Protein 3A5P (pdb70)

Secondary structure (DSSP, 8-state):
-EEEEEEEESS-GGGEEEES-SEEBSS-EEEEETTBPPEEEE--S---SSSSEEEEEEETTEEEEEEEESSSEEEEEEEETTTEEEEE-SSS--EEEE--B--/-EEEEEEE-S--GGGEEEES-SS-BSS-EEEEETTBPPEEEE--S---SSSSEEEEEEETTEEEEEEEESSSEEEEEEEETTTEEEEE-SSS--EEEE--B--/-EEEEEEEESS-GGGEEEES-SS-BSS-EEEEETTBPPEEEE--S---SSSSEEEEEEETTEEEEEEEESSSEEEEEEEETTTEEEEE-SSS--EEEE--B--/-EEEEEEE-SS-GGGEEEES-SEEBSS-EEEEETTBPPEEEE--S---SSSSEEEEEEETTEEEEEEEESSSEEEEEEE-GGGEEEEE-SSS--EEEEPPBP-

Organism: Physarum polycephalum (NCBI:txid5791)

InterPro domains:
  IPR040862 Hemagglutinin I [PF18239] (16-75)

B-factor: mean 23.21, std 9.41, range [11.25, 69.48]

CATH classification: 2.60.200.70

Structure (mmCIF, N/CA/C/O backbone):
data_3A5P
#
_entry.id   3A5P
#
_cell.length_a   64.929
_cell.length_b   77.980
_cell.length_c   86.109
_cell.angle_alpha   90.000
_cell.angle_beta   90.000
_cell.angle_gamma   90.000
#
_symmetry.space_group_name_H-M   'P 21 21 21'
#
loop_
_entity.id
_entity.type
_entity.pdbx_description
1 polymer 'Haemagglutinin I'
2 water water
#
loop_
_atom_site.group_PDB
_atom_site.id
_atom_site.type_symbol
_atom_site.label_atom_id
_atom_site.label_alt_id
_atom_site.label_comp_id
_atom_site.label_asym_id
_atom_site.label_entity_id
_atom_site.label_seq_id
_atom_site.pdbx_PDB_ins_code
_atom_site.Cartn_x
_atom_site.Cartn_y
_atom_site.Cartn_z
_atom_site.occupancy
_atom_site.B_iso_or_equiv
_atom_site.auth_seq_id
_atom_site.auth_comp_id
_atom_site.auth_asym_id
_atom_site.auth_atom_id
_atom_site.pdbx_PDB_model_num
ATOM 1 N N . VAL A 1 2 ? 25.522 56.677 10.865 1.00 19.13 2 VAL A N 1
ATOM 2 C CA . VAL A 1 2 ? 24.704 55.889 11.848 1.00 18.37 2 VAL A CA 1
ATOM 3 C C . VAL A 1 2 ? 23.977 54.758 11.124 1.00 18.84 2 VAL A C 1
ATOM 4 O O . VAL A 1 2 ? 23.803 54.789 9.898 1.00 19.07 2 VAL A O 1
ATOM 8 N N . TRP A 1 3 ? 23.580 53.740 11.887 1.00 18.81 3 TRP A N 1
ATOM 9 C CA . TRP A 1 3 ? 23.067 52.507 11.291 1.00 18.26 3 TRP A CA 1
ATOM 10 C C . TRP A 1 3 ? 22.084 51.834 12.227 1.00 18.04 3 TRP A C 1
ATOM 11 O O . TRP A 1 3 ? 22.123 52.028 13.465 1.00 17.14 3 TRP A O 1
ATOM 22 N N . SER A 1 4 ? 21.179 51.079 11.610 1.00 17.43 4 SER A N 1
ATOM 23 C CA . SER A 1 4 ? 20.197 50.267 12.320 1.00 17.66 4 SER A CA 1
ATOM 24 C C . SER A 1 4 ? 20.459 48.794 12.011 1.00 17.61 4 SER A C 1
ATOM 25 O O . SER A 1 4 ? 21.290 48.474 11.144 1.00 17.36 4 SER A O 1
ATOM 28 N N . VAL A 1 5 ? 19.755 47.909 12.728 1.00 17.60 5 VAL A N 1
ATOM 29 C CA . VAL A 1 5 ? 19.819 46.474 12.472 1.00 17.63 5 VAL A CA 1
ATOM 30 C C . VAL A 1 5 ? 18.388 45.967 12.251 1.00 18.14 5 VAL A C 1
ATOM 31 O O . VAL A 1 5 ? 17.487 46.215 13.083 1.00 18.44 5 VAL A O 1
ATOM 35 N N . GLN A 1 6 ? 18.183 45.291 11.118 1.00 17.74 6 GLN A N 1
ATOM 36 C CA . GLN A 1 6 ? 16.897 44.649 10.795 1.00 18.38 6 GLN A CA 1
ATOM 37 C C . GLN A 1 6 ? 17.044 43.146 10.945 1.00 17.74 6 GLN A C 1
ATOM 38 O O . GLN A 1 6 ? 18.060 42.581 10.574 1.00 18.21 6 GLN A O 1
ATOM 44 N N A ILE A 1 7 ? 16.026 42.488 11.479 0.50 17.24 7 ILE A N 1
ATOM 45 N N B ILE A 1 7 ? 16.010 42.506 11.480 0.50 17.62 7 ILE A N 1
ATOM 46 C CA A ILE A 1 7 ? 16.108 41.033 11.650 0.50 16.83 7 ILE A CA 1
ATOM 47 C CA B ILE A 1 7 ? 16.019 41.054 11.680 0.50 17.66 7 ILE A CA 1
ATOM 48 C C A ILE A 1 7 ? 14.970 40.357 10.882 0.50 16.78 7 ILE A C 1
ATOM 49 C C B ILE A 1 7 ? 14.957 40.433 10.774 0.50 17.26 7 ILE A C 1
ATOM 50 O O A ILE A 1 7 ? 13.806 40.774 10.977 0.50 16.09 7 ILE A O 1
ATOM 51 O O B ILE A 1 7 ? 13.833 40.949 10.682 0.50 16.49 7 ILE A O 1
ATOM 60 N N . VAL A 1 8 ? 15.323 39.359 10.073 1.00 16.39 8 VAL A N 1
ATOM 61 C CA . VAL A 1 8 ? 14.336 38.620 9.277 1.00 16.75 8 VAL A CA 1
ATOM 62 C C . VAL A 1 8 ? 14.398 37.186 9.759 1.00 16.81 8 VAL A C 1
ATOM 63 O O . VAL A 1 8 ? 15.450 36.546 9.664 1.00 16.58 8 VAL A O 1
ATOM 67 N N . ASP A 1 9 ? 13.278 36.710 10.304 1.00 16.81 9 ASP A N 1
ATOM 68 C CA . ASP A 1 9 ? 13.201 35.385 10.890 1.00 17.90 9 ASP A CA 1
ATOM 69 C C . ASP A 1 9 ? 12.613 34.381 9.893 1.00 17.75 9 ASP A C 1
ATOM 70 O O . ASP A 1 9 ? 11.393 34.218 9.802 1.00 17.33 9 ASP A O 1
ATOM 75 N N . ASN A 1 10 ? 13.485 33.731 9.134 1.00 17.87 10 ASN A N 1
ATOM 76 C CA . ASN A 1 10 ? 13.056 32.624 8.275 1.00 18.52 10 ASN A CA 1
ATOM 77 C C . ASN A 1 10 ? 13.448 31.275 8.860 1.00 18.74 10 ASN A C 1
ATOM 78 O O . ASN A 1 10 ? 13.652 30.300 8.131 1.00 19.36 10 ASN A O 1
ATOM 83 N N . ALA A 1 11 ? 13.548 31.232 10.183 1.00 18.49 11 ALA A N 1
ATOM 84 C CA . ALA A 1 11 ? 14.083 30.059 10.869 1.00 19.23 11 ALA A CA 1
ATOM 85 C C . ALA A 1 11 ? 13.075 29.483 11.863 1.00 19.94 11 ALA A C 1
ATOM 86 O O . ALA A 1 11 ? 13.343 28.475 12.521 1.00 20.34 11 ALA A O 1
ATOM 88 N N . GLY A 1 12 ? 11.916 30.130 11.968 1.00 20.29 12 GLY A N 1
ATOM 89 C CA . GLY A 1 12 ? 10.884 29.726 12.921 1.00 20.62 12 GLY A CA 1
ATOM 90 C C . GLY A 1 12 ? 11.355 29.945 14.349 1.00 21.35 12 GLY A C 1
ATOM 91 O O . GLY A 1 12 ? 11.015 29.175 15.254 1.00 21.12 12 GLY A O 1
ATOM 92 N N . LEU A 1 13 ? 12.168 30.983 14.554 1.00 20.12 13 LEU A N 1
ATOM 93 C CA . LEU A 1 13 ? 12.741 31.209 15.861 1.00 19.81 13 LEU A CA 1
ATOM 94 C C . LEU A 1 13 ? 11.754 31.905 16.796 1.00 20.05 13 LEU A C 1
ATOM 95 O O . LEU A 1 13 ? 11.825 31.710 18.007 1.00 19.24 13 LEU A O 1
ATOM 100 N N . GLY A 1 14 ? 10.853 32.716 16.230 1.00 20.37 14 GLY A N 1
ATOM 101 C CA . GLY A 1 14 ? 9.856 33.462 17.008 1.00 21.22 14 GLY A CA 1
ATOM 102 C C . GLY A 1 14 ? 10.458 34.303 18.120 1.00 21.54 14 GLY A C 1
ATOM 103 O O . GLY A 1 14 ? 11.436 35.037 17.886 1.00 22.29 14 GLY A O 1
ATOM 104 N N . ALA A 1 15 ? 9.906 34.175 19.331 1.00 21.10 15 ALA A N 1
ATOM 105 C CA . ALA A 1 15 ? 10.330 34.996 20.467 1.00 20.76 15 ALA A CA 1
ATOM 106 C C . ALA A 1 15 ? 11.710 34.617 20.990 1.00 19.82 15 ALA A C 1
ATOM 107 O O . ALA A 1 15 ? 12.224 35.281 21.881 1.00 19.74 15 ALA A O 1
ATOM 109 N N . ASN A 1 16 ? 12.315 33.563 20.437 1.00 19.57 16 ASN A N 1
ATOM 110 C CA . ASN A 1 16 ? 13.701 33.224 20.772 1.00 19.67 16 ASN A CA 1
ATOM 111 C C . ASN A 1 16 ? 14.685 34.232 20.205 1.00 18.82 16 ASN A C 1
ATOM 112 O O . ASN A 1 16 ? 15.820 34.330 20.690 1.00 18.48 16 ASN A O 1
ATOM 117 N N . LEU A 1 17 ? 14.246 34.964 19.187 1.00 17.59 17 LEU A N 1
ATOM 118 C CA . LEU A 1 17 ? 15.108 35.880 18.438 1.00 17.80 17 LEU A CA 1
ATOM 119 C C . LEU A 1 17 ? 14.708 37.322 18.750 1.00 17.58 17 LEU A C 1
ATOM 120 O O . LEU A 1 17 ? 13.526 37.685 18.644 1.00 17.11 17 LEU A O 1
ATOM 125 N N . ALA A 1 18 ? 15.685 38.127 19.172 1.00 17.02 18 ALA A N 1
ATOM 126 C CA . ALA A 1 18 ? 15.418 39.540 19.448 1.00 16.89 18 ALA A CA 1
ATOM 127 C C . ALA A 1 18 ? 16.651 40.431 19.318 1.00 17.26 18 ALA A C 1
ATOM 128 O O . ALA A 1 18 ? 17.781 40.001 19.552 1.00 18.76 18 ALA A O 1
ATOM 130 N N . LEU A 1 19 ? 16.399 41.694 19.008 1.00 15.76 19 LEU A N 1
ATOM 131 C CA . LEU A 1 19 ? 17.446 42.723 18.983 1.00 15.58 19 LEU A CA 1
ATOM 132 C C . LEU A 1 19 ? 17.340 43.611 20.232 1.00 14.80 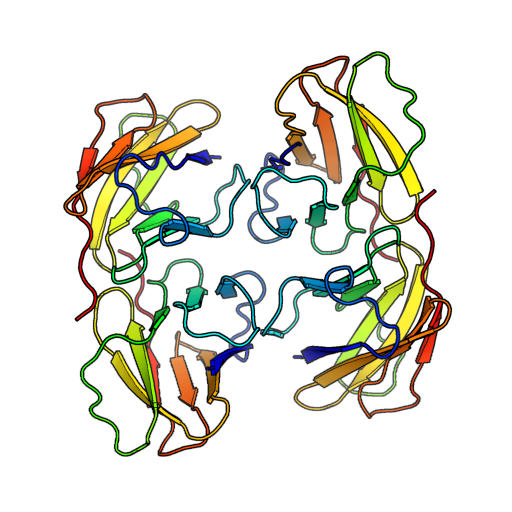19 LEU A C 1
ATOM 133 O O . LEU A 1 19 ? 16.237 44.050 20.592 1.00 15.66 19 LEU A O 1
ATOM 138 N N . TYR A 1 20 ? 18.485 43.874 20.868 1.00 15.43 20 TYR A N 1
ATOM 139 C CA . TYR A 1 20 ? 18.608 44.830 21.991 1.00 14.34 20 TYR A CA 1
ATOM 140 C C . TYR A 1 20 ? 19.833 45.754 21.805 1.00 14.47 20 TYR A C 1
ATOM 141 O O . TYR A 1 20 ? 20.937 45.278 21.504 1.00 12.95 20 TYR A O 1
ATOM 150 N N . PRO A 1 21 ? 19.645 47.075 21.980 1.00 14.67 21 PRO A N 1
ATOM 151 C CA . PRO A 1 21 ? 18.364 47.781 22.031 1.00 15.23 21 PRO A CA 1
ATOM 152 C C . PRO A 1 21 ? 17.816 47.871 20.593 1.00 15.38 21 PRO A C 1
ATOM 153 O O . PRO A 1 21 ? 18.614 47.983 19.625 1.00 15.25 21 PRO A O 1
ATOM 157 N N . SER A 1 22 ? 16.488 47.791 20.447 1.00 15.36 22 SER A N 1
ATOM 158 C CA . SER A 1 22 ? 15.845 47.819 19.121 1.00 15.20 22 SER A CA 1
ATOM 159 C C . SER A 1 22 ? 15.356 49.208 18.753 1.00 16.01 22 SER A C 1
ATOM 160 O O . SER A 1 22 ? 15.190 50.066 19.624 1.00 16.41 22 SER A O 1
ATOM 163 N N . GLY A 1 23 ? 15.094 49.412 17.460 1.00 16.69 23 GLY A N 1
ATOM 164 C CA . GLY A 1 23 ? 14.431 50.645 16.988 1.00 17.47 23 GLY A CA 1
ATOM 165 C C . GLY A 1 23 ? 15.311 51.854 16.714 1.00 18.27 23 GLY A C 1
ATOM 166 O O . GLY A 1 23 ? 14.798 52.905 16.325 1.00 19.04 23 GLY A O 1
ATOM 167 N N . ASN A 1 24 ? 16.633 51.718 16.860 1.00 18.27 24 ASN A N 1
ATOM 168 C CA . ASN A 1 24 ? 17.521 52.884 16.723 1.00 18.93 24 ASN A CA 1
ATOM 169 C C . ASN A 1 24 ? 18.404 52.858 15.481 1.00 18.03 24 ASN A C 1
ATOM 170 O O . ASN A 1 24 ? 18.807 51.787 15.014 1.00 17.63 24 ASN A O 1
ATOM 175 N N . SER A 1 25 ? 18.694 54.057 14.964 1.00 16.85 25 SER A N 1
ATOM 176 C CA A SER A 1 25 ? 19.737 54.251 13.970 0.50 16.59 25 SER A CA 1
ATOM 177 C CA B SER A 1 25 ? 19.743 54.245 13.977 0.50 16.68 25 SER A CA 1
ATOM 178 C C . SER A 1 25 ? 20.806 55.115 14.641 1.00 16.89 25 SER A C 1
ATOM 179 O O . SER A 1 25 ? 20.592 56.298 14.883 1.00 16.85 25 SER A O 1
ATOM 184 N N . SER A 1 26 ? 21.943 54.505 14.954 1.00 16.71 26 SER A N 1
ATOM 185 C CA . SER A 1 26 ? 22.872 55.078 15.915 1.00 16.68 26 SER A CA 1
ATOM 186 C C . SER A 1 26 ? 24.296 54.603 15.675 1.00 16.72 26 SER A C 1
ATOM 187 O O . SER A 1 26 ? 24.556 53.884 14.716 1.00 16.37 26 SER A O 1
ATOM 190 N N . THR A 1 27 ? 25.207 55.016 16.562 1.00 16.99 27 THR A N 1
ATOM 191 C CA . THR A 1 27 ? 26.587 54.503 16.615 1.00 17.94 27 THR A CA 1
ATOM 192 C C . THR A 1 27 ? 26.781 53.385 17.654 1.00 18.27 27 THR A C 1
ATOM 193 O O . THR A 1 27 ? 27.782 52.669 17.601 1.00 18.81 27 THR A O 1
ATOM 197 N N . VAL A 1 28 ? 25.833 53.252 18.588 1.00 17.53 28 VAL A N 1
ATOM 198 C CA . VAL A 1 28 ? 26.002 52.405 19.792 1.00 16.83 28 VAL A CA 1
ATOM 199 C C . VAL A 1 28 ? 25.967 50.923 19.406 1.00 16.17 28 VAL A C 1
ATOM 200 O O . VAL A 1 28 ? 25.401 50.569 18.355 1.00 16.12 28 VAL A O 1
ATOM 204 N N . PRO A 1 29 ? 26.597 50.056 20.223 1.00 15.89 29 PRO A N 1
ATOM 205 C CA . PRO A 1 29 ? 26.478 48.621 19.943 1.00 16.01 29 PRO A CA 1
ATOM 206 C C . PRO A 1 29 ? 25.032 48.105 19.945 1.00 15.99 29 PRO A C 1
ATOM 207 O O . PRO A 1 29 ? 24.173 48.609 20.693 1.00 15.91 29 PRO A O 1
ATOM 211 N N . ARG A 1 30 ? 24.779 47.126 19.084 1.00 16.08 30 ARG A N 1
ATOM 212 C CA . ARG A 1 30 ? 23.499 46.431 19.024 1.00 15.95 30 ARG A CA 1
ATOM 213 C C . ARG A 1 30 ? 23.744 44.929 19.113 1.00 15.95 30 ARG A C 1
ATOM 214 O O . ARG A 1 30 ? 24.752 44.417 18.609 1.00 15.99 30 ARG A O 1
ATOM 222 N N . TYR A 1 31 ? 22.808 44.222 19.728 1.00 15.65 31 TYR A N 1
ATOM 223 C CA . TYR A 1 31 ? 23.030 42.812 20.075 1.00 15.28 31 TYR A CA 1
ATOM 224 C C . TYR A 1 31 ? 21.856 42.029 19.546 1.00 15.21 31 TYR A C 1
ATOM 225 O O . TYR A 1 31 ? 20.701 42.313 19.910 1.00 15.91 31 TYR A O 1
ATOM 234 N N . VAL A 1 32 ? 22.130 41.080 18.651 1.00 14.65 32 VAL A N 1
ATOM 235 C CA . VAL A 1 32 ? 21.080 40.169 18.198 1.00 14.20 32 VAL A CA 1
ATOM 236 C C . VAL A 1 32 ? 21.214 38.873 18.984 1.00 14.56 32 VAL A C 1
ATOM 237 O O . VAL A 1 32 ? 22.261 38.206 18.931 1.00 14.47 32 VAL A O 1
ATOM 241 N N . THR A 1 33 ? 20.150 38.537 19.709 1.00 14.56 33 THR A N 1
ATOM 242 C CA . THR A 1 33 ? 20.173 37.424 20.641 1.00 15.14 33 THR A CA 1
ATOM 243 C C . THR A 1 33 ? 19.260 36.304 20.161 1.00 14.97 33 THR A C 1
ATOM 244 O O . THR A 1 33 ? 18.186 36.569 19.630 1.00 14.89 33 THR A O 1
ATOM 248 N N . VAL A 1 34 ? 19.716 35.065 20.322 1.00 15.72 34 VAL A N 1
ATOM 249 C CA . VAL A 1 34 ? 18.906 33.876 19.986 1.00 15.64 34 VAL A CA 1
ATOM 250 C C . VAL A 1 34 ? 19.105 32.910 21.139 1.00 16.26 34 VAL A C 1
ATOM 251 O O . VAL A 1 34 ? 20.250 32.516 21.449 1.00 15.52 34 VAL A O 1
ATOM 255 N N . THR A 1 35 ? 18.006 32.541 21.786 1.00 16.63 35 THR A N 1
ATOM 256 C CA . THR A 1 35 ? 18.073 31.712 22.982 1.00 17.36 35 THR A CA 1
ATOM 257 C C . THR A 1 35 ? 18.881 30.453 22.707 1.00 17.89 35 THR A C 1
ATOM 258 O O . THR A 1 35 ? 18.605 29.731 21.721 1.00 17.69 35 THR A O 1
ATOM 262 N N . GLY A 1 36 ? 19.889 30.215 23.554 1.00 17.30 36 GLY A N 1
ATOM 263 C CA . GLY A 1 36 ? 20.716 29.013 23.467 1.00 18.69 36 GLY A CA 1
ATOM 264 C C . GLY A 1 36 ? 22.055 29.295 22.799 1.00 18.21 36 GLY A C 1
ATOM 265 O O . GLY A 1 36 ? 22.966 28.465 22.844 1.00 18.49 36 GLY A O 1
ATOM 266 N N . TYR A 1 37 ? 22.171 30.468 22.178 1.00 17.60 37 TYR A N 1
ATOM 267 C CA . TYR A 1 37 ? 23.382 30.820 21.453 1.00 17.33 37 TYR A CA 1
ATOM 268 C C . TYR A 1 37 ? 24.022 32.091 21.973 1.00 17.22 37 TYR A C 1
ATOM 269 O O . TYR A 1 37 ? 23.370 32.888 22.646 1.00 16.17 37 TYR A O 1
ATOM 278 N N . ALA A 1 38 ? 25.289 32.286 21.591 1.00 16.46 38 ALA A N 1
ATOM 279 C CA . ALA A 1 38 ? 26.021 33.522 21.887 1.00 16.54 38 ALA A CA 1
ATOM 280 C C . ALA A 1 38 ? 25.431 34.700 21.105 1.00 16.44 38 ALA A C 1
ATOM 281 O O . ALA A 1 38 ? 25.082 34.542 19.920 1.00 16.45 38 ALA A O 1
ATOM 283 N N . PRO A 1 39 ? 25.275 35.879 21.766 1.00 17.04 39 PRO A N 1
ATOM 284 C CA . PRO A 1 39 ? 24.811 37.059 21.039 1.00 16.40 39 PRO A CA 1
ATOM 285 C C . PRO A 1 39 ? 25.764 37.416 19.899 1.00 16.43 39 PRO A C 1
ATOM 286 O O . PRO A 1 39 ? 26.975 37.165 19.987 1.00 16.52 39 PRO A O 1
ATOM 290 N N . ILE A 1 40 ? 25.194 37.938 18.824 1.00 15.39 40 ILE A N 1
ATOM 291 C CA . ILE A 1 40 ? 25.960 38.559 17.759 1.00 15.88 40 ILE A CA 1
ATOM 292 C C . ILE A 1 40 ? 25.998 40.056 18.065 1.00 15.77 40 ILE A C 1
ATOM 293 O O . ILE A 1 40 ? 24.946 40.673 18.190 1.00 16.52 40 ILE A O 1
ATOM 298 N N . THR A 1 41 ? 27.198 40.626 18.201 1.00 14.82 41 THR A N 1
ATOM 299 C CA . THR A 1 41 ? 27.354 42.055 18.501 1.00 15.27 41 THR A CA 1
ATOM 300 C C . THR A 1 41 ? 27.678 42.847 17.229 1.00 15.13 41 THR A C 1
ATOM 301 O O . THR A 1 41 ? 28.520 42.438 16.427 1.00 15.58 41 THR A O 1
ATOM 305 N N . PHE A 1 42 ? 26.970 43.953 17.042 1.00 15.09 42 PHE A N 1
ATOM 306 C CA . PHE A 1 42 ? 27.228 44.897 15.957 1.00 15.57 42 PHE A CA 1
ATOM 307 C C . PHE A 1 42 ? 27.750 46.163 16.616 1.00 15.90 42 PHE A C 1
ATOM 308 O O . PHE A 1 42 ? 27.131 46.673 17.540 1.00 15.53 42 PHE A O 1
ATOM 316 N N . SER A 1 43 ? 28.882 46.672 16.154 1.00 16.99 43 SER A N 1
ATOM 317 C CA . SER A 1 43 ? 29.462 47.869 16.790 1.00 17.33 43 SER A CA 1
ATOM 318 C C . SER A 1 43 ? 30.482 48.543 15.885 1.00 19.03 43 SER A C 1
ATOM 319 O O . SER A 1 43 ? 30.859 47.998 14.842 1.00 19.60 43 SER A O 1
ATOM 322 N N . GLU A 1 44 ? 30.944 49.708 16.318 1.00 19.47 44 GLU A N 1
ATOM 323 C CA . GLU A 1 44 ? 31.928 50.479 15.575 1.00 21.48 44 GLU A CA 1
ATOM 324 C C . GLU A 1 44 ? 33.376 50.213 16.020 1.00 22.54 44 GLU A C 1
ATOM 325 O O . GLU A 1 44 ? 34.219 51.111 15.969 1.00 23.63 44 GLU A O 1
ATOM 331 N N . ILE A 1 45 ? 33.682 48.977 16.410 1.00 23.12 45 ILE A N 1
ATOM 332 C CA . ILE A 1 45 ? 35.074 48.615 16.756 1.00 24.67 45 ILE A CA 1
ATOM 333 C C . ILE A 1 45 ? 35.947 48.614 15.502 1.00 25.27 45 ILE A C 1
ATOM 334 O O . ILE A 1 45 ? 35.658 47.911 14.538 1.00 25.42 45 ILE A O 1
ATOM 339 N N . GLY A 1 46 ? 37.015 49.419 15.523 1.00 25.63 46 GLY A N 1
ATOM 340 C CA . GLY A 1 46 ? 37.858 49.588 14.350 1.00 26.54 46 GLY A CA 1
ATOM 341 C C . GLY A 1 46 ? 39.053 48.654 14.245 1.00 27.20 46 GLY A C 1
ATOM 342 O O . GLY A 1 46 ? 39.190 47.715 15.029 1.00 26.72 46 GLY A O 1
ATOM 343 N N . PRO A 1 47 ? 39.927 48.905 13.251 1.00 27.96 47 PRO A N 1
ATOM 344 C CA . PRO A 1 47 ? 39.820 50.005 12.282 1.00 28.51 47 PRO A CA 1
ATOM 345 C C . PRO A 1 47 ? 38.888 49.661 11.115 1.00 28.06 47 PRO A C 1
ATOM 346 O O . PRO A 1 47 ? 38.428 48.520 11.010 1.00 27.81 47 PRO A O 1
ATOM 350 N N . LYS A 1 48 ? 38.602 50.644 10.265 1.00 28.38 48 LYS A N 1
ATOM 351 C CA . LYS A 1 48 ? 37.824 50.394 9.056 1.00 28.30 48 LYS A CA 1
ATOM 352 C C . LYS A 1 48 ? 38.685 49.624 8.058 1.00 28.79 48 LYS A C 1
ATOM 353 O O . LYS A 1 48 ? 39.766 50.096 7.680 1.00 28.93 48 LYS A O 1
ATOM 359 N N . THR A 1 49 ? 38.221 48.434 7.669 1.00 27.99 49 THR A N 1
ATOM 360 C CA . THR A 1 49 ? 38.852 47.650 6.601 1.00 28.28 49 THR A CA 1
ATOM 361 C C . THR A 1 49 ? 38.058 47.677 5.295 1.00 28.15 49 THR A C 1
ATOM 362 O O . THR A 1 49 ? 38.614 47.431 4.220 1.00 27.47 49 THR A O 1
ATOM 366 N N . VAL A 1 50 ? 36.756 47.960 5.385 1.00 27.47 50 VAL A N 1
ATOM 367 C CA . VAL A 1 50 ? 35.891 48.024 4.196 1.00 27.21 50 VAL A CA 1
ATOM 368 C C . VAL A 1 50 ? 36.157 49.279 3.355 1.00 27.36 50 VAL A C 1
ATOM 369 O O . VAL A 1 50 ? 36.666 50.284 3.876 1.00 27.00 50 VAL A O 1
ATOM 373 N N . HIS A 1 51 ? 35.790 49.218 2.069 1.00 27.40 51 HIS A N 1
ATOM 374 C CA A HIS A 1 51 ? 36.028 50.341 1.157 0.50 27.69 51 HIS A CA 1
ATOM 375 C CA B HIS A 1 51 ? 36.003 50.327 1.116 0.50 27.54 51 HIS A CA 1
ATOM 376 C C . HIS A 1 51 ? 35.002 51.474 1.269 1.00 27.49 51 HIS A C 1
ATOM 377 O O . HIS A 1 51 ? 35.299 52.624 0.922 1.00 27.53 51 HIS A O 1
ATOM 390 N N . GLN A 1 52 ? 33.806 51.169 1.780 1.00 27.04 52 GLN A N 1
ATOM 391 C CA . GLN A 1 52 ? 32.761 52.183 1.945 1.00 26.48 52 GLN A CA 1
ATOM 392 C C . GLN A 1 52 ? 33.149 53.244 2.975 1.00 26.26 52 GLN A C 1
ATOM 393 O O . GLN A 1 52 ? 34.072 53.026 3.761 1.00 26.31 52 GLN A O 1
ATOM 399 N N . SER A 1 53 ? 32.451 54.385 2.949 1.00 26.38 53 SER A N 1
ATOM 400 C CA . SER A 1 53 ? 32.694 55.498 3.886 1.00 26.33 53 SER A CA 1
ATOM 401 C C . SER A 1 53 ? 32.578 55.065 5.348 1.00 26.27 53 SER A C 1
ATOM 402 O O . SER A 1 53 ? 33.393 55.468 6.189 1.00 25.15 53 SER A O 1
ATOM 405 N N . TRP A 1 54 ? 31.557 54.240 5.633 1.00 25.38 54 TRP A N 1
ATOM 406 C CA . TRP A 1 54 ? 31.196 53.870 7.009 1.00 25.25 54 TRP A CA 1
ATOM 407 C C . TRP A 1 54 ? 31.159 52.364 7.184 1.00 23.76 54 TRP A C 1
ATOM 408 O O . TRP A 1 54 ? 31.006 51.631 6.214 1.00 22.49 54 TRP A O 1
ATOM 419 N N . TYR A 1 55 ? 31.265 51.912 8.434 1.00 22.13 55 TYR A N 1
ATOM 420 C CA . TYR A 1 55 ? 31.387 50.490 8.701 1.00 21.21 55 TYR A CA 1
ATOM 421 C C . TYR A 1 55 ? 30.630 50.055 9.962 1.00 20.57 55 TYR A C 1
ATOM 422 O O . TYR A 1 55 ? 30.306 50.871 10.837 1.00 20.58 55 TYR A O 1
ATOM 431 N N . ILE A 1 56 ? 30.338 48.757 10.001 1.00 19.70 56 ILE A N 1
ATOM 432 C CA . ILE A 1 56 ? 29.771 48.077 11.165 1.00 18.44 56 ILE A CA 1
ATOM 433 C C . ILE A 1 56 ? 30.560 46.773 11.322 1.00 18.48 56 ILE A C 1
ATOM 434 O O . ILE A 1 56 ? 30.609 45.951 10.392 1.00 18.66 56 ILE A O 1
ATOM 439 N N . THR A 1 57 ? 31.172 46.597 12.488 1.00 18.22 57 THR A N 1
ATOM 440 C CA . THR A 1 57 ? 31.916 45.379 12.817 1.00 17.98 57 THR A CA 1
ATOM 441 C C . THR A 1 57 ? 31.003 44.380 13.519 1.00 18.03 57 THR A C 1
ATOM 442 O O . THR A 1 57 ? 30.167 44.759 14.336 1.00 17.74 57 THR A O 1
ATOM 446 N N . VAL A 1 58 ? 31.139 43.118 13.141 1.00 17.55 58 VAL A N 1
ATOM 447 C CA . VAL A 1 58 ? 30.283 42.061 13.675 1.00 17.43 58 VAL A CA 1
ATOM 448 C C . VAL A 1 58 ? 31.136 41.080 14.465 1.00 17.58 58 VAL A C 1
ATOM 449 O O . VAL A 1 58 ? 32.156 40.565 13.952 1.00 17.79 58 VAL A O 1
ATOM 453 N N . HIS A 1 59 ? 30.738 40.852 15.722 1.00 16.46 59 HIS A N 1
ATOM 454 C CA . HIS A 1 59 ? 31.334 39.799 16.533 1.00 16.46 59 HIS A CA 1
ATOM 455 C C . HIS A 1 59 ? 30.351 38.645 16.731 1.00 17.27 59 HIS A C 1
ATOM 456 O O . HIS A 1 59 ? 29.176 38.850 17.090 1.00 17.43 59 HIS A O 1
ATOM 463 N N . ASN A 1 60 ? 30.818 37.438 16.468 1.00 17.69 60 ASN A N 1
ATOM 464 C CA . ASN A 1 60 ? 30.021 36.235 16.722 1.00 17.75 60 ASN A CA 1
ATOM 465 C C . ASN A 1 60 ? 30.474 35.680 18.078 1.00 18.94 60 ASN A C 1
ATOM 466 O O . ASN A 1 60 ? 31.523 35.027 18.187 1.00 18.23 60 ASN A O 1
ATOM 471 N N . GLY A 1 61 ? 29.704 35.980 19.131 1.00 18.95 61 GLY A N 1
ATOM 472 C CA . GLY A 1 61 ? 30.179 35.726 20.489 1.00 19.96 61 GLY A CA 1
ATOM 473 C C . GLY A 1 61 ? 31.435 36.562 20.691 1.00 21.49 61 GLY A C 1
ATOM 474 O O . GLY A 1 61 ? 31.419 37.789 20.439 1.00 20.60 61 GLY A O 1
ATOM 475 N N . ASP A 1 62 ? 32.515 35.897 21.113 1.00 21.87 62 ASP A N 1
ATOM 476 C CA . ASP A 1 62 ? 33.801 36.548 21.415 1.00 23.74 62 ASP A CA 1
ATOM 477 C C . ASP A 1 62 ? 34.501 37.059 20.152 1.00 23.70 62 ASP A C 1
ATOM 478 O O . ASP A 1 62 ? 35.247 38.037 20.189 1.00 24.44 62 ASP A O 1
ATOM 483 N N . ASP A 1 63 ? 34.279 36.367 19.047 1.00 23.84 63 ASP A N 1
ATOM 484 C CA . ASP A 1 63 ? 35.170 36.468 17.891 1.00 24.51 63 ASP A CA 1
ATOM 485 C C . ASP A 1 63 ? 34.713 37.417 16.789 1.00 23.41 63 ASP A C 1
ATOM 486 O O . ASP A 1 63 ? 33.538 37.468 16.423 1.00 22.60 63 ASP A O 1
ATOM 491 N N . ARG A 1 64 ? 35.667 38.165 16.254 1.00 22.73 64 ARG A N 1
ATOM 492 C CA . ARG A 1 64 ? 35.355 39.033 15.142 1.00 22.65 64 ARG A CA 1
ATOM 493 C C . ARG A 1 64 ? 35.000 38.174 13.930 1.00 22.69 64 ARG A C 1
ATOM 494 O O . ARG A 1 64 ? 35.797 37.334 13.485 1.00 23.29 64 ARG A O 1
ATOM 502 N N . ALA A 1 65 ? 33.778 38.355 13.438 1.00 21.02 65 ALA A N 1
ATOM 503 C CA . ALA A 1 65 ? 33.264 37.584 12.308 1.00 20.18 65 ALA A CA 1
ATOM 504 C C . ALA A 1 65 ? 33.660 38.244 10.977 1.00 19.69 65 ALA A C 1
ATOM 505 O O . ALA A 1 65 ? 34.302 37.608 10.121 1.00 19.43 65 ALA A O 1
ATOM 507 N N . PHE A 1 66 ? 33.292 39.513 10.816 1.00 19.32 66 PHE A N 1
ATOM 508 C CA . PHE A 1 66 ? 33.591 40.304 9.606 1.00 20.02 66 PHE A CA 1
ATOM 509 C C . PHE A 1 66 ? 33.167 41.740 9.811 1.00 20.30 66 PHE A C 1
ATOM 510 O O . PHE A 1 66 ? 32.553 42.069 10.834 1.00 20.49 66 PHE A O 1
ATOM 518 N N . GLN A 1 67 ? 33.452 42.587 8.825 1.00 20.02 67 GLN A N 1
ATOM 519 C CA . GLN A 1 67 ? 33.022 43.965 8.875 1.00 19.82 67 GLN A CA 1
ATOM 520 C C . GLN A 1 67 ? 32.184 44.259 7.649 1.00 20.56 67 GLN A C 1
ATOM 521 O O . GLN A 1 67 ? 32.496 43.774 6.542 1.00 20.37 67 GLN A O 1
ATOM 527 N N . LEU A 1 68 ? 31.140 45.061 7.855 1.00 20.00 68 LEU A N 1
ATOM 528 C CA . LEU A 1 68 ? 30.214 45.497 6.819 1.00 21.14 68 LEU A CA 1
ATOM 529 C C . LEU A 1 68 ? 30.461 46.977 6.522 1.00 20.83 68 LEU A C 1
ATOM 530 O O . LEU A 1 68 ? 30.856 47.733 7.412 1.00 21.51 68 LEU A O 1
ATOM 535 N N . GLY A 1 69 ? 30.197 47.381 5.288 1.00 21.15 69 GLY A N 1
ATOM 536 C CA . GLY A 1 69 ? 30.304 48.787 4.887 1.00 20.71 69 GLY A CA 1
ATOM 537 C C . GLY A 1 69 ? 28.960 49.347 4.462 1.00 21.25 69 GLY A C 1
ATOM 538 O O . GLY A 1 69 ? 28.044 48.599 4.040 1.00 20.90 69 GLY A O 1
ATOM 539 N N . TYR A 1 70 ? 28.833 50.662 4.574 1.00 20.89 70 TYR A N 1
ATOM 540 C CA . TYR A 1 70 ? 27.624 51.339 4.125 1.00 21.71 70 TYR A CA 1
ATOM 541 C C . TYR A 1 70 ? 27.873 52.803 3.753 1.00 22.13 70 TYR A C 1
ATOM 542 O O . TYR A 1 70 ? 28.866 53.423 4.163 1.00 21.49 70 TYR A O 1
ATOM 551 N N . GLU A 1 71 ? 26.965 53.319 2.939 1.00 23.41 71 GLU A N 1
ATOM 552 C CA . GLU A 1 71 ? 26.885 54.732 2.632 1.00 24.62 71 GLU A CA 1
ATOM 553 C C . GLU A 1 71 ? 25.537 55.216 3.146 1.00 25.18 71 GLU A C 1
ATOM 554 O O . GLU A 1 71 ? 24.604 54.421 3.302 1.00 25.30 71 GLU A O 1
ATOM 560 N N . GLY A 1 72 ? 25.425 56.519 3.391 1.00 25.66 72 GLY A N 1
ATOM 561 C CA . GLY A 1 72 ? 24.180 57.110 3.884 1.00 26.18 72 GLY A CA 1
ATOM 562 C C . GLY A 1 72 ? 23.824 56.566 5.260 1.00 26.17 72 GLY A C 1
ATOM 563 O O . GLY A 1 72 ? 24.719 56.276 6.055 1.00 26.74 72 GLY A O 1
ATOM 564 N N . GLY A 1 73 ? 22.528 56.414 5.530 1.00 25.84 73 GLY A N 1
ATOM 565 C CA . GLY A 1 73 ? 22.058 55.767 6.752 1.00 25.27 73 GLY A CA 1
ATOM 566 C C . GLY A 1 73 ? 22.071 54.255 6.570 1.00 24.68 73 GLY A C 1
ATOM 567 O O . GLY A 1 73 ? 21.306 53.715 5.769 1.00 24.85 73 GLY A O 1
ATOM 568 N N . GLY A 1 74 ? 22.944 53.575 7.309 1.00 23.60 74 GLY A N 1
ATOM 569 C CA . GLY A 1 74 ? 23.133 52.126 7.171 1.00 22.34 74 GLY A CA 1
ATOM 570 C C . GLY A 1 74 ? 22.018 51.276 7.766 1.00 21.74 74 GLY A C 1
ATOM 571 O O . GLY A 1 74 ? 21.413 51.639 8.774 1.00 21.40 74 GLY A O 1
ATOM 572 N N . VAL A 1 75 ? 21.722 50.152 7.104 1.00 20.85 75 VAL A N 1
ATOM 573 C CA . VAL A 1 75 ? 20.782 49.164 7.620 1.00 20.00 75 VAL A CA 1
ATOM 574 C C . VAL A 1 75 ? 21.442 47.805 7.450 1.00 19.49 75 VAL A C 1
ATOM 575 O O . VAL A 1 75 ? 21.614 47.325 6.329 1.00 19.17 75 VAL A O 1
ATOM 579 N N . ALA A 1 76 ? 21.871 47.209 8.562 1.00 18.83 76 ALA A N 1
ATOM 580 C CA . ALA A 1 76 ? 22.407 45.857 8.511 1.00 18.65 76 ALA A CA 1
ATOM 581 C C . ALA A 1 76 ? 21.239 44.892 8.737 1.00 18.71 76 ALA A C 1
ATOM 582 O O . ALA A 1 76 ? 20.587 44.924 9.785 1.00 18.70 76 ALA A O 1
ATOM 584 N N . THR A 1 77 ? 20.953 44.073 7.739 1.00 17.52 77 THR A N 1
ATOM 585 C CA . THR A 1 77 ? 19.840 43.129 7.845 1.00 17.69 77 THR A CA 1
ATOM 586 C C . THR A 1 77 ? 20.398 41.733 8.086 1.00 16.85 77 THR A C 1
ATOM 587 O O . THR A 1 77 ? 21.199 41.245 7.286 1.00 16.52 77 THR A O 1
ATOM 591 N N . ALA A 1 78 ? 19.978 41.104 9.189 1.00 15.67 78 ALA A N 1
ATOM 592 C CA . ALA A 1 78 ? 20.383 39.726 9.500 1.00 16.14 78 ALA A CA 1
ATOM 593 C C . ALA A 1 78 ? 19.204 38.808 9.239 1.00 16.08 78 ALA A C 1
ATOM 594 O O . ALA A 1 78 ? 18.153 38.944 9.887 1.00 16.26 78 ALA A O 1
ATOM 596 N N . THR A 1 79 ? 19.388 37.878 8.299 1.00 16.29 79 THR A N 1
ATOM 597 C CA . THR A 1 79 ? 18.339 36.921 7.932 1.00 16.10 79 THR A CA 1
ATOM 598 C C . THR A 1 79 ? 18.682 35.544 8.491 1.00 15.37 79 THR A C 1
ATOM 599 O O . THR A 1 79 ? 19.745 34.978 8.186 1.00 14.91 79 THR A O 1
ATOM 603 N N . PHE A 1 80 ? 17.754 35.010 9.279 1.00 14.65 80 PHE A N 1
ATOM 604 C CA . PHE A 1 80 ? 17.944 33.739 9.960 1.00 15.01 80 PHE A CA 1
ATOM 605 C C . PHE A 1 80 ? 17.270 32.591 9.237 1.00 14.73 80 PHE A C 1
ATOM 606 O O . PHE A 1 80 ? 16.131 32.703 8.848 1.00 14.34 80 PHE A O 1
ATOM 614 N N . THR A 1 81 ? 17.997 31.498 9.045 1.00 14.69 81 THR A N 1
ATOM 615 C CA . THR A 1 81 ? 17.371 30.258 8.548 1.00 14.88 81 THR A CA 1
ATOM 616 C C . THR A 1 81 ? 17.764 29.100 9.466 1.00 15.82 81 THR A C 1
ATOM 617 O O . THR A 1 81 ? 18.742 29.210 10.238 1.00 16.01 81 THR A O 1
ATOM 621 N N . ALA A 1 82 ? 17.007 28.006 9.373 1.00 16.45 82 ALA A N 1
ATOM 622 C CA . ALA A 1 82 ? 17.175 26.849 10.252 1.00 18.00 82 ALA A CA 1
ATOM 623 C C . ALA A 1 82 ? 18.613 26.327 10.213 1.00 17.79 82 ALA A C 1
ATOM 624 O O . ALA A 1 82 ? 19.306 26.430 9.183 1.00 18.01 82 ALA A O 1
ATOM 626 N N . GLY A 1 83 ? 19.051 25.775 11.336 1.00 17.58 83 GLY A N 1
ATOM 627 C CA . GLY A 1 83 ? 20.445 25.312 11.454 1.00 18.27 83 GLY A CA 1
ATOM 628 C C . GLY A 1 83 ? 21.412 26.392 11.920 1.00 18.48 83 GLY A C 1
ATOM 629 O O . GLY A 1 83 ? 22.625 26.234 11.786 1.00 18.20 83 GLY A O 1
ATOM 630 N N . GLY A 1 84 ? 20.880 27.478 12.477 1.00 18.19 84 GLY A N 1
ATOM 631 C CA . GLY A 1 84 ? 21.722 28.552 13.022 1.00 18.57 84 GLY A CA 1
ATOM 632 C C . GLY A 1 84 ? 22.416 29.374 11.940 1.00 18.30 84 GLY A C 1
ATOM 633 O O . GLY A 1 84 ? 23.457 29.985 12.191 1.00 18.28 84 GLY A O 1
ATOM 634 N N . ASN A 1 85 ? 21.835 29.394 10.739 1.00 16.92 85 ASN A N 1
ATOM 635 C CA . ASN A 1 85 ? 22.419 30.119 9.635 1.00 16.97 85 ASN A CA 1
ATOM 636 C C . ASN A 1 85 ? 21.976 31.568 9.653 1.00 16.78 85 ASN A C 1
ATOM 637 O O . ASN A 1 85 ? 20.789 31.854 9.775 1.00 17.27 85 ASN A O 1
ATOM 642 N N . VAL A 1 86 ? 22.937 32.469 9.489 1.00 16.36 86 VAL A N 1
ATOM 643 C CA . VAL A 1 86 ? 22.651 33.897 9.490 1.00 16.05 86 VAL A CA 1
ATOM 644 C C . VAL A 1 86 ? 23.345 34.524 8.294 1.00 16.60 86 VAL A C 1
ATOM 645 O O . VAL A 1 86 ? 24.548 34.344 8.123 1.00 17.52 86 VAL A O 1
ATOM 649 N N . SER A 1 87 ? 22.582 35.242 7.477 1.00 16.49 87 SER A N 1
ATOM 650 C CA . SER A 1 87 ? 23.137 36.040 6.396 1.00 17.37 87 SER A CA 1
ATOM 651 C C . SER A 1 87 ? 22.967 37.507 6.755 1.00 17.56 87 SER A C 1
ATOM 652 O O . SER A 1 87 ? 21.850 37.932 7.026 1.00 18.57 87 SER A O 1
ATOM 655 N N . ILE A 1 88 ? 24.073 38.264 6.747 1.00 17.36 88 ILE A N 1
ATOM 656 C CA . ILE A 1 88 ? 24.047 39.686 7.115 1.00 17.79 88 ILE A CA 1
ATOM 657 C C . ILE A 1 88 ? 24.490 40.560 5.948 1.00 17.97 88 ILE A C 1
ATOM 658 O O . ILE A 1 88 ? 25.538 40.324 5.361 1.00 18.00 88 ILE A O 1
ATOM 663 N N . SER A 1 89 ? 23.663 41.541 5.607 1.00 18.49 89 SER A N 1
ATOM 664 C CA . SER A 1 89 ? 23.933 42.387 4.463 1.00 20.01 89 SER A CA 1
ATOM 665 C C . SER A 1 89 ? 23.547 43.834 4.748 1.00 20.07 89 SER A C 1
ATOM 666 O O . SER A 1 89 ? 22.606 44.093 5.503 1.00 20.99 89 SER A O 1
ATOM 669 N N . THR A 1 90 ? 24.268 44.771 4.135 1.00 19.21 90 THR A N 1
ATOM 670 C CA . THR A 1 90 ? 23.911 46.197 4.196 1.00 19.49 90 THR A CA 1
ATOM 671 C C . THR A 1 90 ? 23.461 46.726 2.824 1.00 19.43 90 THR A C 1
ATOM 672 O O . THR A 1 90 ? 23.030 47.879 2.698 1.00 18.97 90 THR A O 1
ATOM 676 N N . GLY A 1 91 ? 23.589 45.898 1.792 1.00 19.90 91 GLY A N 1
ATOM 677 C CA . GLY A 1 91 ? 23.367 46.381 0.423 1.00 20.92 91 GLY A CA 1
ATOM 678 C C . GLY A 1 91 ? 24.621 46.951 -0.217 1.00 21.95 91 GLY A C 1
ATOM 679 O O . GLY A 1 91 ? 24.582 47.411 -1.362 1.00 22.13 91 GLY A O 1
ATOM 680 N N . PHE A 1 92 ? 25.731 46.936 0.521 1.00 22.03 92 PHE A N 1
ATOM 681 C CA . PHE A 1 92 ? 27.036 47.343 -0.015 1.00 23.08 92 PHE A CA 1
ATOM 682 C C . PHE A 1 92 ? 28.018 46.207 0.136 1.00 24.06 92 PHE A C 1
ATOM 683 O O . PHE A 1 92 ? 28.197 45.674 1.223 1.00 24.16 92 PHE A O 1
ATOM 691 N N . GLY A 1 93 ? 28.638 45.822 -0.971 1.00 24.63 93 GLY A N 1
ATOM 692 C CA . GLY A 1 93 ? 29.496 44.659 -0.984 1.00 26.24 93 GLY A CA 1
ATOM 693 C C . GLY A 1 93 ? 28.616 43.424 -0.881 1.00 26.59 93 GLY A C 1
ATOM 694 O O . GLY A 1 93 ? 27.399 43.507 -0.981 1.00 27.64 93 GLY A O 1
ATOM 695 N N . ASP A 1 94 ? 29.224 42.279 -0.662 1.00 27.20 94 ASP A N 1
ATOM 696 C CA . ASP A 1 94 ? 28.446 41.038 -0.607 1.00 27.57 94 ASP A CA 1
ATOM 697 C C . ASP A 1 94 ? 27.905 40.766 0.794 1.00 26.09 94 ASP A C 1
ATOM 698 O O . ASP A 1 94 ? 28.493 41.187 1.783 1.00 24.86 94 ASP A O 1
ATOM 703 N N . ALA A 1 95 ? 26.766 40.077 0.851 1.00 25.16 95 ALA A N 1
ATOM 704 C CA . ALA A 1 95 ? 26.254 39.554 2.113 1.00 24.45 95 ALA A CA 1
ATOM 705 C C . ALA A 1 95 ? 27.277 38.576 2.666 1.00 23.58 95 ALA A C 1
ATOM 706 O O . ALA A 1 95 ? 28.036 37.953 1.904 1.00 23.99 95 ALA A O 1
ATOM 708 N N . GLN A 1 96 ? 27.327 38.460 3.990 1.00 22.25 96 GLN A N 1
ATOM 709 C CA . GLN A 1 96 ? 28.289 37.576 4.637 1.00 22.07 96 GLN A CA 1
ATOM 710 C C . GLN A 1 96 ? 27.566 36.627 5.578 1.00 21.60 96 GLN A C 1
ATOM 711 O O . GLN A 1 96 ? 26.594 37.012 6.227 1.00 21.33 96 GLN A O 1
ATOM 717 N N . HIS A 1 97 ? 28.034 35.385 5.622 1.00 20.02 97 HIS A N 1
ATOM 718 C CA . HIS A 1 97 ? 27.390 34.347 6.391 1.00 19.49 97 HIS A CA 1
ATOM 719 C C . HIS A 1 97 ? 28.153 34.057 7.686 1.00 18.92 97 HIS A C 1
ATOM 720 O O . HIS A 1 97 ? 29.383 34.110 7.711 1.00 19.18 97 HIS A O 1
ATOM 727 N N . LEU A 1 98 ? 27.413 33.741 8.750 1.00 18.84 98 LEU A N 1
ATOM 728 C CA . LEU A 1 98 ? 27.977 33.090 9.931 1.00 18.14 98 LEU A CA 1
ATOM 729 C C . LEU A 1 98 ? 26.992 32.042 10.448 1.00 18.25 98 LEU A C 1
ATOM 730 O O . LEU A 1 98 ? 25.826 31.976 10.019 1.00 17.48 98 LEU A O 1
ATOM 735 N N . THR A 1 99 ? 27.478 31.230 11.373 1.00 18.18 99 THR A N 1
ATOM 736 C CA A THR A 1 99 ? 26.619 30.291 12.069 0.50 18.30 99 THR A CA 1
ATOM 737 C CA B THR A 1 99 ? 26.682 30.226 12.059 0.50 17.82 99 THR A CA 1
ATOM 738 C C . THR A 1 99 ? 26.684 30.542 13.549 1.00 18.17 99 THR A C 1
ATOM 739 O O . THR A 1 99 ? 27.771 30.750 14.131 1.00 17.94 99 THR A O 1
ATOM 746 N N . LEU A 1 100 ? 25.494 30.560 14.148 1.00 17.96 100 LEU A N 1
ATOM 747 C CA . LEU A 1 100 ? 25.320 30.755 15.586 1.00 17.74 100 LEU A CA 1
ATOM 748 C C . LEU A 1 100 ? 26.157 29.757 16.373 1.00 18.81 100 LEU A C 1
ATOM 749 O O . LEU A 1 100 ? 26.278 28.590 15.971 1.00 19.09 100 LEU A O 1
ATOM 754 N N . LYS A 1 101 ? 26.707 30.210 17.490 1.00 18.29 101 LYS A N 1
ATOM 755 C CA . LYS A 1 101 ? 27.528 29.360 18.351 1.00 19.32 101 LYS A CA 1
ATOM 756 C C . LYS A 1 101 ? 26.741 28.969 19.583 1.00 19.44 101 LYS A C 1
ATOM 757 O O . LYS A 1 101 ? 26.293 29.841 20.347 1.00 18.40 101 LYS A O 1
ATOM 763 N N . LYS A 1 102 ? 26.551 27.660 19.773 1.00 19.72 102 LYS A N 1
ATOM 764 C CA . LYS A 1 102 ? 25.814 27.184 20.939 1.00 21.59 102 LYS A CA 1
ATOM 765 C C . LYS A 1 102 ? 26.564 27.532 22.208 1.00 21.29 102 LYS A C 1
ATOM 766 O O . LYS A 1 102 ? 27.789 27.421 22.264 1.00 21.76 102 LYS A O 1
ATOM 772 N N . LEU A 1 103 ? 25.830 27.981 23.218 1.00 21.88 103 LEU A N 1
ATOM 773 C CA . LEU A 1 103 ? 26.424 28.133 24.553 1.00 21.82 103 LEU A CA 1
ATOM 774 C C . LEU A 1 103 ? 26.463 26.763 25.229 1.00 23.31 103 LEU A C 1
ATOM 775 O O . LEU A 1 103 ? 25.449 26.077 25.350 1.00 24.24 103 LEU A O 1
ATOM 780 N N . ALA A 1 104 ? 27.656 26.365 25.633 1.00 24.37 104 ALA A N 1
ATOM 781 C CA . ALA A 1 104 ? 27.876 25.015 26.171 1.00 25.06 104 ALA A CA 1
ATOM 782 C C . ALA A 1 104 ? 27.915 25.035 27.692 1.00 25.25 104 ALA A C 1
ATOM 783 O O . ALA A 1 104 ? 28.106 26.094 28.277 1.00 24.26 104 ALA A O 1
ATOM 786 N N . VAL B 1 2 ? 11.940 30.043 38.673 1.00 21.31 2 VAL B N 1
ATOM 787 C CA . VAL B 1 2 ? 11.975 31.367 37.970 1.00 21.17 2 VAL B CA 1
ATOM 788 C C . VAL B 1 2 ? 12.999 32.252 38.660 1.00 20.01 2 VAL B C 1
ATOM 789 O O . VAL B 1 2 ? 13.331 32.030 39.835 1.00 19.99 2 VAL B O 1
ATOM 793 N N . TRP B 1 3 ? 13.505 33.248 37.939 1.00 19.02 3 TRP B N 1
ATOM 794 C CA . TRP B 1 3 ? 14.609 34.056 38.471 1.00 18.40 3 TRP B CA 1
ATOM 795 C C . TRP B 1 3 ? 14.703 35.383 37.749 1.00 17.72 3 TRP B C 1
ATOM 796 O O . TRP B 1 3 ? 14.324 35.483 36.601 1.00 17.77 3 TRP B O 1
ATOM 807 N N . SER B 1 4 ? 15.220 36.388 38.439 1.00 16.86 4 SER B N 1
ATOM 808 C CA . SER B 1 4 ? 15.473 37.683 37.851 1.00 15.62 4 SER B CA 1
ATOM 809 C C . SER B 1 4 ? 16.977 37.952 37.852 1.00 15.24 4 SER B C 1
ATOM 810 O O . SER B 1 4 ? 17.746 37.245 38.505 1.00 15.73 4 SER B O 1
ATOM 813 N N . VAL B 1 5 ? 17.383 38.987 37.124 1.00 14.93 5 VAL B N 1
ATOM 814 C CA . VAL B 1 5 ? 18.765 39.489 37.167 1.00 14.97 5 VAL B CA 1
ATOM 815 C C . VAL B 1 5 ? 18.663 40.948 37.541 1.00 14.40 5 VAL B C 1
ATOM 816 O O . VAL B 1 5 ? 17.797 41.668 37.025 1.00 14.79 5 VAL B O 1
ATOM 820 N N . GLN B 1 6 ? 19.555 41.386 38.427 1.00 14.67 6 GLN B N 1
ATOM 821 C CA . GLN B 1 6 ? 19.675 42.779 38.813 1.00 15.72 6 GLN B CA 1
ATOM 822 C C . GLN B 1 6 ? 21.128 43.148 38.622 1.00 15.58 6 GLN B C 1
ATOM 823 O O . GLN B 1 6 ? 22.024 42.332 38.881 1.00 16.40 6 GLN B O 1
ATOM 829 N N . ILE B 1 7 ? 21.365 44.376 38.185 1.00 14.72 7 ILE B N 1
ATOM 830 C CA . ILE B 1 7 ? 22.729 44.848 37.991 1.00 13.97 7 ILE B CA 1
ATOM 831 C C . ILE B 1 7 ? 23.030 46.016 38.919 1.00 13.98 7 ILE B C 1
ATOM 832 O O . ILE B 1 7 ? 22.132 46.840 39.264 1.00 12.43 7 ILE B O 1
ATOM 837 N N . VAL B 1 8 ? 24.297 46.106 39.338 1.00 12.72 8 VAL B N 1
ATOM 838 C CA . VAL B 1 8 ? 24.688 47.145 40.310 1.00 13.72 8 VAL B CA 1
ATOM 839 C C . VAL B 1 8 ? 25.960 47.790 39.776 1.00 13.84 8 VAL B C 1
ATOM 840 O O . VAL B 1 8 ? 26.988 47.121 39.628 1.00 14.36 8 VAL B O 1
ATOM 844 N N . ASP B 1 9 ? 25.869 49.074 39.456 1.00 13.65 9 ASP B N 1
ATOM 845 C CA . ASP B 1 9 ? 26.991 49.809 38.859 1.00 14.48 9 ASP B CA 1
ATOM 846 C C . ASP B 1 9 ? 27.846 50.459 39.962 1.00 14.52 9 ASP B C 1
ATOM 847 O O . ASP B 1 9 ? 27.500 51.545 40.461 1.00 14.55 9 ASP B O 1
ATOM 852 N N . ASN B 1 10 ? 28.952 49.806 40.329 1.00 14.29 10 ASN B N 1
ATOM 853 C CA . ASN B 1 10 ? 29.965 50.467 41.156 1.00 15.25 10 ASN B CA 1
ATOM 854 C C . ASN B 1 10 ? 31.232 50.721 40.337 1.00 15.79 10 ASN B C 1
ATOM 855 O O . ASN B 1 10 ? 32.335 50.726 40.877 1.00 16.82 10 ASN B O 1
ATOM 860 N N . ALA B 1 11 ? 31.066 50.949 39.034 1.00 15.44 11 ALA B N 1
ATOM 861 C CA . ALA B 1 11 ? 32.200 51.130 38.126 1.00 15.47 11 ALA B CA 1
ATOM 862 C C . ALA B 1 11 ? 32.071 52.381 37.260 1.00 15.82 11 ALA B C 1
ATOM 863 O O . ALA B 1 11 ? 32.784 52.526 36.257 1.00 16.78 11 ALA B O 1
ATOM 865 N N . GLY B 1 12 ? 31.171 53.290 37.645 1.00 16.15 12 GLY B N 1
ATOM 866 C CA . GLY B 1 12 ? 30.862 54.490 36.850 1.00 16.02 12 GLY B CA 1
ATOM 867 C C . GLY B 1 12 ? 30.577 54.245 35.373 1.00 15.48 12 GLY B C 1
ATOM 868 O O . GLY B 1 12 ? 30.934 55.053 34.525 1.00 15.44 12 GLY B O 1
ATOM 869 N N . LEU B 1 13 ? 29.960 53.107 35.051 1.00 15.89 13 LEU B N 1
ATOM 870 C CA . LEU B 1 13 ? 29.658 52.769 33.658 1.00 15.04 13 LEU B CA 1
ATOM 871 C C . LEU B 1 13 ? 28.530 53.597 33.084 1.00 15.23 13 LEU B C 1
ATOM 872 O O . LEU B 1 13 ? 28.499 53.849 31.870 1.00 14.73 13 LEU B O 1
ATOM 877 N N . GLY B 1 14 ? 27.581 53.970 33.949 1.00 15.25 14 GLY B N 1
ATOM 878 C CA . GLY B 1 14 ? 26.435 54.790 33.557 1.00 15.81 14 GLY B CA 1
ATOM 879 C C . GLY B 1 14 ? 25.654 54.183 32.415 1.00 15.52 14 GLY B C 1
ATOM 880 O O . GLY B 1 14 ? 25.288 53.003 32.467 1.00 16.50 14 GLY B O 1
ATOM 881 N N . ALA B 1 15 ? 25.432 54.970 31.368 1.00 16.19 15 ALA B N 1
ATOM 882 C CA . ALA B 1 15 ? 24.637 54.546 30.216 1.00 15.58 15 ALA B CA 1
ATOM 883 C C . ALA B 1 15 ? 25.301 53.451 29.374 1.00 16.39 15 ALA B C 1
ATOM 884 O O . ALA B 1 15 ? 24.666 52.909 28.456 1.00 17.01 15 ALA B O 1
ATOM 886 N N . ASN B 1 16 ? 26.548 53.103 29.702 1.00 15.82 16 ASN B N 1
ATOM 887 C CA . ASN B 1 16 ? 27.280 52.044 28.997 1.00 16.94 16 ASN B CA 1
ATOM 888 C C . ASN B 1 16 ? 26.986 50.648 29.511 1.00 16.47 16 ASN B C 1
ATOM 889 O O . ASN B 1 16 ? 27.498 49.673 28.951 1.00 15.83 16 ASN B O 1
ATOM 894 N N . LEU B 1 17 ? 26.212 50.571 30.595 1.00 14.89 17 LEU B N 1
ATOM 895 C CA . LEU B 1 17 ? 25.773 49.296 31.187 1.00 15.23 17 LEU B CA 1
ATOM 896 C C . LEU B 1 17 ? 24.283 49.096 30.972 1.00 14.89 17 LEU B C 1
ATOM 897 O O . LEU B 1 17 ? 23.496 50.006 31.230 1.00 15.20 17 LEU B O 1
ATOM 902 N N . ALA B 1 18 ? 23.881 47.915 30.493 1.00 14.32 18 ALA B N 1
ATOM 903 C CA . ALA B 1 18 ? 22.457 47.667 30.222 1.00 13.82 18 ALA B CA 1
ATOM 904 C C . ALA B 1 18 ? 22.069 46.232 30.538 1.00 13.70 18 ALA B C 1
ATOM 905 O O . ALA B 1 18 ? 22.925 45.341 30.509 1.00 14.16 18 ALA B O 1
ATOM 907 N N . LEU B 1 19 ? 20.779 46.018 30.825 1.00 13.11 19 LEU B N 1
ATOM 908 C CA . LEU B 1 19 ? 20.238 44.678 31.082 1.00 13.67 19 LEU B CA 1
ATOM 909 C C . LEU B 1 19 ? 19.018 44.494 30.191 1.00 13.70 19 LEU B C 1
ATOM 910 O O . LEU B 1 19 ? 18.165 45.419 30.084 1.00 13.25 19 LEU B O 1
ATOM 915 N N . TYR B 1 20 ? 18.943 43.316 29.569 1.00 13.87 20 TYR B N 1
ATOM 916 C CA . TYR B 1 20 ? 17.853 42.948 28.676 1.00 14.74 20 TYR B CA 1
ATOM 917 C C . TYR B 1 20 ? 17.328 41.548 28.995 1.00 15.06 20 TYR B C 1
ATOM 918 O O . TYR B 1 20 ? 18.097 40.664 29.404 1.00 15.02 20 TYR B O 1
ATOM 927 N N . PRO B 1 21 ? 16.017 41.334 28.783 1.00 15.49 21 PRO B N 1
ATOM 928 C CA . PRO B 1 21 ? 14.999 42.333 28.394 1.00 16.07 21 PRO B CA 1
ATOM 929 C C . PRO B 1 21 ? 14.519 43.254 29.506 1.00 16.23 21 PRO B C 1
ATOM 930 O O . PRO B 1 21 ? 13.988 44.328 29.207 1.00 16.18 21 PRO B O 1
ATOM 934 N N . SER B 1 22 ? 14.689 42.839 30.763 1.00 16.32 22 SER B N 1
ATOM 935 C CA . SER B 1 22 ? 14.130 43.554 31.932 1.00 16.52 22 SER B CA 1
ATOM 936 C C . SER B 1 22 ? 14.711 42.992 33.213 1.00 16.68 22 SER B C 1
ATOM 937 O O . SER B 1 22 ? 15.422 41.964 33.194 1.00 16.12 22 SER B O 1
ATOM 940 N N . GLY B 1 23 ? 14.366 43.632 34.344 1.00 15.97 23 GLY B N 1
ATOM 941 C CA . GLY B 1 23 ? 14.757 43.112 35.643 1.00 16.75 23 GLY B CA 1
ATOM 942 C C . GLY B 1 23 ? 13.733 42.189 36.273 1.00 18.06 23 GLY B C 1
ATOM 943 O O . GLY B 1 23 ? 13.844 41.900 37.450 1.00 18.70 23 GLY B O 1
ATOM 944 N N . ASN B 1 24 ? 12.759 41.709 35.491 1.00 17.67 24 ASN B N 1
ATOM 945 C CA . ASN B 1 24 ? 11.659 40.890 36.026 1.00 18.90 24 ASN B CA 1
ATOM 946 C C . ASN B 1 24 ? 11.986 39.403 36.092 1.00 18.48 24 ASN B C 1
ATOM 947 O O . ASN B 1 24 ? 12.958 38.962 35.509 1.00 18.41 24 ASN B O 1
ATOM 952 N N . SER B 1 25 ? 11.168 38.627 36.797 1.00 19.32 25 SER B N 1
ATOM 953 C CA . SER B 1 25 ? 11.453 37.195 36.957 1.00 20.55 25 SER B CA 1
ATOM 954 C C . SER B 1 25 ? 10.851 36.342 35.852 1.00 20.72 25 SER B C 1
ATOM 955 O O . SER B 1 25 ? 9.681 36.518 35.481 1.00 21.17 25 SER B O 1
ATOM 958 N N . SER B 1 26 ? 11.642 35.389 35.362 1.00 20.09 26 SER B N 1
ATOM 959 C CA . SER B 1 26 ? 11.158 34.398 34.397 1.00 20.24 26 SER B CA 1
ATOM 960 C C . SER B 1 26 ? 12.194 33.308 34.200 1.00 19.62 26 SER B C 1
ATOM 961 O O . SER B 1 26 ? 13.060 33.115 35.056 1.00 18.96 26 SER B O 1
ATOM 964 N N . THR B 1 27 ? 12.082 32.550 33.109 1.00 19.16 27 THR B N 1
ATOM 965 C CA . THR B 1 27 ? 13.037 31.484 32.870 1.00 19.99 27 THR B CA 1
ATOM 966 C C . THR B 1 27 ? 13.833 31.722 31.601 1.00 19.27 27 THR B C 1
ATOM 967 O O . THR B 1 27 ? 14.663 30.895 31.269 1.00 19.76 27 THR B O 1
ATOM 971 N N . VAL B 1 28 ? 13.587 32.841 30.914 1.00 18.25 28 VAL B N 1
ATOM 972 C CA . VAL B 1 28 ? 14.237 33.110 29.605 1.00 18.01 28 VAL B CA 1
ATOM 973 C C . VAL B 1 28 ? 15.652 33.648 29.833 1.00 16.82 28 VAL B C 1
ATOM 974 O O . VAL B 1 28 ? 15.974 34.040 30.962 1.00 16.35 28 VAL B O 1
ATOM 978 N N . PRO B 1 29 ? 16.512 33.621 28.790 1.00 16.32 29 PRO B N 1
ATOM 979 C CA . PRO B 1 29 ? 17.824 34.228 28.954 1.00 15.82 29 PRO B CA 1
ATOM 980 C C . PRO B 1 29 ? 17.770 35.722 29.246 1.00 14.49 29 PRO B C 1
ATOM 981 O O . PRO B 1 29 ? 16.865 36.438 28.782 1.00 15.28 29 PRO B O 1
ATOM 985 N N . ARG B 1 30 ? 18.709 36.141 30.079 1.00 14.51 30 ARG B N 1
ATOM 986 C CA . ARG B 1 30 ? 18.962 37.558 30.329 1.00 14.91 30 ARG B CA 1
ATOM 987 C C . ARG B 1 30 ? 20.349 37.915 29.810 1.00 14.66 30 ARG B C 1
ATOM 988 O O . ARG B 1 30 ? 21.254 37.070 29.810 1.00 15.82 30 ARG B O 1
ATOM 996 N N . TYR B 1 31 ? 20.520 39.170 29.382 1.00 14.63 31 TYR B N 1
ATOM 997 C CA . TYR B 1 31 ? 21.761 39.611 28.768 1.00 14.66 31 TYR B CA 1
ATOM 998 C C . TYR B 1 31 ? 22.196 40.931 29.405 1.00 14.95 31 TYR B C 1
ATOM 999 O O . TYR B 1 31 ? 21.369 41.827 29.588 1.00 14.66 31 TYR B O 1
ATOM 1008 N N . VAL B 1 32 ? 23.466 41.007 29.796 1.00 14.27 32 VAL B N 1
ATOM 1009 C CA . VAL B 1 32 ? 24.012 42.249 30.347 1.00 14.65 32 VAL B CA 1
ATOM 1010 C C . VAL B 1 32 ? 25.127 42.721 29.413 1.00 14.67 32 VAL B C 1
ATOM 1011 O O . VAL B 1 32 ? 26.033 41.961 29.064 1.00 15.28 32 VAL B O 1
ATOM 1015 N N . THR B 1 33 ? 25.056 43.983 29.015 1.00 14.53 33 THR B N 1
ATOM 1016 C CA . THR B 1 33 ? 25.971 44.512 27.999 1.00 14.79 33 THR B CA 1
ATOM 1017 C C . THR B 1 33 ? 26.753 45.669 28.580 1.00 14.61 33 THR B C 1
ATOM 1018 O O . THR B 1 33 ? 26.230 46.441 29.401 1.00 13.16 33 THR B O 1
ATOM 1022 N N . VAL B 1 34 ? 28.017 45.757 28.167 1.00 14.57 34 VAL B N 1
ATOM 1023 C CA . VAL B 1 34 ? 28.893 46.862 28.551 1.00 14.96 34 VAL B CA 1
ATOM 1024 C C . VAL B 1 34 ? 29.610 47.283 27.270 1.00 15.59 34 VAL B C 1
ATOM 1025 O O . VAL B 1 34 ? 30.317 46.476 26.660 1.00 15.85 34 VAL B O 1
ATOM 1029 N N . THR B 1 35 ? 29.414 48.533 26.871 1.00 15.64 35 THR B N 1
ATOM 1030 C CA . THR B 1 35 ? 29.988 49.068 25.623 1.00 16.15 35 THR B CA 1
ATOM 1031 C C . THR B 1 35 ? 31.460 48.698 25.463 1.00 16.34 35 THR B C 1
ATOM 1032 O O . THR B 1 35 ? 32.317 49.080 26.302 1.00 16.34 35 THR B O 1
ATOM 1036 N N . GLY B 1 36 ? 31.729 47.974 24.373 1.00 16.30 36 GLY B N 1
ATOM 1037 C CA . GLY B 1 36 ? 33.080 47.591 23.953 1.00 16.99 36 GLY B CA 1
ATOM 1038 C C . GLY B 1 36 ? 33.544 46.220 24.406 1.00 17.39 36 GLY B C 1
ATOM 1039 O O . GLY B 1 36 ? 34.654 45.806 24.051 1.00 18.14 36 GLY B O 1
ATOM 1040 N N . TYR B 1 37 ? 32.704 45.530 25.185 1.00 16.51 37 TYR B N 1
ATOM 1041 C CA . TYR B 1 37 ? 33.017 44.209 25.762 1.00 16.96 37 TYR B CA 1
ATOM 1042 C C . TYR B 1 37 ? 32.045 43.139 25.284 1.00 15.78 37 TYR B C 1
ATOM 1043 O O . TYR B 1 37 ? 30.947 43.460 24.842 1.00 16.24 37 TYR B O 1
ATOM 1052 N N . ALA B 1 38 ? 32.443 41.866 25.378 1.00 15.27 38 ALA B N 1
ATOM 1053 C CA . ALA B 1 38 ? 31.502 40.767 25.093 1.00 15.31 38 ALA B CA 1
ATOM 1054 C C . ALA B 1 38 ? 30.365 40.764 26.125 1.00 15.13 38 ALA B C 1
ATOM 1055 O O . ALA B 1 38 ? 30.618 40.964 27.304 1.00 15.85 38 ALA B O 1
ATOM 1057 N N . PRO B 1 39 ? 29.108 40.588 25.665 1.00 15.63 39 PRO B N 1
ATOM 1058 C CA . PRO B 1 39 ? 27.960 40.576 26.579 1.00 16.00 39 PRO B CA 1
ATOM 1059 C C . PRO B 1 39 ? 27.969 39.332 27.476 1.00 16.26 39 PRO B C 1
ATOM 1060 O O . PRO B 1 39 ? 28.584 38.305 27.137 1.00 15.49 39 PRO B O 1
ATOM 1064 N N . ILE B 1 40 ? 27.333 39.451 28.632 1.00 15.47 40 ILE B N 1
ATOM 1065 C CA . ILE B 1 40 ? 27.212 38.346 29.568 1.00 16.28 40 ILE B CA 1
ATOM 1066 C C . ILE B 1 40 ? 25.818 37.774 29.399 1.00 16.35 40 ILE B C 1
ATOM 1067 O O . ILE B 1 40 ? 24.847 38.522 29.366 1.00 16.55 40 ILE B O 1
ATOM 1072 N N . THR B 1 41 ? 25.724 36.454 29.263 1.00 16.20 41 THR B N 1
ATOM 1073 C CA . THR B 1 41 ? 24.431 35.797 29.143 1.00 16.21 41 THR B CA 1
ATOM 1074 C C . THR B 1 41 ? 24.149 35.017 30.405 1.00 16.27 41 THR B C 1
ATOM 1075 O O . THR B 1 41 ? 25.036 34.327 30.921 1.00 16.15 41 THR B O 1
ATOM 1079 N N . PHE B 1 42 ? 22.910 35.136 30.884 1.00 15.73 42 PHE B N 1
ATOM 1080 C CA . PHE B 1 42 ? 22.401 34.361 32.009 1.00 15.87 42 PHE B CA 1
ATOM 1081 C C . PHE B 1 42 ? 21.314 33.435 31.453 1.00 15.87 42 PHE B C 1
ATOM 1082 O O . PHE B 1 42 ? 20.362 33.914 30.847 1.00 15.75 42 PHE B O 1
ATOM 1090 N N . SER B 1 43 ? 21.427 32.121 31.632 1.00 16.46 43 SER B N 1
ATOM 1091 C CA . SER B 1 43 ? 20.380 31.253 31.089 1.00 17.31 43 SER B CA 1
ATOM 1092 C C . SER B 1 43 ? 20.391 29.873 31.708 1.00 18.40 43 SER B C 1
ATOM 1093 O O . SER B 1 43 ? 21.297 29.541 32.457 1.00 17.92 43 SER B O 1
ATOM 1096 N N . GLU B 1 44 ? 19.396 29.069 31.349 1.00 20.02 44 GLU B N 1
ATOM 1097 C CA . GLU B 1 44 ? 19.274 27.712 31.890 1.00 22.67 44 GLU B CA 1
ATOM 1098 C C . GLU B 1 44 ? 19.968 26.665 31.005 1.00 23.95 44 GLU B C 1
ATOM 1099 O O . GLU B 1 44 ? 19.381 25.636 30.694 1.00 25.36 44 GLU B O 1
ATOM 1105 N N . ILE B 1 45 ? 21.211 26.921 30.605 1.00 24.72 45 ILE B N 1
ATOM 1106 C CA . ILE B 1 45 ? 21.987 25.927 29.856 1.00 25.55 45 ILE B CA 1
ATOM 1107 C C . ILE B 1 45 ? 22.518 24.889 30.852 1.00 25.94 45 ILE B C 1
ATOM 1108 O O . ILE B 1 45 ? 23.276 25.211 31.757 1.00 25.33 45 ILE B O 1
ATOM 1113 N N . GLY B 1 46 ? 22.110 23.640 30.678 1.00 26.93 46 GLY B N 1
ATOM 1114 C CA . GLY B 1 46 ? 22.507 22.566 31.585 1.00 28.05 46 GLY B CA 1
ATOM 1115 C C . GLY B 1 46 ? 23.767 21.839 31.144 1.00 29.23 46 GLY B C 1
ATOM 1116 O O . GLY B 1 46 ? 24.433 22.265 30.197 1.00 29.50 46 GLY B O 1
ATOM 1117 N N . PRO B 1 47 ? 24.117 20.737 31.839 1.00 29.97 47 PRO B N 1
ATOM 1118 C CA . PRO B 1 47 ? 23.375 20.184 32.970 1.00 30.30 47 PRO B CA 1
ATOM 1119 C C . PRO B 1 47 ? 23.598 20.986 34.257 1.00 30.43 47 PRO B C 1
ATOM 1120 O O . PRO B 1 47 ? 24.452 21.886 34.307 1.00 30.37 47 PRO B O 1
ATOM 1124 N N . LYS B 1 48 ? 22.806 20.672 35.276 1.00 30.89 48 LYS B N 1
ATOM 1125 C CA . LYS B 1 48 ? 22.948 21.300 36.572 1.00 30.79 48 LYS B CA 1
ATOM 1126 C C . LYS B 1 48 ? 24.181 20.711 37.241 1.00 30.90 48 LYS B C 1
ATOM 1127 O O . LYS B 1 48 ? 24.296 19.482 37.395 1.00 31.08 48 LYS B O 1
ATOM 1133 N N . THR B 1 49 ? 25.118 21.582 37.595 1.00 30.10 49 THR B N 1
ATOM 1134 C CA . THR B 1 49 ? 26.315 21.167 38.310 1.00 30.82 49 THR B CA 1
ATOM 1135 C C . THR B 1 49 ? 26.248 21.597 39.780 1.00 31.32 49 THR B C 1
ATOM 1136 O O . THR B 1 49 ? 26.879 20.978 40.641 1.00 31.66 49 THR B O 1
ATOM 1140 N N . VAL B 1 50 ? 25.484 22.655 40.066 1.00 31.29 50 VAL B N 1
ATOM 1141 C CA . VAL B 1 50 ? 25.340 23.162 41.436 1.00 31.65 50 VAL B CA 1
ATOM 1142 C C . VAL B 1 50 ? 24.459 22.240 42.273 1.00 32.02 50 VAL B C 1
ATOM 1143 O O . VAL B 1 50 ? 23.674 21.458 41.730 1.00 32.26 50 VAL B O 1
ATOM 1147 N N . HIS B 1 51 ? 24.559 22.378 43.592 1.00 32.67 51 HIS B N 1
ATOM 1148 C CA A HIS B 1 51 ? 23.859 21.487 44.535 0.50 32.80 51 HIS B CA 1
ATOM 1149 C CA B HIS B 1 51 ? 23.848 21.479 44.494 0.50 33.08 51 HIS B CA 1
ATOM 1150 C C . HIS B 1 51 ? 22.403 21.899 44.788 1.00 33.00 51 HIS B C 1
ATOM 1151 O O . HIS B 1 51 ? 21.577 21.068 45.173 1.00 33.19 51 HIS B O 1
ATOM 1164 N N . GLN B 1 52 ? 22.089 23.181 44.567 1.00 32.14 52 GLN B N 1
ATOM 1165 C CA . GLN B 1 52 ? 20.724 23.689 44.739 1.00 31.04 52 GLN B CA 1
ATOM 1166 C C . GLN B 1 52 ? 19.757 23.044 43.771 1.00 30.60 52 GLN B C 1
ATOM 1167 O O . GLN B 1 52 ? 20.173 22.428 42.781 1.00 30.39 52 GLN B O 1
ATOM 1173 N N . SER B 1 53 ? 18.465 23.216 44.044 1.00 29.56 53 SER B N 1
ATOM 1174 C CA . SER B 1 53 ? 17.424 22.661 43.196 1.00 29.60 53 SER B CA 1
ATOM 1175 C C . SER B 1 53 ? 17.464 23.281 41.806 1.00 28.94 53 SER B C 1
ATOM 1176 O O . SER B 1 53 ? 17.190 22.605 40.822 1.00 28.81 53 SER B O 1
ATOM 1179 N N . TRP B 1 54 ? 17.799 24.574 41.743 1.00 27.94 54 TRP B N 1
ATOM 1180 C CA . TRP B 1 54 ? 17.687 25.344 40.503 1.00 26.72 54 TRP B CA 1
ATOM 1181 C C . TRP B 1 54 ? 18.981 26.066 40.197 1.00 24.84 54 TRP B C 1
ATOM 1182 O O . TRP B 1 54 ? 19.788 26.359 41.094 1.00 22.96 54 TRP B O 1
ATOM 1193 N N . TYR B 1 55 ? 19.180 26.349 38.915 1.00 22.58 55 TYR B N 1
ATOM 1194 C CA . TYR B 1 55 ? 20.452 26.927 38.495 1.00 21.69 55 TYR B CA 1
ATOM 1195 C C . TYR B 1 55 ? 20.277 28.025 37.459 1.00 19.68 55 TYR B C 1
ATOM 1196 O O . TYR B 1 55 ? 19.260 28.110 36.786 1.00 20.11 55 TYR B O 1
ATOM 1205 N N . ILE B 1 56 ? 21.287 28.882 37.383 1.00 19.55 56 ILE B N 1
ATOM 1206 C CA . ILE B 1 56 ? 21.417 29.882 36.340 1.00 18.68 56 ILE B CA 1
ATOM 1207 C C . ILE B 1 56 ? 22.857 29.789 35.852 1.00 18.45 56 ILE B C 1
ATOM 1208 O O . ILE B 1 56 ? 23.806 29.994 36.633 1.00 18.90 56 ILE B O 1
ATOM 1213 N N . THR B 1 57 ? 23.024 29.455 34.577 1.00 18.64 57 THR B N 1
ATOM 1214 C CA . THR B 1 57 ? 24.356 29.394 33.959 1.00 18.49 57 THR B CA 1
ATOM 1215 C C . THR B 1 57 ? 24.766 30.762 33.413 1.00 17.95 57 THR B C 1
ATOM 1216 O O . THR B 1 57 ? 23.946 31.483 32.843 1.00 19.04 57 THR B O 1
ATOM 1220 N N . VAL B 1 58 ? 26.029 31.120 33.616 1.00 18.05 58 VAL B N 1
ATOM 1221 C CA . VAL B 1 58 ? 26.549 32.403 33.148 1.00 17.51 58 VAL B CA 1
ATOM 1222 C C . VAL B 1 58 ? 27.633 32.180 32.078 1.00 17.86 58 VAL B C 1
ATOM 1223 O O . VAL B 1 58 ? 28.599 31.428 32.297 1.00 18.47 58 VAL B O 1
ATOM 1227 N N . HIS B 1 59 ? 27.462 32.840 30.933 1.00 16.92 59 HIS B N 1
ATOM 1228 C CA . HIS B 1 59 ? 28.447 32.818 29.857 1.00 16.87 59 HIS B CA 1
ATOM 1229 C C . HIS B 1 59 ? 29.068 34.209 29.707 1.00 17.65 59 HIS B C 1
ATOM 1230 O O . HIS B 1 59 ? 28.355 35.217 29.644 1.00 16.20 59 HIS B O 1
ATOM 1237 N N . ASN B 1 60 ? 30.395 34.243 29.663 1.00 17.71 60 ASN B N 1
ATOM 1238 C CA . ASN B 1 60 ? 31.138 35.472 29.425 1.00 18.43 60 ASN B CA 1
ATOM 1239 C C . ASN B 1 60 ? 31.466 35.453 27.938 1.00 18.87 60 ASN B C 1
ATOM 1240 O O . ASN B 1 60 ? 32.331 34.685 27.504 1.00 18.17 60 ASN B O 1
ATOM 1245 N N . GLY B 1 61 ? 30.730 36.232 27.139 1.00 18.20 61 GLY B N 1
ATOM 1246 C CA . GLY B 1 61 ? 30.774 36.046 25.679 1.00 18.67 61 GLY B CA 1
ATOM 1247 C C . GLY B 1 61 ? 30.301 34.632 25.347 1.00 20.33 61 GLY B C 1
ATOM 1248 O O . GLY B 1 61 ? 29.230 34.211 25.799 1.00 20.01 61 GLY B O 1
ATOM 1249 N N . ASP B 1 62 ? 31.097 33.885 24.587 1.00 20.26 62 ASP B N 1
ATOM 1250 C CA . ASP B 1 62 ? 30.690 32.525 24.211 1.00 22.24 62 ASP B CA 1
ATOM 1251 C C . ASP B 1 62 ? 31.220 31.444 25.176 1.00 22.37 62 ASP B C 1
ATOM 1252 O O . ASP B 1 62 ? 30.866 30.276 25.043 1.00 23.76 62 ASP B O 1
ATOM 1257 N N . ASP B 1 63 ? 32.002 31.848 26.178 1.00 22.57 63 ASP B N 1
ATOM 1258 C CA . ASP B 1 63 ? 32.624 30.909 27.143 1.00 23.75 63 ASP B CA 1
ATOM 1259 C C . ASP B 1 63 ? 31.764 30.710 28.400 1.00 22.95 63 ASP B C 1
ATOM 1260 O O . ASP B 1 63 ? 31.232 31.686 28.940 1.00 22.79 63 ASP B O 1
ATOM 1265 N N . ARG B 1 64 ? 31.625 29.463 28.874 1.00 22.69 64 ARG B N 1
ATOM 1266 C CA A ARG B 1 64 ? 30.949 29.203 30.142 0.50 22.30 64 ARG B CA 1
ATOM 1267 C CA B ARG B 1 64 ? 30.934 29.206 30.151 0.50 22.53 64 ARG B CA 1
ATOM 1268 C C . ARG B 1 64 ? 31.784 29.746 31.301 1.00 22.69 64 ARG B C 1
ATOM 1269 O O . ARG B 1 64 ? 32.952 29.364 31.476 1.00 22.93 64 ARG B O 1
ATOM 1284 N N . ALA B 1 65 ? 31.221 30.663 32.080 1.00 21.69 65 ALA B N 1
ATOM 1285 C CA . ALA B 1 65 ? 31.992 31.244 33.169 1.00 21.14 65 ALA B CA 1
ATOM 1286 C C . ALA B 1 65 ? 31.819 30.391 34.406 1.00 20.73 65 ALA B C 1
ATOM 1287 O O . ALA B 1 65 ? 32.803 29.943 35.002 1.00 20.98 65 ALA B O 1
ATOM 1289 N N . PHE B 1 66 ? 30.563 30.171 34.791 1.00 20.81 66 PHE B N 1
ATOM 1290 C CA . PHE B 1 66 ? 30.211 29.386 35.978 1.00 20.57 66 PHE B CA 1
ATOM 1291 C C . PHE B 1 66 ? 28.705 29.215 36.039 1.00 20.81 66 PHE B C 1
ATOM 1292 O O . PHE B 1 66 ? 27.983 29.754 35.197 1.00 19.92 66 PHE B O 1
ATOM 1300 N N . GLN B 1 67 ? 28.234 28.520 37.077 1.00 20.29 67 GLN B N 1
ATOM 1301 C CA . GLN B 1 67 ? 26.808 28.298 37.257 1.00 20.98 67 GLN B CA 1
ATOM 1302 C C . GLN B 1 67 ? 26.424 28.715 38.682 1.00 21.63 67 GLN B C 1
ATOM 1303 O O . GLN B 1 67 ? 27.154 28.427 39.637 1.00 22.06 67 GLN B O 1
ATOM 1309 N N . LEU B 1 68 ? 25.280 29.377 38.805 1.00 22.10 68 LEU B N 1
ATOM 1310 C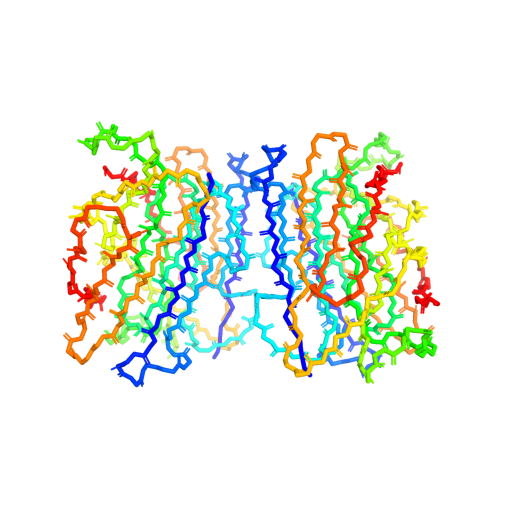 CA . LEU B 1 68 ? 24.765 29.825 40.098 1.00 22.58 68 LEU B CA 1
ATOM 1311 C C . LEU B 1 68 ? 23.615 28.933 40.509 1.00 22.34 68 LEU B C 1
ATOM 1312 O O . LEU B 1 68 ? 22.853 28.461 39.668 1.00 22.28 68 LEU B O 1
ATOM 1317 N N . GLY B 1 69 ? 23.484 28.709 41.811 1.00 22.66 69 GLY B N 1
ATOM 1318 C CA . GLY B 1 69 ? 22.341 27.966 42.337 1.00 22.99 69 GLY B CA 1
ATOM 1319 C C . GLY B 1 69 ? 21.394 28.855 43.105 1.00 22.60 69 GLY B C 1
ATOM 1320 O O . GLY B 1 69 ? 21.804 29.872 43.663 1.00 22.75 69 GLY B O 1
ATOM 1321 N N . TYR B 1 70 ? 20.127 28.469 43.142 1.00 23.53 70 TYR B N 1
ATOM 1322 C CA . TYR B 1 70 ? 19.158 29.176 43.959 1.00 23.88 70 TYR B CA 1
ATOM 1323 C C . TYR B 1 70 ? 18.057 28.252 44.429 1.00 24.74 70 TYR B C 1
ATOM 1324 O O . TYR B 1 70 ? 17.840 27.189 43.846 1.00 24.15 70 TYR B O 1
ATOM 1333 N N . GLU B 1 71 ? 17.351 28.696 45.470 1.00 25.24 71 GLU B N 1
ATOM 1334 C CA . GLU B 1 71 ? 16.136 28.061 45.943 1.00 26.00 71 GLU B CA 1
ATOM 1335 C C . GLU B 1 71 ? 15.039 29.127 45.944 1.00 25.48 71 GLU B C 1
ATOM 1336 O O . GLU B 1 71 ? 15.333 30.309 46.023 1.00 25.83 71 GLU B O 1
ATOM 1342 N N . GLY B 1 72 ? 13.784 28.713 45.848 1.00 25.41 72 GLY B N 1
ATOM 1343 C CA . GLY B 1 72 ? 12.675 29.661 45.828 1.00 25.26 72 GLY B CA 1
ATOM 1344 C C . GLY B 1 72 ? 12.694 30.467 44.537 1.00 25.13 72 GLY B C 1
ATOM 1345 O O . GLY B 1 72 ? 12.968 29.916 43.461 1.00 26.06 72 GLY B O 1
ATOM 1346 N N . GLY B 1 73 ? 12.420 31.764 44.633 1.00 23.98 73 GLY B N 1
ATOM 1347 C CA . GLY B 1 73 ? 12.465 32.642 43.463 1.00 22.64 73 GLY B CA 1
ATOM 1348 C C . GLY B 1 73 ? 13.867 33.203 43.401 1.00 21.89 73 GLY B C 1
ATOM 1349 O O . GLY B 1 73 ? 14.317 33.822 44.372 1.00 22.00 73 GLY B O 1
ATOM 1350 N N . GLY B 1 74 ? 14.571 32.942 42.297 1.00 19.83 74 GLY B N 1
ATOM 1351 C CA . GLY B 1 74 ? 15.991 33.303 42.188 1.00 18.48 74 GLY B CA 1
ATOM 1352 C C . GLY B 1 74 ? 16.227 34.764 41.855 1.00 17.69 74 GLY B C 1
ATOM 1353 O O . GLY B 1 74 ? 15.427 35.387 41.146 1.00 17.49 74 GLY B O 1
ATOM 1354 N N . VAL B 1 75 ? 17.318 35.318 42.392 1.00 16.33 75 VAL B N 1
ATOM 1355 C CA . VAL B 1 75 ? 17.745 36.673 42.023 1.00 15.96 75 VAL B CA 1
ATOM 1356 C C . VAL B 1 75 ? 19.268 36.627 41.873 1.00 16.28 75 VAL B C 1
ATOM 1357 O O . VAL B 1 75 ? 19.978 36.402 42.842 1.00 16.35 75 VAL B O 1
ATOM 1361 N N . ALA B 1 76 ? 19.746 36.795 40.644 1.00 16.12 76 ALA B N 1
ATOM 1362 C CA . ALA B 1 76 ? 21.180 36.831 40.374 1.00 16.37 76 ALA B CA 1
ATOM 1363 C C . ALA B 1 76 ? 21.585 38.285 40.262 1.00 16.29 76 ALA B C 1
ATOM 1364 O O . ALA B 1 76 ? 21.122 38.986 39.366 1.00 16.87 76 ALA B O 1
ATOM 1366 N N . THR B 1 77 ? 22.431 38.745 41.177 1.00 16.22 77 THR B N 1
ATOM 1367 C CA . THR B 1 77 ? 22.830 40.167 41.194 1.00 15.57 77 THR B CA 1
ATOM 1368 C C . THR B 1 77 ? 24.280 40.284 40.752 1.00 15.78 77 THR B C 1
ATOM 1369 O O . THR B 1 77 ? 25.166 39.668 41.358 1.00 15.94 77 THR B O 1
ATOM 1373 N N . ALA B 1 78 ? 24.510 41.064 39.690 1.00 14.87 78 ALA B N 1
ATOM 1374 C CA . ALA B 1 78 ? 25.838 41.275 39.148 1.00 14.50 78 ALA B CA 1
ATOM 1375 C C . ALA B 1 78 ? 26.325 42.682 39.524 1.00 15.00 78 ALA B C 1
ATOM 1376 O O . ALA B 1 78 ? 25.704 43.697 39.141 1.00 14.59 78 ALA B O 1
ATOM 1378 N N . THR B 1 79 ? 27.428 42.730 40.278 1.00 14.50 79 THR B N 1
ATOM 1379 C CA . THR B 1 79 ? 28.001 44.002 40.754 1.00 14.15 79 THR B CA 1
ATOM 1380 C C . THR B 1 79 ? 29.289 44.293 40.004 1.00 15.07 79 THR B C 1
ATOM 1381 O O . THR B 1 79 ? 30.215 43.455 39.994 1.00 15.31 79 THR B O 1
ATOM 1385 N N . PHE B 1 80 ? 29.345 45.482 39.393 1.00 14.62 80 PHE B N 1
ATOM 1386 C CA . PHE B 1 80 ? 30.432 45.894 38.497 1.00 15.19 80 PHE B CA 1
ATOM 1387 C C . PHE B 1 80 ? 31.373 46.852 39.204 1.00 15.41 80 PHE B C 1
ATOM 1388 O O . PHE B 1 80 ? 30.925 47.816 39.819 1.00 15.02 80 PHE B O 1
ATOM 1396 N N . THR B 1 81 ? 32.667 46.558 39.156 1.00 15.01 81 THR B N 1
ATOM 1397 C CA . THR B 1 81 ? 33.709 47.464 39.703 1.00 15.96 81 THR B CA 1
ATOM 1398 C C . THR B 1 81 ? 34.812 47.697 38.659 1.00 16.07 81 THR B C 1
ATOM 1399 O O . THR B 1 81 ? 34.772 47.110 37.557 1.00 16.55 81 THR B O 1
ATOM 1403 N N . ALA B 1 82 ? 35.766 48.568 38.986 1.00 15.89 82 ALA B N 1
ATOM 1404 C CA . ALA B 1 82 ? 36.852 48.929 38.072 1.00 16.33 82 ALA B CA 1
ATOM 1405 C C . ALA B 1 82 ? 37.557 47.722 37.447 1.00 16.69 82 ALA B C 1
ATOM 1406 O O . ALA B 1 82 ? 37.658 46.641 38.048 1.00 16.97 82 ALA B O 1
ATOM 1408 N N . GLY B 1 83 ? 38.042 47.927 36.229 1.00 17.86 83 GLY B N 1
ATOM 1409 C CA . GLY B 1 83 ? 38.765 46.880 35.494 1.00 18.40 83 GLY B CA 1
ATOM 1410 C C . GLY B 1 83 ? 37.849 45.853 34.849 1.00 19.04 83 GLY B C 1
ATOM 1411 O O . GLY B 1 83 ? 38.287 44.740 34.532 1.00 19.12 83 GLY B O 1
ATOM 1412 N N . GLY B 1 84 ? 36.571 46.202 34.673 1.00 18.39 84 GLY B N 1
ATOM 1413 C CA . GLY B 1 84 ? 35.604 45.229 34.151 1.00 18.46 84 GLY B CA 1
ATOM 1414 C C . GLY B 1 84 ? 35.436 44.008 35.052 1.00 19.06 84 GLY B C 1
ATOM 1415 O O . GLY B 1 84 ? 35.190 42.896 34.572 1.00 18.81 84 GLY B O 1
ATOM 1416 N N . ASN B 1 85 ? 35.542 44.222 36.364 1.00 17.97 85 ASN B N 1
ATOM 1417 C CA . ASN B 1 85 ? 35.389 43.146 37.320 1.00 17.72 85 ASN B CA 1
ATOM 1418 C C . ASN B 1 85 ? 33.916 42.990 37.707 1.00 17.55 85 ASN B C 1
ATOM 1419 O O . ASN B 1 85 ? 33.237 43.972 37.995 1.00 17.36 85 ASN B O 1
ATOM 1424 N N . VAL B 1 86 ? 33.431 41.751 37.685 1.00 16.67 86 VAL B N 1
ATOM 1425 C CA . VAL B 1 86 ? 32.027 41.477 37.962 1.00 16.56 86 VAL B CA 1
ATOM 1426 C C . VAL B 1 86 ? 31.889 40.385 39.001 1.00 17.07 86 VAL B C 1
ATOM 1427 O O . VAL B 1 86 ? 32.398 39.274 38.817 1.00 17.47 86 VAL B O 1
ATOM 1431 N N . SER B 1 87 ? 31.185 40.703 40.088 1.00 17.45 87 SER B N 1
ATOM 1432 C CA . SER B 1 87 ? 30.878 39.720 41.116 1.00 17.51 87 SER B CA 1
ATOM 1433 C C . SER B 1 87 ? 29.399 39.390 41.019 1.00 17.63 87 SER B C 1
ATOM 1434 O O . SER B 1 87 ? 28.539 40.287 41.070 1.00 17.14 87 SER B O 1
ATOM 1437 N N . ILE B 1 88 ? 29.112 38.099 40.875 1.00 17.38 88 ILE B N 1
ATOM 1438 C CA . ILE B 1 88 ? 27.747 37.618 40.691 1.00 17.58 88 ILE B CA 1
ATOM 1439 C C . ILE B 1 88 ? 27.342 36.650 41.803 1.00 18.44 88 ILE B C 1
ATOM 1440 O O . ILE B 1 88 ? 28.066 35.698 42.108 1.00 18.94 88 ILE B O 1
ATOM 1445 N N . SER B 1 89 ? 26.183 36.908 42.398 1.00 18.91 89 SER B N 1
ATOM 1446 C CA . SER B 1 89 ? 25.677 36.127 43.528 1.00 19.76 89 SER B CA 1
ATOM 1447 C C . SER B 1 89 ? 24.160 35.977 43.466 1.00 19.30 89 SER B C 1
ATOM 1448 O O . SER B 1 89 ? 23.443 36.903 43.041 1.00 17.70 89 SER B O 1
ATOM 1451 N N . THR B 1 90 ? 23.686 34.820 43.930 1.00 18.75 90 THR B N 1
ATOM 1452 C CA . THR B 1 90 ? 22.265 34.566 44.163 1.00 19.18 90 THR B CA 1
ATOM 1453 C C . THR B 1 90 ? 21.949 34.555 45.676 1.00 19.59 90 THR B C 1
ATOM 1454 O O . THR B 1 90 ? 20.785 34.408 46.081 1.00 19.30 90 THR B O 1
ATOM 1458 N N . GLY B 1 91 ? 22.980 34.673 46.498 1.00 20.70 91 GLY B N 1
ATOM 1459 C CA . GLY B 1 91 ? 22.826 34.519 47.951 1.00 23.23 91 GLY B CA 1
ATOM 1460 C C . GLY B 1 91 ? 22.837 33.064 48.423 1.00 25.45 91 GLY B C 1
ATOM 1461 O O . GLY B 1 91 ? 22.707 32.800 49.631 1.00 25.84 91 GLY B O 1
ATOM 1462 N N . PHE B 1 92 ? 22.960 32.133 47.474 1.00 25.96 92 PHE B N 1
ATOM 1463 C CA . PHE B 1 92 ? 23.109 30.691 47.746 1.00 27.36 92 PHE B CA 1
ATOM 1464 C C . PHE B 1 92 ? 24.454 30.256 47.229 1.00 27.69 92 PHE B C 1
ATOM 1465 O O . PHE B 1 92 ? 24.801 30.536 46.078 1.00 27.64 92 PHE B O 1
ATOM 1473 N N . GLY B 1 93 ? 25.225 29.581 48.077 1.00 27.72 93 GLY B N 1
ATOM 1474 C CA . GLY B 1 93 ? 26.612 29.295 47.751 1.00 28.34 93 GLY B CA 1
ATOM 1475 C C . GLY B 1 93 ? 27.413 30.581 47.659 1.00 28.35 93 GLY B C 1
ATOM 1476 O O . GLY B 1 93 ? 26.910 31.661 47.966 1.00 29.13 93 GLY B O 1
ATOM 1477 N N . ASP B 1 94 ? 28.657 30.478 47.219 1.00 27.86 94 ASP B N 1
ATOM 1478 C CA . ASP B 1 94 ? 29.546 31.629 47.207 1.00 28.13 94 ASP B CA 1
ATOM 1479 C C . ASP B 1 94 ? 29.330 32.482 45.9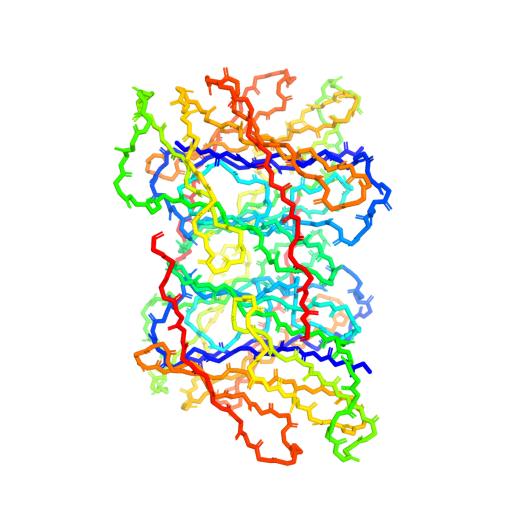59 1.00 26.96 94 ASP B C 1
ATOM 1480 O O . ASP B 1 94 ? 28.905 31.963 44.928 1.00 27.48 94 ASP B O 1
ATOM 1485 N N . ALA B 1 95 ? 29.605 33.781 46.073 1.00 25.87 95 ALA B N 1
ATOM 1486 C CA . ALA B 1 95 ? 29.605 34.687 44.921 1.00 24.79 95 ALA B CA 1
ATOM 1487 C C . ALA B 1 95 ? 30.722 34.272 43.973 1.00 24.49 95 ALA B C 1
ATOM 1488 O O . ALA B 1 95 ? 31.759 33.797 44.422 1.00 24.34 95 ALA B O 1
ATOM 1490 N N . GLN B 1 96 ? 30.508 34.441 42.669 1.00 23.27 96 GLN B N 1
ATOM 1491 C CA . GLN B 1 96 ? 31.521 34.102 41.679 1.00 23.49 96 GLN B CA 1
ATOM 1492 C C . GLN B 1 96 ? 31.920 35.336 40.883 1.00 22.66 96 GLN B C 1
ATOM 1493 O O . GLN B 1 96 ? 31.173 36.320 40.838 1.00 22.56 96 GLN B O 1
ATOM 1499 N N . HIS B 1 97 ? 33.104 35.285 40.283 1.00 22.22 97 HIS B N 1
ATOM 1500 C CA . HIS B 1 97 ? 33.716 36.446 39.634 1.00 21.24 97 HIS B CA 1
ATOM 1501 C C . HIS B 1 97 ? 34.057 36.152 38.188 1.00 21.57 97 HIS B C 1
ATOM 1502 O O . HIS B 1 97 ? 34.499 35.043 37.845 1.00 21.03 97 HIS B O 1
ATOM 1509 N N . LEU B 1 98 ? 33.844 37.149 37.334 1.00 20.60 98 LEU B N 1
ATOM 1510 C CA . LEU B 1 98 ? 34.376 37.118 35.975 1.00 19.71 98 LEU B CA 1
ATOM 1511 C C . LEU B 1 98 ? 34.939 38.492 35.649 1.00 20.07 98 LEU B C 1
ATOM 1512 O O . LEU B 1 98 ? 34.658 39.470 36.361 1.00 19.63 98 LEU B O 1
ATOM 1517 N N . THR B 1 99 ? 35.753 38.549 34.594 1.00 19.01 99 THR B N 1
ATOM 1518 C CA . THR B 1 99 ? 36.303 39.792 34.098 1.00 19.07 99 THR B CA 1
ATOM 1519 C C . THR B 1 99 ? 35.840 39.980 32.671 1.00 18.56 99 THR B C 1
ATOM 1520 O O . THR B 1 99 ? 36.000 39.090 31.829 1.00 17.93 99 THR B O 1
ATOM 1524 N N . LEU B 1 100 ? 35.272 41.151 32.401 1.00 18.87 100 LEU B N 1
ATOM 1525 C CA . LEU B 1 100 ? 34.825 41.503 31.050 1.00 19.22 100 LEU B CA 1
ATOM 1526 C C . LEU B 1 100 ? 35.956 41.414 30.026 1.00 19.33 100 LEU B C 1
ATOM 1527 O O . LEU B 1 100 ? 37.099 41.792 30.316 1.00 19.16 100 LEU B O 1
ATOM 1532 N N . LYS B 1 101 ? 35.615 40.936 28.833 1.00 18.99 101 LYS B N 1
ATOM 1533 C CA . LYS B 1 101 ? 36.568 40.800 27.731 1.00 20.16 101 LYS B CA 1
ATOM 1534 C C . LYS B 1 101 ? 36.282 41.806 26.624 1.00 20.16 101 LYS B C 1
ATOM 153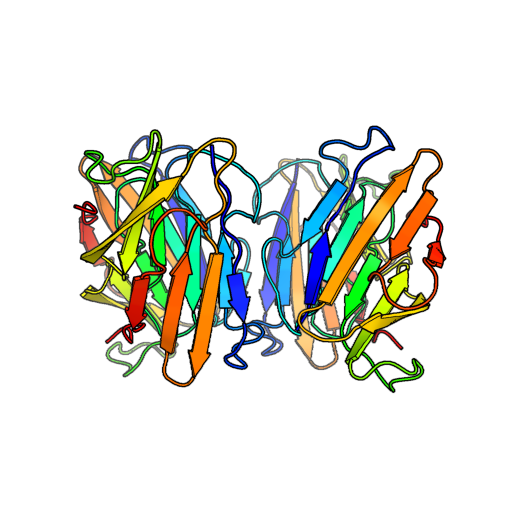5 O O . LYS B 1 101 ? 35.144 41.900 26.128 1.00 18.96 101 LYS B O 1
ATOM 1541 N N . LYS B 1 102 ? 37.305 42.563 26.229 1.00 20.86 102 LYS B N 1
ATOM 1542 C CA A LYS B 1 102 ? 37.158 43.502 25.123 0.50 21.13 102 LYS B CA 1
ATOM 1543 C CA B LYS B 1 102 ? 37.157 43.501 25.120 0.50 21.09 102 LYS B CA 1
ATOM 1544 C C . LYS B 1 102 ? 36.902 42.758 23.827 1.00 21.51 102 LYS B C 1
ATOM 1545 O O . LYS B 1 102 ? 37.509 41.704 23.564 1.00 20.97 102 LYS B O 1
ATOM 1556 N N . LEU B 1 103 ? 36.003 43.299 23.017 1.00 21.58 103 LEU B N 1
ATOM 1557 C CA . LEU B 1 103 ? 35.805 42.778 21.674 1.00 21.90 103 LEU B CA 1
ATOM 1558 C C . LEU B 1 103 ? 36.928 43.338 20.781 1.00 23.20 103 LEU B C 1
ATOM 1559 O O . LEU B 1 103 ? 37.116 44.541 20.715 1.00 24.26 103 LEU B O 1
ATOM 1564 N N . ALA B 1 104 ? 37.673 42.444 20.137 1.00 25.15 104 ALA B N 1
ATOM 1565 C CA . ALA B 1 104 ? 38.875 42.816 19.373 1.00 26.60 104 ALA B CA 1
ATOM 1566 C C . ALA B 1 104 ? 38.550 43.155 17.930 1.00 26.44 104 ALA B C 1
ATOM 1567 O O . ALA B 1 104 ? 37.577 42.668 17.379 1.00 25.85 104 ALA B O 1
ATOM 1570 N N . VAL C 1 2 ? -2.029 49.135 14.170 1.00 22.68 2 VAL C N 1
ATOM 1571 C CA . VAL C 1 2 ? -0.763 48.983 14.982 1.00 22.90 2 VAL C CA 1
ATOM 1572 C C . VAL C 1 2 ? 0.374 49.783 14.354 1.00 21.67 2 VAL C C 1
ATOM 1573 O O . VAL C 1 2 ? 0.345 50.098 13.161 1.00 22.25 2 VAL C O 1
ATOM 1577 N N . TRP C 1 3 ? 1.376 50.127 15.163 1.00 19.93 3 TRP C N 1
ATOM 1578 C CA . TRP C 1 3 ? 2.422 51.021 14.717 1.00 18.81 3 TRP C CA 1
ATOM 1579 C C . TRP C 1 3 ? 3.697 50.787 15.537 1.00 18.42 3 TRP C C 1
ATOM 1580 O O . TRP C 1 3 ? 3.636 50.288 16.665 1.00 17.81 3 TRP C O 1
ATOM 1591 N N . SER C 1 4 ? 4.823 51.149 14.931 1.00 18.92 4 SER C N 1
ATOM 1592 C CA A SER C 1 4 ? 6.113 51.080 15.607 0.50 18.70 4 SER C CA 1
ATOM 1593 C CA B SER C 1 4 ? 6.141 51.080 15.564 0.50 18.53 4 SER C CA 1
ATOM 1594 C C . SER C 1 4 ? 6.711 52.479 15.676 1.00 18.79 4 SER C C 1
ATOM 1595 O O . SER C 1 4 ? 6.263 53.400 14.974 1.00 18.67 4 SER C O 1
ATOM 1600 N N . VAL C 1 5 ? 7.714 52.633 16.539 1.00 18.51 5 VAL C N 1
ATOM 1601 C CA . VAL C 1 5 ? 8.493 53.844 16.599 1.00 17.96 5 VAL C CA 1
ATOM 1602 C C . VAL C 1 5 ? 9.922 53.466 16.251 1.00 18.45 5 VAL C C 1
ATOM 1603 O O . VAL C 1 5 ? 10.434 52.402 16.677 1.00 17.41 5 VAL C O 1
ATOM 1607 N N . GLN C 1 6 ? 10.529 54.297 15.411 1.00 18.06 6 GLN C N 1
ATOM 1608 C CA A GLN C 1 6 ? 11.956 54.210 15.060 0.50 19.42 6 GLN C CA 1
ATOM 1609 C CA B GLN C 1 6 ? 11.956 54.174 15.169 0.50 19.03 6 GLN C CA 1
ATOM 1610 C C . GLN C 1 6 ? 12.611 55.518 15.479 1.00 19.23 6 GLN C C 1
ATOM 1611 O O . GLN C 1 6 ? 12.005 56.600 15.302 1.00 20.20 6 GLN C O 1
ATOM 1622 N N . ILE C 1 7 ? 13.821 55.459 16.021 1.00 18.76 7 ILE C N 1
ATOM 1623 C CA . ILE C 1 7 ? 14.550 56.686 16.351 1.00 18.94 7 ILE C CA 1
ATOM 1624 C C . ILE C 1 7 ? 15.842 56.778 15.509 1.00 18.99 7 ILE C C 1
ATOM 1625 O O . ILE C 1 7 ? 16.431 55.752 15.157 1.00 18.52 7 ILE C O 1
ATOM 1630 N N . VAL C 1 8 ? 16.218 58.001 15.135 1.00 18.06 8 VAL C N 1
ATOM 1631 C CA . VAL C 1 8 ? 17.388 58.232 14.277 1.00 18.35 8 VAL C CA 1
ATOM 1632 C C . VAL C 1 8 ? 18.259 59.286 14.940 1.00 18.85 8 VAL C C 1
ATOM 1633 O O . VAL C 1 8 ? 17.817 60.416 15.142 1.00 19.61 8 VAL C O 1
ATOM 1637 N N . ASP C 1 9 ? 19.494 58.914 15.278 1.00 18.79 9 ASP C N 1
ATOM 1638 C CA . ASP C 1 9 ? 20.366 59.787 16.057 1.00 20.03 9 ASP C CA 1
ATOM 1639 C C . ASP C 1 9 ? 21.291 60.566 15.130 1.00 20.54 9 ASP C C 1
ATOM 1640 O O . ASP C 1 9 ? 22.394 60.110 14.824 1.00 19.85 9 ASP C O 1
ATOM 1645 N N . ASN C 1 10 ? 20.837 61.735 14.681 1.00 20.82 10 ASN C N 1
ATOM 1646 C CA . ASN C 1 10 ? 21.742 62.629 13.950 1.00 21.44 10 ASN C CA 1
ATOM 1647 C C . ASN C 1 10 ? 22.227 63.785 14.822 1.00 21.95 10 ASN C C 1
ATOM 1648 O O . ASN C 1 10 ? 22.463 64.906 14.315 1.00 22.11 10 ASN C O 1
ATOM 1653 N N . ALA C 1 11 ? 22.391 63.509 16.121 1.00 21.37 11 ALA C N 1
ATOM 1654 C CA . ALA C 1 11 ? 22.737 64.533 17.119 1.00 21.50 11 ALA C CA 1
ATOM 1655 C C . ALA C 1 11 ? 23.908 64.152 18.013 1.00 21.38 11 ALA C C 1
ATOM 1656 O O . ALA C 1 11 ? 24.233 64.899 18.941 1.00 21.46 11 ALA C O 1
ATOM 1658 N N . GLY C 1 12 ? 24.533 63.001 17.745 1.00 20.46 12 GLY C N 1
ATOM 1659 C CA . GLY C 1 12 ? 25.613 62.494 18.580 1.00 20.93 12 GLY C CA 1
ATOM 1660 C C . GLY C 1 12 ? 25.168 62.191 20.013 1.00 20.49 12 GLY C C 1
ATOM 1661 O O . GLY C 1 12 ? 25.968 62.250 20.953 1.00 20.42 12 GLY C O 1
ATOM 1662 N N . LEU C 1 13 ? 23.892 61.855 20.183 1.00 19.58 13 LEU C N 1
ATOM 1663 C CA . LEU C 1 13 ? 23.383 61.527 21.533 1.00 19.10 13 LEU C CA 1
ATOM 1664 C C . LEU C 1 13 ? 23.948 60.204 22.070 1.00 18.56 13 LEU C C 1
ATOM 1665 O O . LEU C 1 13 ? 24.154 60.034 23.279 1.00 18.64 13 LEU C O 1
ATOM 1670 N N . GLY C 1 14 ? 24.205 59.269 21.158 1.00 18.57 14 GLY C N 1
ATOM 1671 C CA . GLY C 1 14 ? 24.696 57.938 21.500 1.00 17.74 14 GLY C CA 1
ATOM 1672 C C . GLY C 1 14 ? 23.839 57.276 22.564 1.00 17.83 14 GLY C C 1
ATOM 1673 O O . GLY C 1 14 ? 22.597 57.241 22.444 1.00 17.42 14 GLY C O 1
ATOM 1674 N N . ALA C 1 15 ? 24.488 56.827 23.639 1.00 17.56 15 ALA C N 1
ATOM 1675 C CA . ALA C 1 15 ? 23.794 56.042 24.681 1.00 18.44 15 ALA C CA 1
ATOM 1676 C C . ALA C 1 15 ? 22.802 56.883 25.507 1.00 18.16 15 ALA C C 1
ATOM 1677 O O . ALA C 1 15 ? 22.085 56.340 26.329 1.00 18.27 15 ALA C O 1
ATOM 1679 N N . ASN C 1 16 ? 22.812 58.201 25.327 1.00 17.60 16 ASN C N 1
ATOM 1680 C CA . ASN C 1 16 ? 21.868 59.078 26.039 1.00 17.88 16 ASN C CA 1
ATOM 1681 C C . ASN C 1 16 ? 20.462 59.108 25.421 1.00 17.34 16 ASN C C 1
ATOM 1682 O O . ASN C 1 16 ? 19.564 59.754 25.968 1.00 17.49 16 ASN C O 1
ATOM 1687 N N . LEU C 1 17 ? 20.279 58.440 24.281 1.00 16.28 17 LEU C N 1
ATOM 1688 C CA . LEU C 1 17 ? 18.976 58.365 23.612 1.00 16.76 17 LEU C CA 1
ATOM 1689 C C . LEU C 1 17 ? 18.453 56.929 23.660 1.00 16.79 17 LEU C C 1
ATOM 1690 O O . LEU C 1 17 ? 19.202 55.988 23.396 1.00 16.69 17 LEU C O 1
ATOM 1695 N N . ALA C 1 18 ? 17.179 56.749 24.005 1.00 16.41 18 ALA C N 1
ATOM 1696 C CA . ALA C 1 18 ? 16.625 55.397 24.144 1.00 15.47 18 ALA C CA 1
ATOM 1697 C C . ALA C 1 18 ? 15.151 55.371 23.754 1.00 15.92 18 ALA C C 1
ATOM 1698 O O . ALA C 1 18 ? 14.478 56.400 23.803 1.00 15.80 18 ALA C O 1
ATOM 1700 N N . LEU C 1 19 ? 14.672 54.178 23.403 1.00 15.11 19 LEU C N 1
ATOM 1701 C CA . LEU C 1 19 ? 13.279 53.923 23.042 1.00 15.18 19 LEU C CA 1
ATOM 1702 C C . LEU C 1 19 ? 12.757 52.790 23.883 1.00 14.81 19 LEU C C 1
ATOM 1703 O O . LEU C 1 19 ? 13.424 51.756 24.002 1.00 15.27 19 LEU C O 1
ATOM 1708 N N . TYR C 1 20 ? 11.559 52.966 24.451 1.00 15.21 20 TYR C N 1
ATOM 1709 C CA . TYR C 1 20 ? 10.926 51.921 25.251 1.00 15.34 20 TYR C CA 1
ATOM 1710 C C . TYR C 1 20 ? 9.468 51.700 24.845 1.00 16.14 20 TYR C C 1
ATOM 1711 O O . TYR C 1 20 ? 8.785 52.647 24.457 1.00 16.32 20 TYR C O 1
ATOM 1720 N N . PRO C 1 21 ? 8.983 50.463 24.986 1.00 16.06 21 PRO C N 1
ATOM 1721 C CA . PRO C 1 21 ? 9.713 49.290 25.472 1.00 16.41 21 PRO C CA 1
ATOM 1722 C C . PRO C 1 21 ? 10.594 48.632 24.425 1.00 16.20 21 PRO C C 1
ATOM 1723 O O . PRO C 1 21 ? 11.499 47.876 24.787 1.00 15.99 21 PRO C O 1
ATOM 1727 N N . SER C 1 22 ? 10.308 48.898 23.147 1.00 15.48 22 SER C N 1
ATOM 1728 C CA . SER C 1 22 ? 11.014 48.262 22.011 1.00 16.42 22 SER C CA 1
ATOM 1729 C C . SER C 1 22 ? 10.627 48.970 20.705 1.00 16.94 22 SER C C 1
ATOM 1730 O O . SER C 1 22 ? 9.734 49.857 20.693 1.00 16.89 22 SER C O 1
ATOM 1733 N N . GLY C 1 23 ? 11.302 48.588 19.621 1.00 16.90 23 GLY C N 1
ATOM 1734 C CA . GLY C 1 23 ? 10.942 49.021 18.280 1.00 17.92 23 GLY C CA 1
ATOM 1735 C C . GLY C 1 23 ? 9.813 48.240 17.626 1.00 17.96 23 GLY C C 1
ATOM 1736 O O . GLY C 1 23 ? 9.510 48.484 16.459 1.00 18.21 23 GLY C O 1
ATOM 1737 N N . ASN C 1 24 ? 9.195 47.319 18.366 1.00 18.85 24 ASN C N 1
ATOM 1738 C CA . ASN C 1 24 ? 8.167 46.428 17.816 1.00 19.96 24 ASN C CA 1
ATOM 1739 C C . ASN C 1 24 ? 6.851 47.152 17.578 1.00 19.98 24 ASN C C 1
ATOM 1740 O O . ASN C 1 24 ? 6.592 48.215 18.160 1.00 19.11 24 ASN C O 1
ATOM 1745 N N . SER C 1 25 ? 6.030 46.550 16.716 1.00 20.15 25 SER C N 1
ATOM 1746 C CA . SER C 1 25 ? 4.709 47.081 16.393 1.00 20.99 25 SER C CA 1
ATOM 1747 C C . SER C 1 25 ? 3.697 46.758 17.492 1.00 20.98 25 SER C C 1
ATOM 1748 O O . SER C 1 25 ? 3.649 45.624 17.964 1.00 20.71 25 SER C O 1
ATOM 1751 N N . SER C 1 26 ? 2.894 47.751 17.891 1.00 20.12 26 SER C N 1
ATOM 1752 C CA . SER C 1 26 ? 1.900 47.598 18.976 1.00 20.79 26 SER C CA 1
ATOM 1753 C C . SER C 1 26 ? 0.833 48.697 18.912 1.00 19.97 26 SER C C 1
ATOM 1754 O O . SER C 1 26 ? 0.854 49.542 18.024 1.00 19.06 26 SER C O 1
ATOM 1757 N N . THR C 1 27 ? -0.070 48.691 19.896 1.00 20.02 27 THR C N 1
ATOM 1758 C CA . THR C 1 27 ? -0.988 49.809 20.130 1.00 20.99 27 THR C CA 1
ATOM 1759 C C . THR C 1 27 ? -0.635 50.636 21.374 1.00 20.64 27 THR C C 1
ATOM 1760 O O . THR C 1 27 ? -1.189 51.736 21.567 1.00 20.91 27 THR C O 1
ATOM 1764 N N . VAL C 1 28 ? 0.267 50.100 22.210 1.00 19.50 28 VAL C N 1
ATOM 1765 C CA . VAL C 1 28 ? 0.596 50.689 23.519 1.00 18.30 28 VAL C CA 1
ATOM 1766 C C . VAL C 1 28 ? 1.476 51.935 23.399 1.00 17.52 28 VAL C C 1
ATOM 1767 O O . VAL C 1 28 ? 2.077 52.170 22.348 1.00 17.27 28 VAL C O 1
ATOM 1771 N N . PRO C 1 29 ? 1.542 52.765 24.463 1.00 16.42 29 PRO C N 1
ATOM 1772 C CA . PRO C 1 29 ? 2.454 53.919 24.405 1.00 15.96 29 PRO C CA 1
ATOM 1773 C C . PRO C 1 29 ? 3.911 53.502 24.201 1.00 15.84 29 PRO C C 1
ATOM 1774 O O . PRO C 1 29 ? 4.344 52.437 24.688 1.00 15.74 29 PRO C O 1
ATOM 1778 N N . ARG C 1 30 ? 4.628 54.314 23.430 1.00 15.38 30 ARG C N 1
ATOM 1779 C CA . ARG C 1 30 ? 6.078 54.197 23.322 1.00 15.61 30 ARG C CA 1
ATOM 1780 C C . ARG C 1 30 ? 6.686 55.461 23.912 1.00 14.78 30 ARG C C 1
ATOM 1781 O O . ARG C 1 30 ? 6.069 56.541 23.857 1.00 14.91 30 ARG C O 1
ATOM 1789 N N . TYR C 1 31 ? 7.898 55.335 24.452 1.00 14.51 31 TYR C N 1
ATOM 1790 C CA . TYR C 1 31 ? 8.573 56.464 25.106 1.00 14.36 31 TYR C CA 1
ATOM 1791 C C . TYR C 1 31 ? 9.989 56.611 24.570 1.00 15.00 31 TYR C C 1
ATOM 1792 O O . TYR C 1 31 ? 10.729 55.628 24.486 1.00 15.59 31 TYR C O 1
ATOM 1801 N N . VAL C 1 32 ? 10.361 57.835 24.220 1.00 15.14 32 VAL C N 1
ATOM 1802 C CA . VAL C 1 32 ? 11.719 58.113 23.793 1.00 15.80 32 VAL C CA 1
ATOM 1803 C C . VAL C 1 32 ? 12.322 59.076 24.804 1.00 16.15 32 VAL C C 1
ATOM 1804 O O . VAL C 1 32 ? 11.743 60.128 25.102 1.00 16.80 32 VAL C O 1
ATOM 1808 N N . THR C 1 33 ? 13.466 58.675 25.346 1.00 16.03 33 THR C N 1
ATOM 1809 C CA . THR C 1 33 ? 14.106 59.398 26.426 1.00 16.94 33 THR C CA 1
ATOM 1810 C C . THR C 1 33 ? 15.434 59.955 25.959 1.00 16.37 33 THR C C 1
ATOM 1811 O O . THR C 1 33 ? 16.150 59.323 25.175 1.00 15.23 33 THR C O 1
ATOM 1815 N N . VAL C 1 34 ? 15.735 61.166 26.425 1.00 16.80 34 VAL C N 1
ATOM 1816 C CA . VAL C 1 34 ? 17.038 61.787 26.192 1.00 17.09 34 VAL C CA 1
ATOM 1817 C C . VAL C 1 34 ? 17.531 62.351 27.530 1.00 17.65 34 VAL C C 1
ATOM 1818 O O . VAL C 1 34 ? 16.835 63.154 28.159 1.00 17.70 34 VAL C O 1
ATOM 1822 N N . THR C 1 35 ? 18.701 61.894 27.977 1.00 17.77 35 THR C N 1
ATOM 1823 C CA . THR C 1 35 ? 19.228 62.253 29.302 1.00 18.54 35 THR C CA 1
ATOM 1824 C C . THR C 1 35 ? 19.155 63.760 29.553 1.00 18.40 35 THR C C 1
ATOM 1825 O O . THR C 1 35 ? 19.729 64.548 28.785 1.00 18.26 35 THR C O 1
ATOM 1829 N N . GLY C 1 36 ? 18.448 64.143 30.613 1.00 18.12 36 GLY C N 1
ATOM 1830 C CA . GLY C 1 36 ? 18.383 65.547 31.058 1.00 18.52 36 GLY C CA 1
ATOM 1831 C C . GLY C 1 36 ? 17.151 66.278 30.572 1.00 18.84 36 GLY C C 1
ATOM 1832 O O . GLY C 1 36 ? 16.874 67.411 31.019 1.00 19.42 36 GLY C O 1
ATOM 1833 N N . TYR C 1 37 ? 16.412 65.635 29.664 1.00 18.68 37 TYR C N 1
ATOM 1834 C CA . TYR C 1 37 ? 15.210 66.203 29.042 1.00 19.13 37 TYR C CA 1
ATOM 1835 C C . TYR C 1 37 ? 13.924 65.460 29.399 1.00 18.79 37 TYR C C 1
ATOM 1836 O O . TYR C 1 37 ? 13.946 64.292 29.809 1.00 18.29 37 TYR C O 1
ATOM 1845 N N . ALA C 1 38 ? 12.786 66.125 29.224 1.00 18.28 38 ALA C N 1
ATOM 1846 C CA . ALA C 1 38 ? 11.506 65.424 29.396 1.00 17.92 38 ALA C CA 1
ATOM 1847 C C . ALA C 1 38 ? 11.333 64.386 28.291 1.00 18.09 38 ALA C C 1
ATOM 1848 O O . ALA C 1 38 ? 11.661 64.650 27.120 1.00 18.27 38 ALA C O 1
ATOM 1850 N N . PRO C 1 39 ? 10.808 63.204 28.655 1.00 17.90 39 PRO C N 1
ATOM 1851 C CA . PRO C 1 39 ? 10.578 62.140 27.661 1.00 17.99 39 PRO C CA 1
ATOM 1852 C C . PRO C 1 39 ? 9.474 62.520 26.666 1.00 17.64 39 PRO C C 1
ATOM 1853 O O . PRO C 1 39 ? 8.592 63.328 26.985 1.00 16.75 39 PRO C O 1
ATOM 1857 N N . ILE C 1 40 ? 9.543 61.930 25.480 1.00 17.33 40 ILE C N 1
ATOM 1858 C CA . ILE C 1 40 ? 8.524 62.089 24.460 1.00 17.71 40 ILE C CA 1
ATOM 1859 C C . ILE C 1 40 ? 7.641 60.848 24.519 1.00 17.00 40 ILE C C 1
ATOM 1860 O O . ILE C 1 40 ? 8.156 59.720 24.517 1.00 17.02 40 ILE C O 1
ATOM 1865 N N . THR C 1 41 ? 6.325 61.053 24.622 1.00 16.24 41 THR C N 1
ATOM 1866 C CA . THR C 1 41 ? 5.355 59.953 24.647 1.00 16.21 41 THR C CA 1
ATOM 1867 C C . THR C 1 41 ? 4.638 59.874 23.291 1.00 16.08 41 THR C C 1
ATOM 1868 O O . THR C 1 41 ? 4.241 60.904 22.724 1.00 16.71 41 THR C O 1
ATOM 1872 N N . PHE C 1 42 ? 4.538 58.659 22.767 1.00 16.59 42 PHE C N 1
ATOM 1873 C CA . PHE C 1 42 ? 3.818 58.365 21.544 1.00 17.12 42 PHE C CA 1
ATOM 1874 C C . PHE C 1 42 ? 2.670 57.459 21.972 1.00 17.66 42 PHE C C 1
ATOM 1875 O O . PHE C 1 42 ? 2.901 56.431 22.610 1.00 17.71 42 PHE C O 1
ATOM 1883 N N . SER C 1 43 ? 1.430 57.802 21.631 1.00 18.35 43 SER C N 1
ATOM 1884 C CA . SER C 1 43 ? 0.329 56.964 22.083 1.00 19.03 43 SER C CA 1
ATOM 1885 C C . SER C 1 43 ? -0.966 57.237 21.328 1.00 20.78 43 SER C C 1
ATOM 1886 O O . SER C 1 43 ? -1.045 58.169 20.522 1.00 20.94 43 SER C O 1
ATOM 1889 N N . GLU C 1 44 ? -1.989 56.454 21.642 1.00 20.67 44 GLU C N 1
ATOM 1890 C CA . GLU C 1 44 ? -3.256 56.584 20.934 1.00 22.70 44 GLU C CA 1
ATOM 1891 C C . GLU C 1 44 ? -4.252 57.473 21.672 1.00 23.39 44 GLU C C 1
ATOM 1892 O O . GLU C 1 44 ? -5.455 57.227 21.636 1.00 24.44 44 GLU C O 1
ATOM 1898 N N . ILE C 1 45 ? -3.756 58.535 22.303 1.00 23.88 45 ILE C N 1
ATOM 1899 C CA . ILE C 1 45 ? -4.645 59.488 22.960 1.00 24.89 45 ILE C CA 1
ATOM 1900 C C . ILE C 1 45 ? -5.395 60.290 21.898 1.00 25.52 45 ILE C C 1
ATOM 1901 O O . ILE C 1 45 ? -4.787 60.971 21.067 1.00 25.53 45 ILE C O 1
ATOM 1906 N N . GLY C 1 46 ? -6.725 60.186 21.941 1.00 25.93 46 GLY C N 1
ATOM 1907 C CA . GLY C 1 46 ? -7.588 60.824 20.952 1.00 26.28 46 GLY C CA 1
ATOM 1908 C C . GLY C 1 46 ? -8.178 62.159 21.370 1.00 26.95 46 GLY C C 1
ATOM 1909 O O . GLY C 1 46 ? -7.777 62.736 22.392 1.00 26.61 46 GLY C O 1
ATOM 1910 N N . PRO C 1 47 ? -9.143 62.664 20.574 1.00 27.31 47 PRO C N 1
ATOM 1911 C CA . PRO C 1 47 ? -9.682 61.973 19.390 1.00 27.46 47 PRO C CA 1
ATOM 1912 C C . PRO C 1 47 ? -8.789 62.113 18.143 1.00 27.43 47 PRO C C 1
ATOM 1913 O O . PRO C 1 47 ? -7.821 62.892 18.143 1.00 26.98 47 PRO C O 1
ATOM 1917 N N . LYS C 1 48 ? -9.122 61.371 17.085 1.00 27.73 48 LYS C N 1
ATOM 1918 C CA . LYS C 1 48 ? -8.405 61.529 15.822 1.00 28.12 48 LYS C CA 1
ATOM 1919 C C . LYS C 1 48 ? -8.720 62.900 15.210 1.00 28.55 48 LYS C C 1
ATOM 1920 O O . LYS C 1 48 ? -9.892 63.277 15.072 1.00 28.61 48 LYS C O 1
ATOM 1926 N N . THR C 1 49 ? -7.669 63.635 14.861 1.00 28.55 49 THR C N 1
ATOM 1927 C CA . THR C 1 49 ? -7.799 64.908 14.142 1.00 30.11 49 THR C CA 1
ATOM 1928 C C . THR C 1 49 ? -7.179 64.856 12.738 1.00 30.30 49 THR C C 1
ATOM 1929 O O . THR C 1 49 ? -7.466 65.703 11.890 1.00 30.30 49 THR C O 1
ATOM 1933 N N . VAL C 1 50 ? -6.311 63.875 12.505 1.00 30.35 50 VAL C N 1
ATOM 1934 C CA . VAL C 1 50 ? -5.701 63.699 11.187 1.00 30.07 50 VAL C CA 1
ATOM 1935 C C . VAL C 1 50 ? -6.675 63.064 10.182 1.00 30.10 50 VAL C C 1
ATOM 1936 O O . VAL C 1 50 ? -7.662 62.419 10.570 1.00 29.80 50 VAL C O 1
ATOM 1940 N N . HIS C 1 51 ? -6.360 63.232 8.896 1.00 30.25 51 HIS C N 1
ATOM 1941 C CA A HIS C 1 51 ? -7.197 62.783 7.771 0.50 30.38 51 HIS C CA 1
ATOM 1942 C CA B HIS C 1 51 ? -7.262 62.765 7.859 0.50 30.58 51 HIS C CA 1
ATOM 1943 C C . HIS C 1 51 ? -7.016 61.298 7.458 1.00 30.44 51 HIS C C 1
ATOM 1944 O O . HIS C 1 51 ? -7.846 60.699 6.788 1.00 30.96 51 HIS C O 1
ATOM 1957 N N . GLN C 1 52 ? -5.903 60.712 7.922 1.00 30.30 52 GLN C N 1
ATOM 1958 C CA . GLN C 1 52 ? -5.614 59.273 7.703 1.00 29.37 52 GLN C CA 1
ATOM 1959 C C . GLN C 1 52 ? -6.516 58.391 8.559 1.00 28.64 52 GLN C C 1
ATOM 1960 O O . GLN C 1 52 ? -7.119 58.868 9.524 1.00 28.27 52 GLN C O 1
ATOM 1966 N N . SER C 1 53 ? -6.598 57.103 8.224 1.00 28.28 53 SER C N 1
ATOM 1967 C CA . SER C 1 53 ? -7.442 56.168 8.977 1.00 27.82 53 SER C CA 1
ATOM 1968 C C . SER C 1 53 ? -7.029 56.043 10.445 1.00 27.88 53 SER C C 1
ATOM 1969 O O . SER C 1 53 ? -7.878 55.916 11.336 1.00 28.01 53 SER C O 1
ATOM 1972 N N . TRP C 1 54 ? -5.717 56.061 10.688 1.00 27.11 54 TRP C N 1
ATOM 1973 C CA . TRP C 1 54 ? -5.176 55.813 12.020 1.00 26.26 54 TRP C CA 1
ATOM 1974 C C . TRP C 1 54 ? -4.251 56.945 12.437 1.00 25.00 54 TRP C C 1
ATOM 1975 O O . TRP C 1 54 ? -3.774 57.716 11.598 1.00 24.39 54 TRP C O 1
ATOM 1986 N N . TYR C 1 55 ? -3.984 57.024 13.737 1.00 23.40 55 TYR C N 1
ATOM 1987 C CA . TYR C 1 55 ? -3.193 58.112 14.283 1.00 22.92 55 TYR C CA 1
ATOM 1988 C C . TYR C 1 55 ? -2.297 57.715 15.456 1.00 21.29 55 TYR C C 1
ATOM 1989 O O . TYR C 1 55 ? -2.541 56.716 16.153 1.00 21.87 55 TYR C O 1
ATOM 1998 N N . ILE C 1 56 ? -1.270 58.536 15.652 1.00 20.52 56 ILE C N 1
ATOM 1999 C CA . ILE C 1 56 ? -0.343 58.432 16.768 1.00 19.79 56 ILE C CA 1
ATOM 2000 C C . ILE C 1 56 ? -0.190 59.849 17.318 1.00 19.48 56 ILE C C 1
ATOM 2001 O O . ILE C 1 56 ? 0.259 60.760 16.609 1.00 19.73 56 ILE C O 1
ATOM 2006 N N . THR C 1 57 ? -0.545 60.017 18.587 1.00 19.25 57 THR C N 1
ATOM 2007 C CA . THR C 1 57 ? -0.431 61.314 19.245 1.00 19.19 57 THR C CA 1
ATOM 2008 C C . THR C 1 57 ? 0.920 61.408 19.947 1.00 18.78 57 THR C C 1
ATOM 2009 O O . THR C 1 57 ? 1.413 60.416 20.495 1.00 18.01 57 THR C O 1
ATOM 2013 N N . VAL C 1 58 ? 1.510 62.594 19.910 1.00 18.48 58 VAL C N 1
ATOM 2014 C CA . VAL C 1 58 ? 2.832 62.830 20.483 1.00 19.12 58 VAL C CA 1
ATOM 2015 C C . VAL C 1 58 ? 2.750 63.854 21.617 1.00 19.41 58 VAL C C 1
ATOM 2016 O O . VAL C 1 58 ? 2.214 64.961 21.439 1.00 19.54 58 VAL C O 1
ATOM 2020 N N . HIS C 1 59 ? 3.255 63.478 22.790 1.00 18.85 59 HIS C N 1
ATOM 2021 C CA . HIS C 1 59 ? 3.424 64.442 23.890 1.00 18.43 59 HIS C CA 1
ATOM 2022 C C . HIS C 1 59 ? 4.884 64.750 24.168 1.00 18.97 59 HIS C C 1
ATOM 2023 O O . HIS C 1 59 ? 5.736 63.844 24.235 1.00 18.37 59 HIS C O 1
ATOM 2030 N N . ASN C 1 60 ? 5.157 66.038 24.321 1.00 19.21 60 ASN C N 1
ATOM 2031 C CA . ASN C 1 60 ? 6.474 66.545 24.695 1.00 20.24 60 ASN C CA 1
ATOM 2032 C C . ASN C 1 60 ? 6.458 66.819 26.192 1.00 20.08 60 ASN C C 1
ATOM 2033 O O . ASN C 1 60 ? 5.958 67.857 26.654 1.00 20.41 60 ASN C O 1
ATOM 2038 N N . GLY C 1 61 ? 6.974 65.866 26.968 1.00 19.94 61 GLY C N 1
ATOM 2039 C CA . GLY C 1 61 ? 6.744 65.897 28.407 1.00 19.79 61 GLY C CA 1
ATOM 2040 C C . GLY C 1 61 ? 5.253 65.725 28.631 1.00 20.24 61 GLY C C 1
ATOM 2041 O O . GLY C 1 61 ? 4.655 64.794 28.099 1.00 20.11 61 GLY C O 1
ATOM 2042 N N . ASP C 1 62 ? 4.629 66.631 29.380 1.00 20.67 62 ASP C N 1
ATOM 2043 C CA . ASP C 1 62 ? 3.220 66.420 29.700 1.00 21.63 62 ASP C CA 1
ATOM 2044 C C . ASP C 1 62 ? 2.293 67.258 28.783 1.00 22.81 62 ASP C C 1
ATOM 2045 O O . ASP C 1 62 ? 1.079 67.298 28.980 1.00 23.08 62 ASP C O 1
ATOM 2050 N N . ASP C 1 63 ? 2.880 67.867 27.754 1.00 23.24 63 ASP C N 1
ATOM 2051 C CA . ASP C 1 63 ? 2.165 68.750 26.825 1.00 23.92 63 ASP C CA 1
ATOM 2052 C C . ASP C 1 63 ? 1.932 68.096 25.470 1.00 23.73 63 ASP C C 1
ATOM 2053 O O . ASP C 1 63 ? 2.863 67.503 24.874 1.00 22.16 63 ASP C O 1
ATOM 2058 N N . ARG C 1 64 ? 0.699 68.209 24.971 1.00 23.02 64 ARG C N 1
ATOM 2059 C CA . ARG C 1 64 ? 0.417 67.678 23.642 1.00 23.60 64 ARG C CA 1
ATOM 2060 C C . ARG C 1 64 ? 1.254 68.415 22.613 1.00 23.58 64 ARG C C 1
ATOM 2061 O O . ARG C 1 64 ? 1.292 69.653 22.619 1.00 23.63 64 ARG C O 1
ATOM 2069 N N . ALA C 1 65 ? 1.952 67.663 21.756 1.00 22.35 65 ALA C N 1
ATOM 2070 C CA . ALA C 1 65 ? 2.784 68.270 20.727 1.00 21.91 65 ALA C CA 1
ATOM 2071 C C . ALA C 1 65 ? 2.026 68.361 19.403 1.00 22.16 65 ALA C C 1
ATOM 2072 O O . ALA C 1 65 ? 1.849 69.446 18.860 1.00 20.73 65 ALA C O 1
ATOM 2074 N N . PHE C 1 66 ? 1.585 67.210 18.892 1.00 21.90 66 PHE C N 1
ATOM 2075 C CA . PHE C 1 66 ? 0.889 67.118 17.615 1.00 22.24 66 PHE C CA 1
ATOM 2076 C C . PHE C 1 66 ? 0.434 65.678 17.402 1.00 22.72 66 PHE C C 1
ATOM 2077 O O . PHE C 1 66 ? 0.725 64.797 18.221 1.00 21.76 66 PHE C O 1
ATOM 2085 N N . GLN C 1 67 ? -0.282 65.435 16.306 1.00 22.45 67 GLN C N 1
ATOM 2086 C CA . GLN C 1 67 ? -0.746 64.090 16.012 1.00 22.61 67 GLN C CA 1
ATOM 2087 C C . GLN C 1 67 ? -0.353 63.767 14.587 1.00 22.95 67 GLN C C 1
ATOM 2088 O O . GLN C 1 67 ? -0.471 64.619 13.698 1.00 21.96 67 GLN C O 1
ATOM 2094 N N . LEU C 1 68 ? 0.102 62.536 14.377 1.00 23.38 68 LEU C N 1
ATOM 2095 C CA . LEU C 1 68 ? 0.476 62.068 13.046 1.00 23.97 68 LEU C CA 1
ATOM 2096 C C . LEU C 1 68 ? -0.495 61.001 12.559 1.00 23.72 68 LEU C C 1
ATOM 2097 O O . LEU C 1 68 ? -1.039 60.236 13.359 1.00 22.86 68 LEU C O 1
ATOM 2102 N N . GLY C 1 69 ? -0.714 60.939 11.243 1.00 23.07 69 GLY C N 1
ATOM 2103 C CA . GLY C 1 69 ? -1.570 59.887 10.683 1.00 23.45 69 GLY C CA 1
ATOM 2104 C C . GLY C 1 69 ? -0.823 58.773 9.973 1.00 23.58 69 GLY C C 1
ATOM 2105 O O . GLY C 1 69 ? 0.335 58.945 9.565 1.00 24.69 69 GLY C O 1
ATOM 2106 N N . TYR C 1 70 ? -1.474 57.628 9.812 1.00 24.20 70 TYR C N 1
ATOM 2107 C CA . TYR C 1 70 ? -0.900 56.546 9.017 1.00 24.36 70 TYR C CA 1
ATOM 2108 C C . TYR C 1 70 ? -1.969 55.635 8.417 1.00 25.15 70 TYR C C 1
ATOM 2109 O O . TYR C 1 70 ? -3.121 55.598 8.876 1.00 25.05 70 TYR C O 1
ATOM 2118 N N . GLU C 1 71 ? -1.556 54.907 7.382 1.00 25.81 71 GLU C N 1
ATOM 2119 C CA . GLU C 1 71 ? -2.332 53.802 6.834 1.00 26.47 71 GLU C CA 1
ATOM 2120 C C . GLU C 1 71 ? -1.496 52.532 6.999 1.00 25.97 71 GLU C C 1
ATOM 2121 O O . GLU C 1 71 ? -0.270 52.608 7.138 1.00 26.67 71 GLU C O 1
ATOM 2127 N N . GLY C 1 72 ? -2.149 51.374 6.974 1.00 25.46 72 GLY C N 1
ATOM 2128 C CA . GLY C 1 72 ? -1.453 50.093 7.111 1.00 25.54 72 GLY C CA 1
ATOM 2129 C C . GLY C 1 72 ? -0.698 49.990 8.432 1.00 25.32 72 GLY C C 1
ATOM 2130 O O . GLY C 1 72 ? -1.168 50.478 9.457 1.00 24.99 72 GLY C O 1
ATOM 2131 N N . GLY C 1 73 ? 0.459 49.333 8.408 1.00 25.28 73 GLY C N 1
ATOM 2132 C CA . GLY C 1 73 ? 1.294 49.189 9.602 1.00 24.66 73 GLY C CA 1
ATOM 2133 C C . GLY C 1 73 ? 2.108 50.460 9.769 1.00 25.04 73 GLY C C 1
ATOM 2134 O O . GLY C 1 73 ? 3.019 50.714 8.992 1.00 25.07 73 GLY C O 1
ATOM 2135 N N . GLY C 1 74 ? 1.758 51.281 10.759 1.00 23.61 74 GLY C N 1
ATOM 2136 C CA . GLY C 1 74 ? 2.397 52.577 10.912 1.00 22.65 74 GLY C CA 1
ATOM 2137 C C . GLY C 1 74 ? 3.823 52.517 11.429 1.00 22.03 74 GLY C C 1
ATOM 2138 O O . GLY C 1 74 ? 4.198 51.604 12.181 1.00 20.88 74 GLY C O 1
ATOM 2139 N N . VAL C 1 75 ? 4.608 53.505 11.018 1.00 21.61 75 VAL C N 1
ATOM 2140 C CA . VAL C 1 75 ? 5.953 53.733 11.541 1.00 21.67 75 VAL C CA 1
ATOM 2141 C C . VAL C 1 75 ? 6.158 55.224 11.777 1.00 21.07 75 VAL C C 1
ATOM 2142 O O . VAL C 1 75 ? 6.150 56.024 10.830 1.00 21.57 75 VAL C O 1
ATOM 2146 N N . ALA C 1 76 ? 6.304 55.587 13.051 1.00 19.89 76 ALA C N 1
ATOM 2147 C CA . ALA C 1 76 ? 6.640 56.951 13.448 1.00 19.50 76 ALA C CA 1
ATOM 2148 C C . ALA C 1 76 ? 8.147 57.048 13.624 1.00 19.52 76 ALA C C 1
ATOM 2149 O O . ALA C 1 76 ? 8.715 56.449 14.548 1.00 18.78 76 ALA C O 1
ATOM 2151 N N . THR C 1 77 ? 8.807 57.761 12.712 1.00 19.30 77 THR C N 1
ATOM 2152 C CA . THR C 1 77 ? 10.257 57.943 12.805 1.00 19.06 77 THR C CA 1
ATOM 2153 C C . THR C 1 77 ? 10.603 59.310 13.393 1.00 19.08 77 THR C C 1
ATOM 2154 O O . THR C 1 77 ? 10.243 60.339 12.827 1.00 19.11 77 THR C O 1
ATOM 2158 N N . ALA C 1 78 ? 11.332 59.297 14.509 1.00 18.58 78 ALA C N 1
ATOM 2159 C CA . ALA C 1 78 ? 11.774 60.502 15.183 1.00 18.05 78 ALA C CA 1
ATOM 2160 C C . ALA C 1 78 ? 13.272 60.723 14.959 1.00 18.16 78 ALA C C 1
ATOM 2161 O O . ALA C 1 78 ? 14.121 59.926 15.408 1.00 18.33 78 ALA C O 1
ATOM 2163 N N . THR C 1 79 ? 13.599 61.804 14.259 1.00 18.42 79 THR C N 1
ATOM 2164 C CA . THR C 1 79 ? 14.985 62.120 13.893 1.00 18.61 79 THR C CA 1
ATOM 2165 C C . THR C 1 79 ? 15.521 63.295 14.723 1.00 19.32 79 THR C C 1
ATOM 2166 O O . THR C 1 79 ? 14.936 64.405 14.737 1.00 19.85 79 THR C O 1
ATOM 2170 N N . PHE C 1 80 ? 16.628 63.027 15.407 1.00 19.61 80 PHE C N 1
ATOM 2171 C CA . PHE C 1 80 ? 17.246 63.937 16.378 1.00 19.80 80 PHE C CA 1
ATOM 2172 C C . PHE C 1 80 ? 18.439 64.665 15.787 1.00 20.78 80 PHE C C 1
ATOM 2173 O O . PHE C 1 80 ? 19.345 64.032 15.239 1.00 20.54 80 PHE C O 1
ATOM 2181 N N . THR C 1 81 ? 18.436 65.996 15.895 1.00 21.52 81 THR C N 1
ATOM 2182 C CA . THR C 1 81 ? 19.575 66.809 15.445 1.00 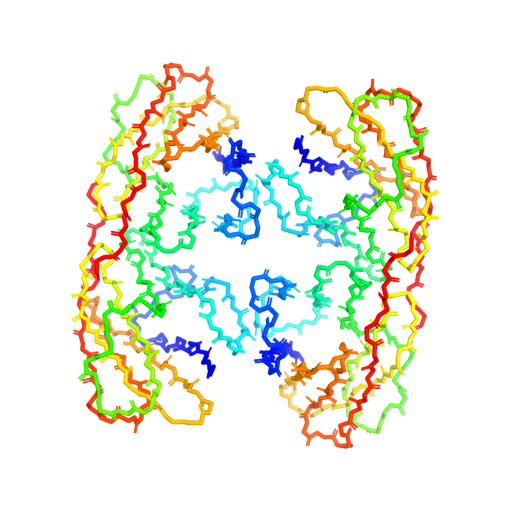22.10 81 THR C CA 1
ATOM 2183 C C . THR C 1 81 ? 20.013 67.762 16.558 1.00 22.65 81 THR C C 1
ATOM 2184 O O . THR C 1 81 ? 19.326 67.912 17.565 1.00 21.67 81 THR C O 1
ATOM 2188 N N . ALA C 1 82 ? 21.167 68.395 16.380 1.00 23.34 82 ALA C N 1
ATOM 2189 C CA . ALA C 1 82 ? 21.729 69.280 17.412 1.00 24.34 82 ALA C CA 1
ATOM 2190 C C . ALA C 1 82 ? 20.730 70.297 17.966 1.00 24.65 82 ALA C C 1
ATOM 2191 O O . ALA C 1 82 ? 19.841 70.764 17.252 1.00 25.15 82 ALA C O 1
ATOM 2193 N N . GLY C 1 83 ? 20.883 70.625 19.246 1.00 25.26 83 GLY C N 1
ATOM 2194 C CA . GLY C 1 83 ? 20.023 71.606 19.914 1.00 25.04 83 GLY C CA 1
ATOM 2195 C C . GLY C 1 83 ? 18.713 71.031 20.409 1.00 24.92 83 GLY C C 1
ATOM 2196 O O . GLY C 1 83 ? 17.756 71.780 20.703 1.00 25.33 83 GLY C O 1
ATOM 2197 N N . GLY C 1 84 ? 18.653 69.704 20.513 1.00 24.21 84 GLY C N 1
ATOM 2198 C CA . GLY C 1 84 ? 17.421 69.040 20.937 1.00 23.49 84 GLY C CA 1
ATOM 2199 C C . GLY C 1 84 ? 16.286 69.140 19.928 1.00 22.89 84 GLY C C 1
ATOM 2200 O O . GLY C 1 84 ? 15.118 69.143 20.311 1.00 22.62 84 GLY C O 1
ATOM 2201 N N . ASN C 1 85 ? 16.621 69.219 18.639 1.00 22.53 85 ASN C N 1
ATOM 2202 C CA . ASN C 1 85 ? 15.605 69.313 17.596 1.00 22.36 85 ASN C CA 1
ATOM 2203 C C . ASN C 1 85 ? 15.178 67.934 17.150 1.00 21.85 85 ASN C C 1
ATOM 2204 O O . ASN C 1 85 ? 16.011 67.063 16.920 1.00 22.22 85 ASN C O 1
ATOM 2209 N N . VAL C 1 86 ? 13.873 67.754 17.051 1.00 21.03 86 VAL C N 1
ATOM 2210 C CA . VAL C 1 86 ? 13.296 66.467 16.738 1.00 20.56 86 VAL C CA 1
ATOM 2211 C C . VAL C 1 86 ? 12.257 66.665 15.654 1.00 20.87 86 VAL C C 1
ATOM 2212 O O . VAL C 1 86 ? 11.326 67.486 15.790 1.00 20.76 86 VAL C O 1
ATOM 2216 N N . SER C 1 87 ? 12.435 65.914 14.578 1.00 20.63 87 SER C N 1
ATOM 2217 C CA . SER C 1 87 ? 11.486 65.901 13.477 1.00 20.83 87 SER C CA 1
ATOM 2218 C C . SER C 1 87 ? 10.866 64.514 13.407 1.00 20.30 87 SER C C 1
ATOM 2219 O O . SER C 1 87 ? 11.586 63.510 13.343 1.00 20.02 87 SER C O 1
ATOM 2222 N N . ILE C 1 88 ? 9.535 64.472 13.427 1.00 20.30 88 ILE C N 1
ATOM 2223 C CA . ILE C 1 88 ? 8.794 63.214 13.495 1.00 21.20 88 ILE C CA 1
ATOM 2224 C C . ILE C 1 88 ? 7.841 63.064 12.323 1.00 21.39 88 ILE C C 1
ATOM 2225 O O . ILE C 1 88 ? 7.038 63.952 12.033 1.00 22.11 88 ILE C O 1
ATOM 2230 N N . SER C 1 89 ? 7.928 61.925 11.650 1.00 22.51 89 SER C N 1
ATOM 2231 C CA . SER C 1 89 ? 7.130 61.696 10.449 1.00 22.85 89 SER C CA 1
ATOM 2232 C C . SER C 1 89 ? 6.679 60.242 10.381 1.00 23.17 89 SER C C 1
ATOM 2233 O O . SER C 1 89 ? 7.387 59.353 10.841 1.00 22.45 89 SER C O 1
ATOM 2236 N N . THR C 1 90 ? 5.513 60.011 9.780 1.00 22.37 90 THR C N 1
ATOM 2237 C CA . THR C 1 90 ? 5.067 58.653 9.484 1.00 23.22 90 THR C CA 1
ATOM 2238 C C . THR C 1 90 ? 5.125 58.407 7.956 1.00 23.32 90 THR C C 1
ATOM 2239 O O . THR C 1 90 ? 4.772 57.324 7.469 1.00 22.43 90 THR C O 1
ATOM 2243 N N . GLY C 1 91 ? 5.551 59.432 7.217 1.00 23.67 91 GLY C N 1
ATOM 2244 C CA . GLY C 1 91 ? 5.500 59.399 5.752 1.00 24.97 91 GLY C CA 1
ATOM 2245 C C . GLY C 1 91 ? 4.114 59.707 5.203 1.00 25.69 91 GLY C C 1
ATOM 2246 O O . GLY C 1 91 ? 3.931 59.781 3.985 1.00 25.68 91 GLY C O 1
ATOM 2247 N N . PHE C 1 92 ? 3.133 59.902 6.088 1.00 26.20 92 PHE C N 1
ATOM 2248 C CA . PHE C 1 92 ? 1.797 60.372 5.674 1.00 26.55 92 PHE C CA 1
ATOM 2249 C C . PHE C 1 92 ? 1.622 61.798 6.180 1.00 27.15 92 PHE C C 1
ATOM 2250 O O . PHE C 1 92 ? 1.711 62.050 7.384 1.00 26.74 92 PHE C O 1
ATOM 2258 N N . GLY C 1 93 ? 1.392 62.746 5.277 1.00 27.21 93 GLY C N 1
ATOM 2259 C CA . GLY C 1 93 ? 1.378 64.147 5.665 1.00 27.62 93 GLY C CA 1
ATOM 2260 C C . GLY C 1 93 ? 2.782 64.660 5.915 1.00 28.64 93 GLY C C 1
ATOM 2261 O O . GLY C 1 93 ? 3.766 63.973 5.645 1.00 29.21 93 GLY C O 1
ATOM 2262 N N . ASP C 1 94 ? 2.893 65.872 6.439 1.00 28.48 94 ASP C N 1
ATOM 2263 C CA . ASP C 1 94 ? 4.209 66.468 6.627 1.00 29.47 94 ASP C CA 1
ATOM 2264 C C . ASP C 1 94 ? 4.842 66.010 7.931 1.00 28.48 94 ASP C C 1
ATOM 2265 O O . ASP C 1 94 ? 4.132 65.676 8.876 1.00 28.97 94 ASP C O 1
ATOM 2270 N N . AL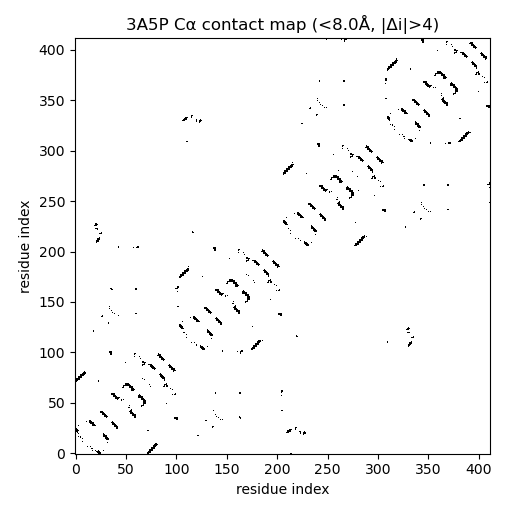A C 1 95 ? 6.175 66.025 7.974 1.00 28.18 95 ALA C N 1
ATOM 2271 C CA . ALA C 1 95 ? 6.920 65.857 9.229 1.00 27.65 95 ALA C CA 1
ATOM 2272 C C . ALA C 1 95 ? 6.569 67.014 10.164 1.00 27.44 95 ALA C C 1
ATOM 2273 O O . ALA C 1 95 ? 6.318 68.143 9.720 1.00 28.08 95 ALA C O 1
ATOM 2275 N N . GLN C 1 96 ? 6.533 66.745 11.458 1.00 26.27 96 GLN C N 1
ATOM 2276 C CA . GLN C 1 96 ? 6.321 67.821 12.413 1.00 25.63 96 GLN C CA 1
ATOM 2277 C C . GLN C 1 96 ? 7.468 67.891 13.404 1.00 25.12 96 GLN C C 1
ATOM 2278 O O . GLN C 1 96 ? 8.167 66.902 13.643 1.00 24.96 96 GLN C O 1
ATOM 2284 N N . HIS C 1 97 ? 7.682 69.072 13.955 1.00 24.06 97 HIS C N 1
ATOM 2285 C CA . HIS C 1 97 ? 8.883 69.340 14.711 1.00 23.82 97 HIS C CA 1
ATOM 2286 C C . HIS C 1 97 ? 8.551 69.620 16.183 1.00 23.27 97 HIS C C 1
ATOM 2287 O O . HIS C 1 97 ? 7.500 70.187 16.494 1.00 23.67 97 HIS C O 1
ATOM 2294 N N . LEU C 1 98 ? 9.446 69.203 17.076 1.00 22.52 98 LEU C N 1
ATOM 2295 C CA . LEU C 1 98 ? 9.422 69.647 18.466 1.00 21.67 98 LEU C CA 1
ATOM 2296 C C . LEU C 1 98 ? 10.840 69.881 18.973 1.00 21.31 98 LEU C C 1
ATOM 2297 O O . LEU C 1 98 ? 11.828 69.407 18.382 1.00 21.14 98 LEU C O 1
ATOM 2302 N N . THR C 1 99 ? 10.935 70.607 20.078 1.00 21.21 99 THR C N 1
ATOM 2303 C CA . THR C 1 99 ? 12.221 70.866 20.712 1.00 21.38 99 THR C CA 1
ATOM 2304 C C . THR C 1 99 ? 12.198 70.265 22.112 1.00 20.96 99 THR C C 1
ATOM 2305 O O . THR C 1 99 ? 11.259 70.513 22.880 1.00 20.05 99 THR C O 1
ATOM 2309 N N . LEU C 1 100 ? 13.228 69.476 22.433 1.00 20.49 100 LEU C N 1
ATOM 2310 C CA . LEU C 1 100 ? 13.317 68.830 23.751 1.00 21.32 100 LEU C CA 1
ATOM 2311 C C . LEU C 1 100 ? 13.372 69.906 24.824 1.00 21.39 100 LEU C C 1
ATOM 2312 O O . LEU C 1 100 ? 13.951 70.972 24.609 1.00 22.44 100 LEU C O 1
ATOM 2317 N N . LYS C 1 101 ? 12.766 69.606 25.967 1.00 21.68 101 LYS C N 1
ATOM 2318 C CA . LYS C 1 101 ? 12.669 70.544 27.081 1.00 22.34 101 LYS C CA 1
ATOM 2319 C C . LYS C 1 101 ? 13.499 70.013 28.235 1.00 22.37 101 LYS C C 1
ATOM 2320 O O . LYS C 1 101 ? 13.258 68.885 28.715 1.00 21.29 101 LYS C O 1
ATOM 2326 N N . LYS C 1 102 ? 14.488 70.795 28.674 1.00 22.35 102 LYS C N 1
ATOM 2327 C CA . LYS C 1 102 ? 15.279 70.393 29.841 1.00 23.37 102 LYS C CA 1
ATOM 2328 C C . LYS C 1 102 ? 14.376 70.201 31.056 1.00 23.28 102 LYS C C 1
ATOM 2329 O O . LYS C 1 102 ? 13.446 70.978 31.278 1.00 23.69 102 LYS C O 1
ATOM 2335 N N . LEU C 1 103 ? 14.643 69.168 31.844 1.00 22.91 103 LEU C N 1
ATOM 2336 C CA . LEU C 1 103 ? 13.959 69.039 33.123 1.00 23.25 103 LEU C CA 1
ATOM 2337 C C . LEU C 1 103 ? 14.560 70.053 34.106 1.00 24.00 103 LEU C C 1
ATOM 2338 O O . LEU C 1 103 ? 15.780 70.101 34.294 1.00 23.94 103 LEU C O 1
ATOM 2343 N N . ALA C 1 104 ? 13.693 70.879 34.683 1.00 24.84 104 ALA C N 1
ATOM 2344 C CA . ALA C 1 104 ? 14.124 72.023 35.492 1.00 25.71 104 ALA C CA 1
ATOM 2345 C C . ALA C 1 104 ? 14.550 71.621 36.905 1.00 26.29 104 ALA C C 1
ATOM 2346 O O . ALA C 1 104 ? 13.985 70.689 37.478 1.00 24.48 104 ALA C O 1
ATOM 2349 N N . VAL D 1 2 ? 24.657 55.658 44.255 1.00 16.23 2 VAL D N 1
ATOM 2350 C CA . VAL D 1 2 ? 23.893 54.984 43.143 1.00 16.01 2 VAL D CA 1
ATOM 2351 C C . VAL D 1 2 ? 22.593 54.439 43.708 1.00 15.67 2 VAL D C 1
ATOM 2352 O O . VAL D 1 2 ? 22.499 54.159 44.898 1.00 15.56 2 VAL D O 1
ATOM 2356 N N . TRP D 1 3 ? 21.601 54.285 42.845 1.00 15.20 3 TRP D N 1
ATOM 2357 C CA . TRP D 1 3 ? 20.248 54.047 43.326 1.00 14.37 3 TRP D CA 1
ATOM 2358 C C . TRP D 1 3 ? 19.434 53.251 42.318 1.00 14.01 3 TRP D C 1
ATOM 2359 O O . TRP D 1 3 ? 19.705 53.289 41.114 1.00 14.21 3 TRP D O 1
ATOM 2370 N N . SER D 1 4 ? 18.437 52.552 42.844 1.00 13.66 4 SER D N 1
ATOM 2371 C CA . SER D 1 4 ? 17.445 51.807 42.055 1.00 13.34 4 SER D CA 1
ATOM 2372 C C . SER D 1 4 ? 16.058 52.412 42.307 1.00 12.69 4 SER D C 1
ATOM 2373 O O . SER D 1 4 ? 15.908 53.301 43.165 1.00 12.62 4 SER D O 1
ATOM 2376 N N . VAL D 1 5 ? 15.052 51.956 41.548 1.00 13.45 5 VAL D N 1
ATOM 2377 C CA . VAL D 1 5 ? 13.656 52.375 41.740 1.00 13.64 5 VAL D CA 1
ATOM 2378 C C . VAL D 1 5 ? 12.873 51.081 41.893 1.00 14.28 5 VAL D C 1
ATOM 2379 O O . VAL D 1 5 ? 13.098 50.151 41.138 1.00 14.23 5 VAL D O 1
ATOM 2383 N N . GLN D 1 6 ? 11.982 51.040 42.872 1.00 14.78 6 GLN D N 1
ATOM 2384 C CA . GLN D 1 6 ? 11.094 49.906 43.065 1.00 15.24 6 GLN D CA 1
ATOM 2385 C C . GLN D 1 6 ? 9.664 50.419 42.943 1.00 15.77 6 GLN D C 1
ATOM 2386 O O . GLN D 1 6 ? 9.250 51.309 43.681 1.00 15.83 6 GLN D O 1
ATOM 2392 N N . ILE D 1 7 ? 8.912 49.823 42.033 1.00 15.83 7 ILE D N 1
ATOM 2393 C CA . ILE D 1 7 ? 7.454 50.062 41.950 1.00 16.08 7 ILE D CA 1
ATOM 2394 C C . ILE D 1 7 ? 6.701 49.165 42.935 1.00 15.56 7 ILE D C 1
ATOM 2395 O O . ILE D 1 7 ? 6.997 47.961 43.040 1.00 14.97 7 ILE D O 1
ATOM 2400 N N . VAL D 1 8 ? 5.729 49.747 43.648 1.00 14.34 8 VAL D N 1
ATOM 2401 C CA . VAL D 1 8 ? 4.723 48.976 44.392 1.00 15.34 8 VAL D CA 1
ATOM 2402 C C . VAL D 1 8 ? 3.348 49.339 43.810 1.00 15.24 8 VAL D C 1
ATOM 2403 O O . VAL D 1 8 ? 2.885 50.471 43.939 1.00 16.23 8 VAL D O 1
ATOM 2407 N N . ASP D 1 9 ? 2.711 48.387 43.142 1.00 15.80 9 ASP D N 1
ATOM 2408 C CA . ASP D 1 9 ? 1.427 48.657 42.498 1.00 16.41 9 ASP D CA 1
ATOM 2409 C C . ASP D 1 9 ? 0.262 48.278 43.396 1.00 16.26 9 ASP D C 1
ATOM 2410 O O . ASP D 1 9 ? -0.172 47.106 43.428 1.00 15.27 9 ASP D O 1
ATOM 2415 N N . ASN D 1 10 ? -0.226 49.269 44.133 1.00 16.35 10 ASN D N 1
ATOM 2416 C CA . ASN D 1 10 ? -1.441 49.108 44.923 1.00 16.76 10 ASN D CA 1
ATOM 2417 C C . ASN D 1 10 ? -2.656 49.814 44.306 1.00 17.01 10 ASN D C 1
ATOM 2418 O O . ASN D 1 10 ? -3.575 50.199 45.035 1.00 17.57 10 ASN D O 1
ATOM 2423 N N . ALA D 1 11 ? -2.639 49.981 42.981 1.00 16.92 11 ALA D N 1
ATOM 2424 C CA . ALA D 1 11 ? -3.648 50.760 42.245 1.00 17.42 11 ALA D CA 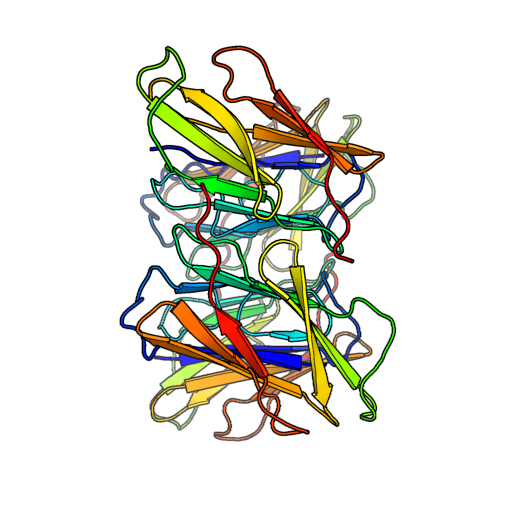1
ATOM 2425 C C . ALA D 1 11 ? -4.362 49.944 41.162 1.00 17.54 11 ALA D C 1
ATOM 2426 O O . ALA D 1 11 ? -5.157 50.490 40.369 1.00 18.07 11 ALA D O 1
ATOM 2428 N N . GLY D 1 12 ? -4.049 48.653 41.080 1.00 17.45 12 GLY D N 1
ATOM 2429 C CA . GLY D 1 12 ? -4.587 47.806 40.017 1.00 17.01 12 GLY D CA 1
ATOM 2430 C C . GLY D 1 12 ? -4.148 48.185 38.612 1.00 16.85 12 GLY D C 1
ATOM 2431 O O . GLY D 1 12 ? -4.848 47.909 37.647 1.00 17.18 12 GLY D O 1
ATOM 2432 N N . LEU D 1 13 ? -2.979 48.808 38.483 1.00 16.49 13 LEU D N 1
ATOM 2433 C CA . LEU D 1 13 ? -2.532 49.300 37.178 1.00 15.63 13 LEU D CA 1
ATOM 2434 C C . LEU D 1 13 ? -2.038 48.178 36.267 1.00 15.84 13 LEU D C 1
ATOM 2435 O O . LEU D 1 13 ? -2.166 48.247 35.038 1.00 15.67 13 LEU D O 1
ATOM 2440 N N . GLY D 1 14 ? -1.498 47.136 36.882 1.00 16.15 14 GLY D N 1
ATOM 2441 C CA . GLY D 1 14 ? -0.974 45.980 36.137 1.00 17.00 14 GLY D CA 1
ATOM 2442 C C . GLY D 1 14 ? -0.020 46.330 35.006 1.00 17.18 14 GLY D C 1
ATOM 2443 O O . GLY D 1 14 ? 0.972 47.035 35.211 1.00 16.46 14 GLY D O 1
ATOM 2444 N N . ALA D 1 15 ? -0.323 45.845 33.801 1.00 17.09 15 ALA D N 1
ATOM 2445 C CA . ALA D 1 15 ? 0.559 46.062 32.642 1.00 17.17 15 ALA D CA 1
ATOM 2446 C C . ALA D 1 15 ? 0.644 47.519 32.171 1.00 16.39 15 ALA D C 1
ATOM 2447 O O . ALA D 1 15 ? 1.436 47.826 31.278 1.00 16.56 15 ALA D O 1
ATOM 2449 N N . ASN D 1 16 ? -0.191 48.402 32.727 1.00 15.47 16 ASN D N 1
ATOM 2450 C CA A ASN D 1 16 ? -0.146 49.827 32.388 0.50 15.97 16 ASN D CA 1
ATOM 2451 C CA B ASN D 1 16 ? -0.138 49.828 32.383 0.50 15.85 16 ASN D CA 1
ATOM 2452 C C . ASN D 1 16 ? 1.005 50.569 33.075 1.00 16.25 16 ASN D C 1
ATOM 2453 O O . ASN D 1 16 ? 1.310 51.706 32.734 1.00 15.86 16 ASN D O 1
ATOM 2462 N N . LEU D 1 17 ? 1.625 49.910 34.044 1.00 15.22 17 LEU D N 1
ATOM 2463 C CA . LEU D 1 17 ? 2.617 50.529 34.931 1.00 15.75 17 LEU D CA 1
ATOM 2464 C C . LEU D 1 17 ? 3.946 49.795 34.771 1.00 15.53 17 LEU D C 1
ATOM 2465 O O . LEU D 1 17 ? 3.984 48.572 34.946 1.00 16.09 17 LEU D O 1
ATOM 2470 N N . ALA D 1 18 ? 5.009 50.526 34.427 1.00 15.06 18 ALA D N 1
ATOM 2471 C CA . ALA D 1 18 ? 6.327 49.905 34.233 1.00 14.89 18 ALA D CA 1
ATOM 2472 C C . ALA D 1 18 ? 7.490 50.851 34.525 1.00 15.59 18 ALA D C 1
ATOM 2473 O O . ALA D 1 18 ? 7.313 52.072 34.558 1.00 15.65 18 ALA D O 1
ATOM 2475 N N . LEU D 1 19 ? 8.658 50.257 34.785 1.00 14.34 19 LEU D N 1
ATOM 2476 C CA . LEU D 1 19 ? 9.920 50.972 34.965 1.00 13.96 19 LEU D CA 1
ATOM 2477 C C . LEU D 1 19 ? 10.850 50.734 33.777 1.00 13.71 19 LEU D C 1
ATOM 2478 O O . LEU D 1 19 ? 11.022 49.581 33.352 1.00 13.59 19 LEU D O 1
ATOM 2483 N N . TYR D 1 20 ? 11.417 51.819 33.242 1.00 14.11 20 TYR D N 1
ATOM 2484 C CA . TYR D 1 20 ? 12.385 51.802 32.115 1.00 14.61 20 TYR D CA 1
ATOM 2485 C C . TYR D 1 20 ? 13.556 52.773 32.368 1.00 14.41 20 TYR D C 1
ATOM 2486 O O . TYR D 1 20 ? 13.336 53.941 32.705 1.00 14.90 20 TYR D O 1
ATOM 2495 N N . PRO D 1 21 ? 14.813 52.292 32.224 1.00 13.99 21 PRO D N 1
ATOM 2496 C CA . PRO D 1 21 ? 15.190 50.875 32.112 1.00 13.82 21 PRO D CA 1
ATOM 2497 C C . PRO D 1 21 ? 15.127 50.248 33.511 1.00 14.37 21 PRO D C 1
ATOM 2498 O O . PRO D 1 21 ? 15.375 50.958 34.512 1.00 14.66 21 PRO D O 1
ATOM 2502 N N . SER D 1 22 ? 14.764 48.967 33.602 1.00 14.80 22 SER D N 1
ATOM 2503 C CA . SER D 1 22 ? 14.617 48.311 34.902 1.00 15.19 22 SER D CA 1
ATOM 2504 C C . SER D 1 22 ? 15.851 47.486 35.283 1.00 14.62 22 SER D C 1
ATOM 2505 O O . SER D 1 22 ? 16.684 47.161 34.416 1.00 14.91 22 SER D O 1
ATOM 2508 N N . GLY D 1 23 ? 15.968 47.217 36.590 1.00 14.72 23 GLY D N 1
ATOM 2509 C CA . GLY D 1 23 ? 16.919 46.247 37.160 1.00 14.49 23 GLY D CA 1
ATOM 2510 C C . GLY D 1 23 ? 18.267 46.789 37.587 1.00 15.12 23 GLY D C 1
ATOM 2511 O O . GLY D 1 23 ? 19.116 46.023 38.055 1.00 15.16 23 GLY D O 1
ATOM 2512 N N . ASN D 1 24 ? 18.456 48.108 37.467 1.00 15.35 24 ASN D N 1
ATOM 2513 C CA . ASN D 1 24 ? 19.766 48.733 37.743 1.00 15.24 24 ASN D CA 1
ATOM 2514 C C . ASN D 1 24 ? 19.835 49.546 39.034 1.00 15.14 24 ASN D C 1
ATOM 2515 O O . ASN D 1 24 ? 18.856 50.188 39.460 1.00 14.01 24 ASN D O 1
ATOM 2520 N N . SER D 1 25 ? 21.010 49.504 39.649 1.00 14.73 25 SER D N 1
ATOM 2521 C CA . SER D 1 25 ? 21.372 50.416 40.722 1.00 15.72 25 SER D CA 1
ATOM 2522 C C . SER D 1 25 ? 22.493 51.265 40.140 1.00 15.37 25 SER D C 1
ATOM 2523 O O . SER D 1 25 ? 23.605 50.780 39.906 1.00 15.76 25 SER D O 1
ATOM 2526 N N . SER D 1 26 ? 22.173 52.523 39.856 1.00 15.81 26 SER D N 1
ATOM 2527 C CA . SER D 1 26 ? 22.975 53.340 38.946 1.00 15.74 26 SER D CA 1
ATOM 2528 C C . SER D 1 26 ? 22.758 54.824 39.190 1.00 16.03 26 SER D C 1
ATOM 2529 O O . SER D 1 26 ? 22.124 55.224 40.181 1.00 15.62 26 SER D O 1
ATOM 2532 N N . THR D 1 27 ? 23.314 55.635 38.284 1.00 15.60 27 THR D N 1
ATOM 2533 C CA . THR D 1 27 ? 23.184 57.100 38.319 1.00 15.61 27 THR D CA 1
ATOM 2534 C C . THR D 1 27 ? 22.265 57.621 37.208 1.00 15.61 27 THR D C 1
ATOM 2535 O O . THR D 1 27 ? 21.845 58.792 37.246 1.00 15.39 27 THR D O 1
ATOM 2539 N N . VAL D 1 28 ? 21.953 56.769 36.229 1.00 14.53 28 VAL D N 1
ATOM 2540 C CA . VAL D 1 28 ? 21.250 57.238 35.000 1.00 14.98 28 VAL D CA 1
ATOM 2541 C C . VAL D 1 28 ? 19.780 57.546 35.313 1.00 14.46 28 VAL D C 1
ATOM 2542 O O . VAL D 1 28 ? 19.247 57.044 36.316 1.00 14.61 28 VAL D O 1
ATOM 2546 N N . PRO D 1 29 ? 19.117 58.381 34.478 1.00 14.64 29 PRO D N 1
ATOM 2547 C CA . PRO D 1 29 ? 17.684 58.558 34.743 1.00 14.74 29 PRO D CA 1
ATOM 2548 C C . PRO D 1 29 ? 16.886 57.254 34.640 1.00 14.06 29 PRO D C 1
ATOM 2549 O O . PRO D 1 29 ? 17.188 56.394 33.819 1.00 14.47 29 PRO D O 1
ATOM 2553 N N . ARG D 1 30 ? 15.852 57.147 35.462 1.00 14.26 30 ARG D N 1
ATOM 2554 C CA . ARG D 1 30 ? 14.873 56.052 35.364 1.00 14.11 30 ARG D CA 1
ATOM 2555 C C . ARG D 1 30 ? 13.483 56.646 35.190 1.00 13.73 30 ARG D C 1
ATOM 2556 O O . ARG D 1 30 ? 13.211 57.726 35.704 1.00 12.85 30 ARG D O 1
ATOM 2564 N N . TYR D 1 31 ? 12.621 55.940 34.455 1.00 13.88 31 TYR D N 1
ATOM 2565 C CA . TYR D 1 31 ? 11.301 56.446 34.123 1.00 14.20 31 TYR D CA 1
ATOM 2566 C C . TYR D 1 31 ? 10.246 55.443 34.570 1.00 14.56 31 TYR D C 1
ATOM 2567 O O . TYR D 1 31 ? 10.330 54.254 34.245 1.00 15.26 31 TYR D O 1
ATOM 2576 N N . VAL D 1 32 ? 9.255 55.934 35.307 1.00 14.33 32 VAL D N 1
ATOM 2577 C CA . VAL D 1 32 ? 8.111 55.111 35.656 1.00 13.87 32 VAL D CA 1
ATOM 2578 C C . VAL D 1 32 ? 6.939 55.637 34.840 1.00 14.02 32 VAL D C 1
ATOM 2579 O O . VAL D 1 32 ? 6.553 56.821 34.924 1.00 14.76 32 VAL D O 1
ATOM 2583 N N . THR D 1 33 ? 6.433 54.740 34.009 1.00 14.26 33 THR D N 1
ATOM 2584 C CA . THR D 1 33 ? 5.433 55.056 33.000 1.00 14.37 33 THR D CA 1
ATOM 2585 C C . THR D 1 33 ? 4.069 54.456 33.361 1.00 13.60 33 THR D C 1
ATOM 2586 O O . THR D 1 33 ? 3.991 53.333 33.838 1.00 13.98 33 THR D O 1
ATOM 2590 N N . VAL D 1 34 ? 3.014 55.246 33.162 1.00 14.02 34 VAL D N 1
ATOM 2591 C CA . VAL D 1 34 ? 1.623 54.824 33.411 1.00 13.86 34 VAL D CA 1
ATOM 2592 C C . VAL D 1 34 ? 0.832 55.206 32.160 1.00 14.50 34 VAL D C 1
ATOM 2593 O O . VAL D 1 34 ? 0.719 56.386 31.818 1.00 14.52 34 VAL D O 1
ATOM 2597 N N . THR D 1 35 ? 0.322 54.193 31.459 1.00 14.33 35 THR D N 1
ATOM 2598 C CA . THR D 1 35 ? -0.423 54.409 30.214 1.00 15.49 35 THR D CA 1
ATOM 2599 C C . THR D 1 35 ? -1.506 55.482 30.362 1.00 15.93 35 THR D C 1
ATOM 2600 O O . THR D 1 35 ? -2.402 55.347 31.188 1.00 15.59 35 THR D O 1
ATOM 2604 N N . GLY D 1 36 ? -1.393 56.538 29.562 1.00 15.19 36 GLY D N 1
ATOM 2605 C CA . GLY D 1 36 ? -2.394 57.605 29.514 1.00 16.05 36 GLY D CA 1
ATOM 2606 C C . GLY D 1 36 ? -1.945 58.807 30.327 1.00 15.71 36 GLY D C 1
ATOM 2607 O O . GLY D 1 36 ? -2.580 59.864 30.297 1.00 15.77 36 GLY D O 1
ATOM 2608 N N . TYR D 1 37 ? -0.838 58.637 31.053 1.00 15.16 37 TYR D N 1
ATOM 2609 C CA . TYR D 1 37 ? -0.348 59.639 32.014 1.00 14.77 37 TYR D CA 1
ATOM 2610 C C . TYR D 1 37 ? 1.097 60.013 31.704 1.00 15.18 37 TYR D C 1
ATOM 2611 O O . TYR D 1 37 ? 1.771 59.287 30.983 1.00 14.66 37 TYR D O 1
ATOM 2620 N N . ALA D 1 38 ? 1.539 61.177 32.191 1.00 14.27 38 ALA D N 1
ATOM 2621 C CA . ALA D 1 38 ? 2.897 61.631 31.936 1.00 14.51 38 ALA D CA 1
ATOM 2622 C C . ALA D 1 38 ? 3.871 60.776 32.752 1.00 14.76 38 ALA D C 1
ATOM 2623 O O . ALA D 1 38 ? 3.604 60.498 33.919 1.00 15.18 38 ALA D O 1
ATOM 2625 N N . PRO D 1 39 ? 5.008 60.374 32.140 1.00 15.69 39 PRO D N 1
ATOM 2626 C CA . PRO D 1 39 ? 6.072 59.693 32.870 1.00 15.71 39 PRO D CA 1
ATOM 2627 C C . PRO D 1 39 ? 6.570 60.451 34.106 1.00 14.86 39 PRO D C 1
ATOM 2628 O O . PRO D 1 39 ? 6.611 61.700 34.118 1.00 15.50 39 PRO D O 1
ATOM 2632 N N . ILE D 1 40 ? 6.932 59.685 35.129 1.00 14.01 40 ILE D N 1
ATOM 2633 C CA . ILE D 1 40 ? 7.628 60.219 36.290 1.00 13.96 40 ILE D CA 1
ATOM 2634 C C . ILE D 1 40 ? 9.099 59.945 35.998 1.00 13.93 40 ILE D C 1
ATOM 2635 O O . ILE D 1 40 ? 9.488 58.783 35.811 1.00 14.25 40 ILE D O 1
ATOM 2640 N N . THR D 1 41 ? 9.895 61.001 35.963 1.00 13.91 41 THR D N 1
ATOM 2641 C CA . THR D 1 41 ? 11.352 60.880 35.761 1.00 14.74 41 THR D CA 1
ATOM 2642 C C . THR D 1 41 ? 12.076 60.965 37.113 1.00 14.63 41 THR D C 1
ATOM 2643 O O . THR D 1 41 ? 11.806 61.871 37.904 1.00 15.25 41 THR D O 1
ATOM 2647 N N . PHE D 1 42 ? 12.996 60.026 37.340 1.00 14.05 42 PHE D N 1
ATOM 2648 C CA . PHE D 1 42 ? 13.887 59.988 38.502 1.00 14.62 42 PHE D CA 1
ATOM 2649 C C . PHE D 1 42 ? 15.279 60.260 37.958 1.00 14.92 42 PHE D C 1
ATOM 2650 O O . PHE D 1 42 ? 15.727 59.525 37.076 1.00 15.46 42 PHE D O 1
ATOM 2658 N N . SER D 1 43 ? 15.980 61.281 38.447 1.00 15.73 43 SER D N 1
ATOM 2659 C CA . SER D 1 43 ? 17.303 61.576 37.861 1.00 17.51 43 SER D CA 1
ATOM 2660 C C . SER D 1 43 ? 18.156 62.455 38.772 1.00 18.58 43 SER D C 1
ATOM 2661 O O . SER D 1 43 ? 17.697 62.915 39.822 1.00 18.29 43 SER D O 1
ATOM 2664 N N . GLU D 1 44 ? 19.400 62.697 38.360 1.00 18.92 44 GLU D N 1
ATOM 2665 C CA . GLU D 1 44 ? 20.311 63.461 39.193 1.00 20.46 44 GLU D CA 1
ATOM 2666 C C . GLU D 1 44 ? 20.386 64.946 38.803 1.00 21.88 44 GLU D C 1
ATOM 2667 O O . GLU D 1 44 ? 21.442 65.555 38.866 1.00 23.97 44 GLU D O 1
ATOM 2673 N N . ILE D 1 45 ? 19.258 65.530 38.414 1.00 23.72 45 ILE D N 1
ATOM 2674 C CA . ILE D 1 45 ? 19.186 66.979 38.112 1.00 24.59 45 ILE D CA 1
ATOM 2675 C C . ILE D 1 45 ? 19.360 67.793 39.388 1.00 25.42 45 ILE D C 1
ATOM 2676 O O . ILE D 1 45 ? 18.613 67.625 40.364 1.00 24.96 45 ILE D O 1
ATOM 2681 N N . GLY D 1 46 ? 20.338 68.697 39.367 1.00 25.73 46 GLY D N 1
ATOM 2682 C CA . GLY D 1 46 ? 20.614 69.554 40.515 1.00 27.11 46 GLY D CA 1
ATOM 2683 C C . GLY D 1 46 ? 19.736 70.791 40.548 1.00 28.12 46 GLY D C 1
ATOM 2684 O O . GLY D 1 46 ? 18.874 70.963 39.692 1.00 28.31 46 GLY D O 1
ATOM 2685 N N . PRO D 1 47 ? 19.944 71.664 41.555 1.00 28.97 47 PRO D N 1
ATOM 2686 C CA . PRO D 1 47 ? 20.988 71.534 42.583 1.00 28.89 47 PRO D CA 1
ATOM 2687 C C . PRO D 1 47 ? 20.535 70.614 43.722 1.00 28.46 47 PRO D C 1
ATOM 2688 O O . PRO D 1 47 ? 19.345 70.297 43.806 1.00 28.31 47 PRO D O 1
ATOM 2692 N N . LYS D 1 48 ? 21.468 70.176 44.572 1.00 28.25 48 LYS D N 1
ATOM 2693 C CA A LYS D 1 48 ? 21.107 69.436 45.781 0.50 27.98 48 LYS D CA 1
ATOM 2694 C CA B LYS D 1 48 ? 21.091 69.435 45.774 0.50 27.82 48 LYS D CA 1
ATOM 2695 C C . LYS D 1 48 ? 20.413 70.369 46.773 1.00 27.84 48 LYS D C 1
ATOM 2696 O O . LYS D 1 48 ? 20.972 71.409 47.154 1.00 28.41 48 LYS D O 1
ATOM 2707 N N . THR D 1 49 ? 19.200 70.012 47.184 1.00 26.86 49 THR D N 1
ATOM 2708 C CA . THR D 1 49 ? 18.486 70.776 48.212 1.00 25.90 49 THR D CA 1
ATOM 2709 C C . THR D 1 49 ? 18.352 69.975 49.500 1.00 25.39 49 THR D C 1
ATOM 2710 O O . THR D 1 49 ? 18.218 70.544 50.577 1.00 26.30 49 THR D O 1
ATOM 2714 N N . VAL D 1 50 ? 18.394 68.648 49.394 1.00 23.61 50 VAL D N 1
ATOM 2715 C CA . VAL D 1 50 ? 18.305 67.772 50.568 1.00 22.34 50 VAL D CA 1
ATOM 2716 C C . VAL D 1 50 ? 19.611 67.774 51.381 1.00 21.62 50 VAL D C 1
ATOM 2717 O O . VAL D 1 50 ? 20.666 68.149 50.870 1.00 21.92 50 VAL D O 1
ATOM 2721 N N . HIS D 1 51 ? 19.536 67.353 52.635 1.00 21.47 51 HIS D N 1
ATOM 2722 C CA A HIS D 1 51 ? 20.707 67.381 53.492 0.50 21.55 51 HIS D CA 1
ATOM 2723 C CA B HIS D 1 51 ? 20.712 67.377 53.495 0.50 21.62 51 HIS D CA 1
ATOM 2724 C C . HIS D 1 51 ? 21.581 66.133 53.373 1.00 21.25 51 HIS D C 1
ATOM 2725 O O . HIS D 1 51 ? 22.776 66.163 53.737 1.00 21.24 51 HIS D O 1
ATOM 2738 N N . GLN D 1 52 ? 21.007 65.041 52.850 1.00 18.92 52 GLN D N 1
ATOM 2739 C CA . GLN D 1 52 ? 21.772 63.788 52.699 1.00 18.37 52 GLN D CA 1
ATOM 2740 C C . GLN D 1 52 ? 22.905 63.945 51.672 1.00 17.23 52 GLN D C 1
ATOM 2741 O O . GLN D 1 52 ? 22.891 64.872 50.857 1.00 17.16 52 GLN D O 1
ATOM 2747 N N . SER D 1 53 ? 23.857 63.009 51.697 1.00 17.15 53 SER D N 1
ATOM 2748 C CA . SER D 1 53 ? 24.984 63.032 50.753 1.00 16.11 53 SER D CA 1
ATOM 2749 C C . SER D 1 53 ? 24.525 62.974 49.303 1.00 15.91 53 SER D C 1
ATOM 2750 O O . SER D 1 53 ? 24.986 63.765 48.448 1.00 15.84 53 SER D O 1
ATOM 2753 N N . TRP D 1 54 ? 23.627 62.033 49.009 1.00 14.95 54 TRP D N 1
ATOM 2754 C CA . TRP D 1 54 ? 23.232 61.796 47.622 1.00 15.15 54 TRP D CA 1
ATOM 2755 C C . TRP D 1 54 ? 21.750 62.120 47.469 1.00 14.57 54 TRP D C 1
ATOM 2756 O O . TRP D 1 54 ? 21.010 62.178 48.463 1.00 14.27 54 TRP D O 1
ATOM 2767 N N . TYR D 1 55 ? 21.328 62.333 46.226 1.00 15.25 55 TYR D N 1
ATOM 2768 C CA . TYR D 1 55 ? 19.933 62.673 45.974 1.00 16.62 55 TYR D CA 1
ATOM 2769 C C . TYR D 1 55 ? 19.377 62.099 44.668 1.00 15.83 55 TYR D C 1
ATOM 2770 O O . TYR D 1 55 ? 20.121 61.677 43.779 1.00 16.10 55 TYR D O 1
ATOM 2779 N N . ILE D 1 56 ? 18.051 62.099 44.583 1.00 15.53 56 ILE D N 1
ATOM 2780 C CA . ILE D 1 56 ? 17.311 61.705 43.391 1.00 15.16 56 ILE D CA 1
ATOM 2781 C C . ILE D 1 56 ? 16.231 62.773 43.206 1.00 15.01 56 ILE D C 1
ATOM 2782 O O . ILE D 1 56 ? 15.410 62.980 44.096 1.00 15.44 56 ILE D O 1
ATOM 2787 N N . THR D 1 57 ? 16.263 63.476 42.078 1.00 15.64 57 THR D N 1
ATOM 2788 C CA . THR D 1 57 ? 15.219 64.446 41.751 1.00 15.47 57 THR D CA 1
ATOM 2789 C C . THR D 1 57 ? 14.080 63.745 41.010 1.00 15.07 57 THR D C 1
ATOM 2790 O O . THR D 1 57 ? 14.335 62.896 40.157 1.00 15.34 57 THR D O 1
ATOM 2794 N N . VAL D 1 58 ? 12.837 64.090 41.358 1.00 15.00 58 VAL D N 1
ATOM 2795 C CA . VAL D 1 58 ? 11.648 63.517 40.726 1.00 14.83 58 VAL D CA 1
ATOM 2796 C C . VAL D 1 58 ? 10.899 64.591 39.922 1.00 14.75 58 VAL D C 1
ATOM 2797 O O . VAL D 1 58 ? 10.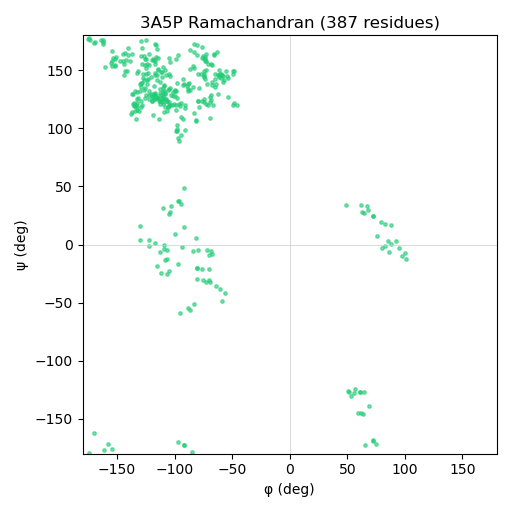532 65.653 40.461 1.00 14.51 58 VAL D O 1
ATOM 2801 N N . HIS D 1 59 ? 10.690 64.326 38.632 1.00 14.72 59 HIS D N 1
ATOM 2802 C CA . HIS D 1 59 ? 9.818 65.174 37.813 1.00 15.86 59 HIS D CA 1
ATOM 2803 C C . HIS D 1 59 ? 8.521 64.456 37.490 1.00 16.38 59 HIS D C 1
ATOM 2804 O O . HIS D 1 59 ? 8.540 63.298 37.046 1.00 15.39 59 HIS D O 1
ATOM 2811 N N . ASN D 1 60 ? 7.403 65.159 37.722 1.00 15.94 60 ASN D N 1
ATOM 2812 C CA . ASN D 1 60 ? 6.064 64.647 37.446 1.00 16.22 60 ASN D CA 1
ATOM 2813 C C . ASN D 1 60 ? 5.676 65.222 36.078 1.00 16.83 60 ASN D C 1
ATOM 2814 O O . ASN D 1 60 ? 5.277 66.388 35.980 1.00 15.54 60 ASN D O 1
ATOM 2819 N N . GLY D 1 61 ? 5.857 64.429 35.012 1.00 16.72 61 GLY D N 1
ATOM 2820 C CA . GLY D 1 61 ? 5.866 64.993 33.656 1.00 17.69 61 GLY D CA 1
ATOM 2821 C C . GLY D 1 61 ? 6.949 66.067 33.636 1.00 19.13 61 GLY D C 1
ATOM 2822 O O . GLY D 1 61 ? 8.087 65.790 34.009 1.00 18.69 61 GLY D O 1
ATOM 2823 N N . ASP D 1 62 ? 6.598 67.295 33.260 1.00 18.85 62 ASP D N 1
ATOM 2824 C CA . ASP D 1 62 ? 7.582 68.386 33.298 1.00 20.58 62 ASP D CA 1
ATOM 2825 C C . ASP D 1 62 ? 7.810 69.018 34.667 1.00 19.99 62 ASP D C 1
ATOM 2826 O O . ASP D 1 62 ? 8.804 69.708 34.857 1.00 21.34 62 ASP D O 1
ATOM 2831 N N . ASP D 1 63 ? 6.871 68.846 35.591 1.00 20.87 63 ASP D N 1
ATOM 2832 C CA . ASP D 1 63 ? 6.951 69.513 36.892 1.00 20.64 63 ASP D CA 1
ATOM 2833 C C . ASP D 1 63 ? 8.085 68.949 37.745 1.00 20.33 63 ASP D C 1
ATOM 2834 O O . ASP D 1 63 ? 8.141 67.747 37.955 1.00 19.93 63 ASP D O 1
ATOM 2839 N N . ARG D 1 64 ? 8.974 69.805 38.257 1.00 19.91 64 ARG D N 1
ATOM 2840 C CA . ARG D 1 64 ? 9.902 69.339 39.311 1.00 19.10 64 ARG D CA 1
ATOM 2841 C C . ARG D 1 64 ? 9.060 69.102 40.571 1.00 18.78 64 ARG D C 1
ATOM 2842 O O . ARG D 1 64 ? 8.518 70.057 41.174 1.00 19.52 64 ARG D O 1
ATOM 2850 N N . ALA D 1 65 ? 8.875 67.838 40.927 1.00 16.72 65 ALA D N 1
ATOM 2851 C CA . ALA D 1 65 ? 7.922 67.490 41.994 1.00 17.19 65 ALA D CA 1
ATOM 2852 C C . ALA D 1 65 ? 8.551 67.632 43.361 1.00 16.77 65 ALA D C 1
ATOM 2853 O O . ALA D 1 65 ? 7.972 68.240 44.274 1.00 16.82 65 ALA D O 1
ATOM 2855 N N . PHE D 1 66 ? 9.719 67.024 43.525 1.00 15.99 66 PHE D N 1
ATOM 2856 C CA . PHE D 1 66 ? 10.451 67.089 44.793 1.00 15.83 66 PHE D CA 1
ATOM 2857 C C . PHE D 1 66 ? 11.810 66.405 44.611 1.00 15.91 66 PHE D C 1
ATOM 2858 O O . PHE D 1 66 ? 12.083 65.854 43.525 1.00 14.95 66 PHE D O 1
ATOM 2866 N N . GLN D 1 67 ? 12.626 66.414 45.673 1.00 15.32 67 GLN D N 1
ATOM 2867 C CA . GLN D 1 67 ? 13.922 65.723 45.666 1.00 15.98 67 GLN D CA 1
ATOM 2868 C C . GLN D 1 67 ? 14.035 64.857 46.915 1.00 16.33 67 GLN D C 1
ATOM 2869 O O . GLN D 1 67 ? 13.664 65.286 48.027 1.00 17.76 67 GLN D O 1
ATOM 2875 N N . LEU D 1 68 ? 14.549 63.653 46.733 1.00 16.75 68 LEU D N 1
ATOM 2876 C CA . LEU D 1 68 ? 14.721 62.717 47.822 1.00 16.53 68 LEU D CA 1
ATOM 2877 C C . LEU D 1 68 ? 16.201 62.528 48.096 1.00 16.11 68 LEU D C 1
ATOM 2878 O O . LEU D 1 68 ? 17.010 62.541 47.168 1.00 16.06 68 LEU D O 1
ATOM 2883 N N . GLY D 1 69 ? 16.542 62.357 49.369 1.00 15.24 69 GLY D N 1
ATOM 2884 C CA . GLY D 1 69 ? 17.948 62.139 49.754 1.00 14.71 69 GLY D CA 1
ATOM 2885 C C . GLY D 1 69 ? 18.199 60.681 50.087 1.00 15.06 69 GLY D C 1
ATOM 2886 O O . GLY D 1 69 ? 17.264 59.951 50.442 1.00 15.65 69 GLY D O 1
ATOM 2887 N N . TYR D 1 70 ? 19.455 60.240 49.989 1.00 14.89 70 TYR D N 1
ATOM 2888 C CA . TYR D 1 70 ? 19.828 58.928 50.506 1.00 14.73 70 TYR D CA 1
ATOM 2889 C C . TYR D 1 70 ? 21.326 58.868 50.883 1.00 14.70 70 TYR D C 1
ATOM 2890 O O . TYR D 1 70 ? 22.090 59.780 50.552 1.00 14.39 70 TYR D O 1
ATOM 2899 N N . GLU D 1 71 ? 21.689 57.817 51.613 1.00 14.86 71 GLU D N 1
ATOM 2900 C CA . GLU D 1 71 ? 23.093 57.485 51.904 1.00 15.53 71 GLU D CA 1
ATOM 2901 C C . GLU D 1 71 ? 23.303 56.049 51.470 1.00 16.21 71 GLU D C 1
ATOM 2902 O O . GLU D 1 71 ? 22.345 55.255 51.463 1.00 16.73 71 GLU D O 1
ATOM 2908 N N . GLY D 1 72 ? 24.553 55.702 51.151 1.00 16.12 72 GLY D N 1
ATOM 2909 C CA . GLY D 1 72 ? 24.889 54.343 50.703 1.00 16.01 72 GLY D CA 1
ATOM 2910 C C . GLY D 1 72 ? 24.152 54.028 49.406 1.00 15.89 72 GLY D C 1
ATOM 2911 O O . GLY D 1 72 ? 23.966 54.908 48.577 1.00 15.01 72 GLY D O 1
ATOM 2912 N N . GLY D 1 73 ? 23.743 52.776 49.236 1.00 15.79 73 GLY D N 1
ATOM 2913 C CA . GLY D 1 73 ? 23.011 52.363 48.015 1.00 16.30 73 GLY D CA 1
ATOM 2914 C C . GLY D 1 73 ? 21.539 52.738 48.131 1.00 15.69 73 GLY D C 1
ATOM 2915 O O . GLY D 1 73 ? 20.803 52.093 48.865 1.00 16.65 73 GLY D O 1
ATOM 2916 N N . GLY D 1 74 ? 21.106 53.770 47.404 1.00 15.23 74 GLY D N 1
ATOM 2917 C CA . GLY D 1 74 ? 19.705 54.268 47.506 1.00 14.37 74 GLY D CA 1
ATOM 2918 C C . GLY D 1 74 ? 18.673 53.374 46.832 1.00 13.81 74 GLY D C 1
ATOM 2919 O O . GLY D 1 74 ? 18.950 52.741 45.820 1.00 13.19 74 GLY D O 1
ATOM 2920 N N . VAL D 1 75 ? 17.474 53.330 47.409 1.00 13.35 75 VAL D N 1
ATOM 2921 C CA . VAL D 1 75 ? 16.338 52.677 46.767 1.00 13.31 75 VAL D CA 1
ATOM 2922 C C . VAL D 1 75 ? 15.152 53.611 46.897 1.00 13.69 75 VAL D C 1
ATOM 2923 O O . VAL D 1 75 ? 14.716 53.910 48.014 1.00 13.82 75 VAL D O 1
ATOM 2927 N N . ALA D 1 76 ? 14.667 54.112 45.758 1.00 13.83 76 ALA D N 1
ATOM 2928 C CA . ALA D 1 76 ? 13.458 54.949 45.741 1.00 14.82 76 ALA D CA 1
ATOM 2929 C C . ALA D 1 76 ? 12.269 54.039 45.488 1.00 14.94 76 ALA D C 1
ATOM 2930 O O . ALA D 1 76 ? 12.112 53.504 44.394 1.00 14.64 76 ALA D O 1
ATOM 2932 N N . THR D 1 77 ? 11.458 53.835 46.527 1.00 15.46 77 THR D N 1
ATOM 2933 C CA . THR D 1 77 ? 10.276 52.983 46.430 1.00 14.66 77 THR D CA 1
ATOM 2934 C C . THR D 1 77 ? 9.065 53.874 46.138 1.00 14.66 77 THR D C 1
ATOM 2935 O O . THR D 1 77 ? 8.748 54.756 46.935 1.00 14.87 77 THR D O 1
ATOM 2939 N N . ALA D 1 78 ? 8.412 53.639 44.990 1.00 14.18 78 ALA D N 1
ATOM 2940 C CA . ALA D 1 78 ? 7.271 54.443 44.543 1.00 14.29 78 ALA D CA 1
ATOM 2941 C C . ALA D 1 78 ? 5.990 53.605 44.647 1.00 14.88 78 ALA D C 1
ATOM 2942 O O . ALA D 1 78 ? 5.839 52.592 43.942 1.00 14.89 78 ALA D O 1
ATOM 2944 N N . THR D 1 79 ? 5.094 54.017 45.540 1.00 14.29 79 THR D N 1
ATOM 2945 C CA . THR D 1 79 ? 3.886 53.256 45.822 1.00 15.01 79 THR D CA 1
ATOM 2946 C C . THR D 1 79 ? 2.691 53.935 45.161 1.00 14.58 79 THR D C 1
ATOM 2947 O O . THR D 1 79 ? 2.387 55.101 45.459 1.00 15.35 79 THR D O 1
ATOM 2951 N N . PHE D 1 80 ? 2.037 53.190 44.263 1.00 14.71 80 PHE D N 1
ATOM 2952 C CA . PHE D 1 80 ? 0.894 53.676 43.483 1.00 14.08 80 PHE D CA 1
ATOM 2953 C C . PHE D 1 80 ? -0.391 53.214 44.132 1.00 14.34 80 PHE D C 1
ATOM 2954 O O . PHE D 1 80 ? -0.580 52.011 44.397 1.00 15.26 80 PHE D O 1
ATOM 2962 N N . THR D 1 81 ? -1.270 54.160 44.401 1.00 14.86 81 THR D N 1
ATOM 2963 C CA . THR D 1 81 ? -2.552 53.836 45.030 1.00 15.24 81 THR D CA 1
ATOM 2964 C C . THR D 1 81 ? -3.721 54.370 44.182 1.00 15.56 81 THR D C 1
ATOM 2965 O O . THR D 1 81 ? -3.520 55.008 43.139 1.00 15.71 81 THR D O 1
ATOM 2969 N N . ALA D 1 82 ? -4.945 54.059 44.612 1.00 16.52 82 ALA D N 1
ATOM 2970 C CA . ALA D 1 82 ? -6.138 54.549 43.911 1.00 16.70 82 ALA D CA 1
ATOM 2971 C C . ALA D 1 82 ? -6.084 56.047 43.628 1.00 17.03 82 ALA D C 1
ATOM 2972 O O . ALA D 1 82 ? -5.484 56.844 44.389 1.00 17.30 82 ALA D O 1
ATOM 2974 N N . GLY D 1 83 ? -6.719 56.430 42.524 1.00 16.33 83 GLY D N 1
ATOM 2975 C CA . GLY D 1 83 ? -6.919 57.829 42.208 1.00 16.34 83 GLY D CA 1
ATOM 2976 C C . GLY D 1 83 ? -5.653 58.534 41.782 1.00 16.00 83 GLY D C 1
ATOM 2977 O O . GLY D 1 83 ? -5.556 59.752 41.917 1.00 15.58 83 GLY D O 1
ATOM 2978 N N . GLY D 1 84 ? -4.678 57.772 41.267 1.00 15.73 84 GLY D N 1
ATOM 2979 C CA . GLY D 1 84 ? -3.456 58.359 40.714 1.00 16.67 84 GLY D CA 1
ATOM 2980 C C . GLY D 1 84 ? -2.415 58.876 41.706 1.00 16.83 84 GLY D C 1
ATOM 2981 O O . GLY D 1 84 ? -1.440 59.523 41.309 1.00 18.40 84 GLY D O 1
ATOM 2982 N N . ASN D 1 85 ? -2.619 58.617 42.990 1.00 18.45 85 ASN D N 1
ATOM 2983 C CA . ASN D 1 85 ? -1.656 59.051 44.041 1.00 16.02 85 ASN D CA 1
ATOM 2984 C C . ASN D 1 85 ? -0.407 58.186 43.986 1.00 15.42 85 ASN D C 1
ATOM 2985 O O . ASN D 1 85 ? -0.493 56.993 43.733 1.00 13.71 85 ASN D O 1
ATOM 2990 N N . VAL D 1 86 ? 0.751 58.805 44.217 1.00 14.74 86 VAL D N 1
ATOM 2991 C CA . VAL D 1 86 ? 2.018 58.082 44.283 1.00 14.70 86 VAL D CA 1
ATOM 2992 C C . VAL D 1 86 ? 2.795 58.635 45.483 1.00 14.51 86 VAL D C 1
ATOM 2993 O O . VAL D 1 86 ? 2.945 59.860 45.636 1.00 15.07 86 VAL D O 1
ATOM 2997 N N . SER D 1 87 ? 3.275 57.733 46.328 1.00 14.59 87 SER D N 1
ATOM 2998 C CA . SER D 1 87 ? 4.115 58.096 47.458 1.00 14.96 87 SER D CA 1
ATOM 2999 C C . SER D 1 87 ? 5.503 57.562 47.177 1.00 14.34 87 SER D C 1
ATOM 3000 O O . SER D 1 87 ? 5.653 56.372 46.910 1.00 14.66 87 SER D O 1
ATOM 3003 N N . ILE D 1 88 ? 6.512 58.427 47.239 1.00 14.36 88 ILE D N 1
ATOM 3004 C CA . ILE D 1 88 ? 7.890 58.018 46.922 1.00 14.64 88 ILE D CA 1
ATOM 3005 C C . ILE D 1 88 ? 8.797 58.305 48.118 1.00 14.49 88 ILE D C 1
ATOM 3006 O O . ILE D 1 88 ? 8.774 59.404 48.687 1.00 14.22 88 ILE D O 1
ATOM 3011 N N . SER D 1 89 ? 9.595 57.306 48.476 1.00 14.99 89 SER D N 1
ATOM 3012 C CA A SER D 1 89 ? 10.505 57.444 49.609 0.50 15.09 89 SER D CA 1
ATOM 3013 C CA B SER D 1 89 ? 10.443 57.358 49.671 0.50 15.02 89 SER D CA 1
ATOM 3014 C C . SER D 1 89 ? 11.748 56.585 49.460 1.00 15.48 89 SER D C 1
ATOM 3015 O O . SER D 1 89 ? 11.745 55.540 48.798 1.00 14.93 89 SER D O 1
ATOM 3020 N N . THR D 1 90 ? 12.826 57.067 50.075 1.00 15.43 90 THR D N 1
ATOM 3021 C CA . THR D 1 90 ? 14.097 56.365 50.060 1.00 15.70 90 THR D CA 1
ATOM 3022 C C . THR D 1 90 ? 14.389 55.793 51.441 1.00 16.56 90 THR D C 1
ATOM 3023 O O . THR D 1 90 ? 15.410 55.139 51.624 1.00 16.29 90 THR D O 1
ATOM 3027 N N . GLY D 1 91 ? 13.519 56.071 52.425 1.00 15.84 91 GLY D N 1
ATOM 3028 C CA . GLY D 1 91 ? 13.822 55.698 53.818 1.00 16.60 91 GLY D CA 1
ATOM 3029 C C . GLY D 1 91 ? 14.647 56.761 54.535 1.00 17.77 91 GLY D C 1
ATOM 3030 O O . GLY D 1 91 ? 14.905 56.648 55.738 1.00 18.77 91 GLY D O 1
ATOM 3031 N N . PHE D 1 92 ? 15.076 57.779 53.796 1.00 16.40 92 PHE D N 1
ATOM 3032 C CA . PHE D 1 92 ? 15.729 58.964 54.367 1.00 17.45 92 PHE D CA 1
ATOM 3033 C C . PHE D 1 92 ? 14.827 60.176 54.203 1.00 18.20 92 PHE D C 1
ATOM 3034 O O . PHE D 1 92 ? 14.430 60.538 53.092 1.00 18.60 92 PHE D O 1
ATOM 3042 N N . GLY D 1 93 ? 14.510 60.815 55.320 1.00 19.01 93 GLY D N 1
ATOM 3043 C CA . GLY D 1 93 ? 13.591 61.938 55.303 1.00 19.06 93 GLY D CA 1
ATOM 3044 C C . GLY D 1 93 ? 12.164 61.472 55.061 1.00 19.42 93 GLY D C 1
ATOM 3045 O O . GLY D 1 93 ? 11.857 60.275 55.155 1.00 20.06 93 GLY D O 1
ATOM 3046 N N . ASP D 1 94 ? 11.276 62.415 54.783 1.00 19.58 94 ASP D N 1
ATOM 3047 C CA . ASP D 1 94 ? 9.852 62.095 54.598 1.00 20.37 94 ASP D CA 1
ATOM 3048 C C . ASP D 1 94 ? 9.568 61.412 53.260 1.00 18.64 94 ASP D C 1
ATOM 3049 O O . ASP D 1 94 ? 10.245 61.688 52.266 1.00 18.28 94 ASP D O 1
ATOM 3054 N N . ALA D 1 95 ? 8.545 60.554 53.228 1.00 17.43 95 ALA D N 1
ATOM 3055 C CA . ALA D 1 95 ? 7.939 60.165 51.946 1.00 17.10 95 ALA D CA 1
ATOM 3056 C C . ALA D 1 95 ? 7.304 61.401 51.326 1.00 16.66 95 ALA D C 1
ATOM 3057 O O . ALA D 1 95 ? 6.755 62.256 52.034 1.00 16.73 95 ALA D O 1
ATOM 3059 N N . GLN D 1 96 ? 7.389 61.522 50.008 1.00 15.65 96 GLN D N 1
ATOM 3060 C CA . GLN D 1 96 ? 6.755 62.669 49.330 1.00 16.01 96 GLN D CA 1
ATOM 3061 C C . GLN D 1 96 ? 5.801 62.183 48.254 1.00 15.34 96 GLN D C 1
ATOM 3062 O O . GLN D 1 96 ? 5.970 61.103 47.697 1.00 15.36 96 GLN D O 1
ATOM 3068 N N . HIS D 1 97 ? 4.788 62.991 47.991 1.00 14.42 97 HIS D N 1
ATOM 3069 C CA . HIS D 1 97 ? 3.617 62.505 47.288 1.00 15.31 97 HIS D CA 1
ATOM 3070 C C . HIS D 1 97 ? 3.334 63.350 46.056 1.00 14.68 97 HIS D C 1
ATOM 3071 O O . HIS D 1 97 ? 3.568 64.553 46.068 1.00 15.20 97 HIS D O 1
ATOM 3078 N N . LEU D 1 98 ? 2.807 62.706 45.013 1.00 14.82 98 LEU D N 1
ATOM 3079 C CA . LEU D 1 98 ? 2.342 63.392 43.810 1.00 15.14 98 LEU D CA 1
ATOM 3080 C C . LEU D 1 98 ? 1.080 62.701 43.274 1.00 14.88 98 LEU D C 1
ATOM 3081 O O . LEU D 1 98 ? 0.736 61.582 43.688 1.00 14.92 98 LEU D O 1
ATOM 3086 N N . THR D 1 99 ? 0.373 63.398 42.382 1.00 14.88 99 THR D N 1
ATOM 3087 C CA . THR D 1 99 ? -0.768 62.821 41.668 1.00 15.30 99 THR D CA 1
ATOM 3088 C C . THR D 1 99 ? -0.397 62.826 40.188 1.00 14.85 99 THR D C 1
ATOM 3089 O O . THR D 1 99 ? 0.069 63.842 39.650 1.00 15.52 99 THR D O 1
ATOM 3093 N N . LEU D 1 100 ? -0.578 61.674 39.544 1.00 15.17 100 LEU D N 1
ATOM 3094 C CA . LEU D 1 100 ? -0.257 61.511 38.123 1.00 15.28 100 LEU D CA 1
ATOM 3095 C C . LEU D 1 100 ? -1.027 62.511 37.265 1.00 15.72 100 LEU D C 1
ATOM 3096 O O . LEU D 1 100 ? -2.180 62.846 37.588 1.00 15.94 100 LEU D O 1
ATOM 3101 N N . LYS D 1 101 ? -0.382 62.975 36.191 1.00 15.52 101 LYS D N 1
ATOM 3102 C CA . LYS D 1 101 ? -0.947 63.971 35.263 1.00 16.74 101 LYS D CA 1
ATOM 3103 C C . LYS D 1 101 ? -1.443 63.311 33.972 1.00 17.10 101 LYS D C 1
ATOM 3104 O O . LYS D 1 101 ? -0.667 62.652 33.265 1.00 15.82 101 LYS D O 1
ATOM 3110 N N . LYS D 1 102 ? -2.742 63.453 33.693 1.00 17.67 102 LYS D N 1
ATOM 3111 C CA A LYS D 1 102 ? -3.321 62.923 32.459 0.50 17.96 102 LYS D CA 1
ATOM 3112 C CA B LYS D 1 102 ? -3.338 62.935 32.453 0.50 18.06 102 LYS D CA 1
ATOM 3113 C C . LYS D 1 102 ? -2.742 63.648 31.245 1.00 18.53 102 LYS D C 1
ATOM 3114 O O . LYS D 1 102 ? -2.694 64.887 31.208 1.00 18.62 102 LYS D O 1
ATOM 3125 N N . LEU D 1 103 ? -2.301 62.871 30.261 1.00 18.15 103 LEU D N 1
ATOM 3126 C CA . LEU D 1 103 ? -1.896 63.432 28.966 1.00 19.05 103 LEU D CA 1
ATOM 3127 C C . LEU D 1 103 ? -3.161 63.789 28.168 1.00 20.00 103 LEU D C 1
ATOM 3128 O O . LEU D 1 103 ? -4.037 62.947 27.966 1.00 20.43 103 LEU D O 1
ATOM 3133 N N . ALA D 1 104 ? -3.256 65.047 27.763 1.00 22.31 104 ALA D N 1
ATOM 3134 C CA . ALA D 1 104 ? -4.474 65.588 27.141 1.00 23.57 104 ALA D CA 1
ATOM 3135 C C . ALA D 1 104 ? -4.442 65.469 25.623 1.00 24.68 104 ALA D C 1
ATOM 3136 O O . ALA D 1 104 ? -3.366 65.426 25.021 1.00 24.10 104 ALA D O 1
#

Nearest PDB structures (foldseek):
  3a5p-assembly2_C  TM=1.008E+00  e=2.651E-19  Physarum polycephalum
  8gei-assembly1_B  TM=2.684E-01  e=7.059E-01  Homo sapiens
  3a5p-assembly2_C  TM=1.001E+00  e=9.714E-19  Physarum polycephalum
  8gej-assembly1_B  TM=2.733E-01  e=8.957E-01  Homo sapiens
  3a5p-assembly2_C  TM=1.010E+00  e=8.516E-20  Physarum polycephalum

Solvent-accessible surface area: 16604 Å² total; per-residue (Å²): 50,0,17,8,86,60,59,58,94,23,79,36,48,111,74,14,25,18,45,42,20,19,10,20,0,62,24,19,1,8,0,4,1,58,19,44,1,1,0,1,0,3,69,37,31,103,91,98,28,182,39,50,134,44,0,0,0,0,14,0,36,81,85,39,29,14,7,3,5,71,55,65,4,65,0,40,0,36,1,62,77,72,13,48,0,48,0,36,18,66,80,62,128,56,57,107,13,66,18,54,159,8,90,99,0,5,0,48,2,31,5,81,32,79,40,14,44,64,8,26,15,35,67,31,9,102,68,38,72,76,14,3,10,1,7,3,60,16,51,1,1,0,1,0,4,77,39,29,106,89,103,31,183,38,56,135,46,0,0,0,0,14,0,32,74,79,38,23,10,5,3,6,68,58,60,2,70,0,42,0,38,1,60,83,63,16,49,0,51,0,36,16,69,79,61,130,59,64,106,10,64,14,60,140,11,93,97,0,14,0,70,2,30,4,81,32,78,42,14,46,63,8,27,16,34,64,33,17,96,69,32,74,71,14,2,11,1,7,2,60,11,53,1,1,0,2,0,5,72,25,30,107,90,104,28,183,35,55,139,45,0,0,0,0,16,0,25,76,86,38,24,12,4,2,6,69,55,64,4,54,0,38,0,35,1,61,79,68,15,50,0,46,0,32,16,68,76,61,125,57,68,106,10,66,14,61,137,8,88,54,0,23,12,96,36,52,56,95,35,79,43,48,112,69,17,30,26,48,42,21,14,9,24,0,60,25,19,1,9,0,5,2,54,12,72,1,1,0,1,0,4,72,37,30,98,105,92,29,180,41,53,135,44,0,0,0,0,12,1,33,70,83,37,22,11,4,3,4,71,52,65,3,71,0,43,0,36,1,55,85,73,23,70,0,30,0,34,15,74,76,62,119,45,63,129,16,76,16,59,114,2,88

Radius of gyration: 21.56 Å; Cα contacts (8 Å, |Δi|>4): 1123; chains: 4; bounding box: 50×52×56 Å

Foldseek 3Di:
DEFEAEAEAAPQPPQWDKPPHDDQDQAKIWIGGPQFAIKIWHQDDDDPDPAPGKIWIAQRPHTDDMAHDDDRWYWYWYDHHQQWIWIHGPPDDIDIDGTHGDD/DEFEAEAEPAPQPPQWDKPDDRDADQAKIWIGGPQWAIKIWHQDDDDPDPAPGKIWIAQRPHTQGMAHDDDYWYWYWYAHPQQKIWIHRPPPDIDIDHTGGDD/DEFEAEAEAAPQPPQWDKPDDRDADQAKIWIGGPQFAIKIWHQDDDDPDPAPGKIWIDQRPHTDGMAHDDDHWYWYWYAHHQQKIWIHRPPDHIDIDHTHGDD/DEFEAEAEAAPQPPQWDKPPHDDQDQAKIWIGGPQFAIKIWHQDDDDPDPAPGKIFIAQRPRRQGMAHDPDRWYWYWYAHHQQKIWIYRPPDDTGIDGTGGDD

Sequence (412 aa):
VWSVQIIVDNAGLGANLALYPSGNSSSTVPRYVTVTGYAPITFSEIGPKTVHHQSWYITVHNGDDRAFQLGYEGGGVATATFTAGGNVSISTGFGDAQHLTTLKKLAVWSVQIVDNAGLGANLALYPSGNSSTVPRYVTVTGYAPITFSEIGPKTVHHQSWYITVHNGDDRRAFQLGYEGGGVATATFTAGGNVSISTGFGDAQHLTLKKKLAVWSSVQQIVDNAGLGANLALYPSGNSSTVPRYVTVTGYAPITFSEIGPKTVHHQSWYITVHNGDDRAFQLGYEGGGVATATFTAGGNVSISTGFGDAQHLTLKKLAVWSVQIVDNAGLGANNLALYPSGNSSTVPRYVTVTGYAPITFSEIGPKKTVHHQSWYITVHNGDDRAFQLGYEGGGVATATFTAGGNVSISSTGFGDAQHLTLKKKLA